Protein AF-A0A2N9YHT4-F1 (afdb_monomer_lite)

Structure (mmCIF, N/CA/C/O backbone):
data_AF-A0A2N9YHT4-F1
#
_entry.id   AF-A0A2N9YHT4-F1
#
loop_
_atom_site.group_PDB
_atom_site.id
_atom_site.type_symbol
_atom_site.label_atom_id
_atom_site.label_alt_id
_atom_site.label_comp_id
_atom_site.label_asym_id
_atom_site.label_entity_id
_atom_site.label_seq_id
_atom_site.pdbx_PDB_ins_code
_atom_site.Cartn_x
_atom_site.Cartn_y
_atom_site.Cartn_z
_atom_site.occupancy
_atom_site.B_iso_or_equiv
_atom_site.auth_seq_id
_atom_site.auth_comp_id
_atom_site.auth_asym_id
_atom_site.auth_atom_id
_atom_site.pdbx_PDB_model_num
ATOM 1 N N . MET A 1 1 ? 48.234 -47.440 47.845 1.00 30.88 1 MET A N 1
ATOM 2 C CA . MET A 1 1 ? 48.814 -46.082 47.742 1.00 30.88 1 MET A CA 1
ATOM 3 C C . MET A 1 1 ? 47.682 -45.086 47.936 1.00 30.88 1 MET A C 1
ATOM 5 O O . MET A 1 1 ? 46.590 -45.422 47.510 1.00 30.88 1 MET A O 1
ATOM 9 N N . THR A 1 2 ? 47.992 -43.958 48.590 1.00 31.20 2 THR A N 1
ATOM 10 C CA . THR A 1 2 ? 47.174 -42.775 48.969 1.00 31.20 2 THR A CA 1
ATOM 11 C C . THR A 1 2 ? 46.264 -42.837 50.211 1.00 31.20 2 THR A C 1
ATOM 13 O O . THR A 1 2 ? 45.187 -43.425 50.214 1.00 31.20 2 THR A O 1
ATOM 16 N N . PRO A 1 3 ? 46.693 -42.118 51.265 1.00 25.59 3 PRO A N 1
ATOM 17 C CA . PRO A 1 3 ? 45.885 -41.186 52.063 1.00 25.59 3 PRO A CA 1
ATOM 18 C C . PRO A 1 3 ? 46.480 -39.739 51.945 1.00 25.59 3 PRO A C 1
ATOM 20 O O . PRO A 1 3 ? 47.389 -39.555 51.134 1.00 25.59 3 PRO A O 1
ATOM 23 N N . PRO A 1 4 ? 46.101 -38.723 52.758 1.00 40.75 4 PRO A N 1
ATOM 24 C CA . PRO A 1 4 ? 44.840 -37.950 52.752 1.00 40.75 4 PRO A CA 1
ATOM 25 C C . PRO A 1 4 ? 45.050 -36.398 52.853 1.00 40.75 4 PRO A C 1
ATOM 27 O O . PRO A 1 4 ? 46.183 -35.943 52.959 1.00 40.75 4 PRO A O 1
ATOM 30 N N . ASN A 1 5 ? 43.944 -35.626 52.971 1.00 27.59 5 ASN A N 1
ATOM 31 C CA . ASN A 1 5 ? 43.822 -34.251 53.543 1.00 27.59 5 ASN A CA 1
ATOM 32 C C . ASN A 1 5 ? 44.474 -33.076 52.756 1.00 27.59 5 ASN A C 1
ATOM 34 O O . ASN A 1 5 ? 45.482 -33.258 52.100 1.00 27.59 5 ASN A O 1
ATOM 38 N N . SER A 1 6 ? 44.018 -31.813 52.750 1.00 27.36 6 SER A N 1
ATOM 39 C CA . SER A 1 6 ? 42.969 -31.049 53.451 1.00 27.36 6 SER A CA 1
ATOM 40 C C . SER A 1 6 ? 42.837 -29.640 52.822 1.00 27.36 6 SER A C 1
ATOM 42 O O . SER A 1 6 ? 43.825 -29.098 52.344 1.00 27.36 6 SER A O 1
ATOM 44 N N . LEU A 1 7 ? 41.624 -29.071 52.900 1.00 32.03 7 LEU A N 1
ATOM 45 C CA . LEU A 1 7 ? 41.216 -27.661 53.122 1.00 32.03 7 LEU A CA 1
ATOM 46 C C . LEU A 1 7 ? 42.228 -26.503 52.953 1.00 32.03 7 LEU A C 1
ATOM 48 O O . LEU A 1 7 ? 43.284 -26.532 53.567 1.00 32.03 7 LEU A O 1
ATOM 52 N N . ILE A 1 8 ? 41.767 -25.400 52.328 1.00 26.97 8 ILE A N 1
ATOM 53 C CA . ILE A 1 8 ? 41.731 -24.010 52.864 1.00 26.97 8 ILE A CA 1
ATOM 54 C C . ILE A 1 8 ? 40.809 -23.134 51.965 1.00 26.97 8 ILE A C 1
ATOM 56 O O . ILE A 1 8 ? 40.945 -23.126 50.746 1.00 26.97 8 ILE A O 1
ATOM 60 N N . LYS A 1 9 ? 39.868 -22.390 52.577 1.00 33.03 9 LYS A N 1
ATOM 61 C CA . LYS A 1 9 ? 39.183 -21.184 52.032 1.00 33.03 9 LYS A CA 1
ATOM 62 C C . LYS A 1 9 ? 40.056 -19.956 52.348 1.00 33.03 9 LYS A C 1
ATOM 64 O O . LYS A 1 9 ? 40.615 -19.958 53.444 1.00 33.03 9 LYS A O 1
ATOM 69 N N . PRO A 1 10 ? 40.151 -18.894 51.516 1.00 35.28 10 PRO A N 1
ATOM 70 C CA . PRO A 1 10 ? 39.153 -17.793 51.486 1.00 35.28 10 PRO A CA 1
ATOM 71 C C . PRO A 1 10 ? 39.019 -17.158 50.064 1.00 35.28 10 PRO A C 1
ATOM 73 O O . PRO A 1 10 ? 39.749 -17.524 49.160 1.00 35.28 10 PRO A O 1
ATOM 76 N N . SER A 1 11 ? 38.102 -16.252 49.707 1.00 29.05 11 SER A N 1
ATOM 77 C CA . SER A 1 11 ? 37.797 -14.965 50.336 1.00 29.05 11 SER A CA 1
ATOM 78 C C . SER A 1 11 ? 36.570 -14.284 49.694 1.00 29.05 11 SER A C 1
ATOM 80 O O . SER A 1 11 ? 36.155 -14.588 48.578 1.00 29.05 11 SER A O 1
ATOM 82 N N . LEU A 1 12 ? 36.010 -13.338 50.447 1.00 30.98 12 LEU A N 1
ATOM 83 C CA . LEU A 1 12 ? 34.798 -12.541 50.237 1.00 30.98 12 LEU A CA 1
ATOM 84 C C . LEU A 1 12 ? 34.753 -11.630 48.984 1.00 30.98 12 LEU A C 1
ATOM 86 O O . LEU A 1 12 ? 33.803 -10.861 48.852 1.00 30.98 12 LEU A O 1
ATOM 90 N N . LEU A 1 13 ? 35.712 -11.684 48.053 1.00 29.75 13 LEU A N 1
ATOM 91 C CA . LEU A 1 13 ? 35.778 -10.716 46.943 1.00 29.75 13 LEU A CA 1
ATOM 92 C C . LEU A 1 13 ? 34.776 -10.963 45.800 1.00 29.75 13 LEU A C 1
ATOM 94 O O . LEU A 1 13 ? 34.502 -10.057 45.020 1.00 29.75 13 LEU A O 1
ATOM 98 N N . MET A 1 14 ? 34.186 -12.156 45.703 1.00 32.03 14 MET A N 1
ATOM 99 C CA . MET A 1 14 ? 33.358 -12.526 44.544 1.00 32.03 14 MET A CA 1
ATOM 100 C C . MET A 1 14 ? 31.867 -12.171 44.692 1.00 32.03 14 MET A C 1
ATOM 102 O O . MET A 1 14 ? 31.105 -12.320 43.744 1.00 32.03 14 MET A O 1
ATOM 106 N N . ARG A 1 15 ? 31.432 -11.669 45.859 1.00 31.72 15 ARG A N 1
ATOM 107 C CA . ARG A 1 15 ? 30.029 -11.267 46.100 1.00 31.72 15 ARG A CA 1
ATOM 108 C C . ARG A 1 15 ? 29.738 -9.780 45.878 1.00 31.72 15 ARG A C 1
ATOM 110 O O . ARG A 1 15 ? 28.571 -9.420 45.799 1.00 31.72 15 ARG A O 1
ATOM 117 N N . TYR A 1 16 ? 30.757 -8.936 45.705 1.00 31.48 16 TYR A N 1
ATOM 118 C CA . TYR A 1 16 ? 30.561 -7.509 45.406 1.00 31.48 16 TYR A CA 1
ATOM 119 C C . TYR A 1 16 ? 30.524 -7.180 43.904 1.00 31.48 16 TYR A C 1
ATOM 121 O O . TYR A 1 16 ? 30.078 -6.099 43.535 1.00 31.48 16 TYR A O 1
ATOM 129 N N . PHE A 1 17 ? 30.886 -8.121 43.026 1.00 32.28 17 PHE A N 1
ATOM 130 C CA . PHE A 1 17 ? 30.851 -7.912 41.570 1.00 32.28 17 PHE A CA 1
ATOM 131 C C . PHE A 1 17 ? 29.477 -8.168 40.923 1.00 32.28 17 PHE A C 1
ATOM 133 O O . PHE A 1 17 ? 29.307 -7.934 39.732 1.00 32.28 17 PHE A O 1
ATOM 140 N N . HIS A 1 18 ? 28.484 -8.638 41.685 1.00 32.31 18 HIS A N 1
ATOM 141 C CA . HIS A 1 18 ? 27.124 -8.889 41.179 1.00 32.31 18 HIS A CA 1
ATOM 142 C C . HIS A 1 18 ? 26.070 -7.917 41.722 1.00 32.31 18 HIS A C 1
ATOM 144 O O . HIS A 1 18 ? 24.929 -7.964 41.281 1.00 32.31 18 HIS A O 1
ATOM 150 N N . LEU A 1 19 ? 26.446 -6.994 42.617 1.00 30.16 19 LEU A N 1
ATOM 151 C CA . LEU A 1 19 ? 25.532 -5.962 43.126 1.00 30.16 19 LEU A CA 1
ATOM 152 C C . LEU A 1 19 ? 25.706 -4.585 42.463 1.00 30.16 19 LEU A C 1
ATOM 154 O O . LEU A 1 19 ? 24.861 -3.720 42.652 1.00 30.16 19 LEU A O 1
ATOM 158 N N . LEU A 1 20 ? 26.761 -4.381 41.665 1.00 28.31 20 LEU A N 1
ATOM 159 C CA . LEU A 1 20 ? 27.037 -3.103 40.988 1.00 28.31 20 LEU A CA 1
ATOM 160 C C . LEU A 1 20 ? 26.623 -3.068 39.507 1.00 28.31 20 LEU A C 1
ATOM 162 O O . LEU A 1 20 ? 26.649 -2.003 38.907 1.00 28.31 20 LEU A O 1
ATOM 166 N N . ILE A 1 21 ? 26.184 -4.195 38.935 1.00 31.48 21 ILE A N 1
ATOM 167 C CA . ILE A 1 21 ? 25.692 -4.270 37.543 1.00 31.48 21 ILE A CA 1
ATOM 168 C C . ILE A 1 21 ? 24.154 -4.146 37.466 1.00 31.48 21 ILE A C 1
ATOM 170 O O . ILE A 1 21 ? 23.603 -3.871 36.408 1.00 31.48 21 ILE A O 1
ATOM 174 N N . VAL A 1 22 ? 23.444 -4.237 38.597 1.00 32.25 22 VAL A N 1
ATOM 175 C CA . VAL A 1 22 ? 21.969 -4.120 38.650 1.00 32.25 22 VAL A CA 1
ATOM 176 C C . VAL A 1 22 ? 21.493 -2.668 38.865 1.00 32.25 22 VAL A C 1
ATOM 178 O O . VAL A 1 22 ? 20.305 -2.385 38.771 1.00 32.25 22 VAL A O 1
ATOM 181 N N . LEU A 1 23 ? 22.402 -1.712 39.086 1.00 29.44 23 LEU A N 1
ATOM 182 C CA . LEU A 1 23 ? 22.061 -0.313 39.400 1.00 29.44 23 LEU A CA 1
ATOM 183 C C . LEU A 1 23 ? 22.375 0.704 38.287 1.00 29.44 23 LEU A C 1
ATOM 185 O O . LEU A 1 23 ? 22.212 1.899 38.504 1.00 29.44 23 LEU A O 1
ATOM 189 N N . THR A 1 24 ? 22.760 0.258 37.085 1.00 30.33 24 THR A N 1
ATOM 190 C CA . THR A 1 24 ? 23.024 1.150 35.933 1.00 30.33 24 THR A CA 1
ATOM 191 C C . THR A 1 24 ? 22.232 0.812 34.665 1.00 30.33 24 THR A C 1
ATOM 193 O O . THR A 1 24 ? 22.543 1.346 33.609 1.00 30.33 24 THR A O 1
ATOM 196 N N . LEU A 1 25 ? 21.193 -0.031 34.746 1.00 30.27 25 LEU A N 1
ATOM 197 C CA . LEU A 1 25 ? 20.320 -0.363 33.601 1.00 30.27 25 LEU A CA 1
ATOM 198 C C . LEU A 1 25 ? 18.924 0.284 33.641 1.00 30.27 25 LEU A C 1
ATOM 200 O O . LEU A 1 25 ? 18.103 0.011 32.776 1.00 30.27 25 LEU A O 1
ATOM 204 N N . PHE A 1 26 ? 18.665 1.199 34.577 1.00 30.78 26 PHE A N 1
ATOM 205 C CA . PHE A 1 26 ? 17.445 2.018 34.583 1.00 30.78 26 PHE A CA 1
ATOM 206 C C . PHE A 1 26 ? 17.771 3.484 34.313 1.00 30.78 26 PHE A C 1
ATOM 208 O O . PHE A 1 26 ? 17.587 4.323 35.179 1.00 30.78 26 PHE A O 1
ATOM 215 N N . TYR A 1 27 ? 18.312 3.770 33.130 1.00 28.14 27 TYR A N 1
ATOM 216 C CA . TYR A 1 27 ? 18.249 5.078 32.468 1.00 28.14 27 TYR A CA 1
ATOM 217 C C . TYR A 1 27 ? 18.610 4.861 30.994 1.00 28.14 27 TYR A C 1
ATOM 219 O O . TYR A 1 27 ? 19.738 5.093 30.569 1.00 28.14 27 TYR A O 1
ATOM 227 N N . ALA A 1 28 ? 17.642 4.381 30.217 1.00 23.22 28 ALA A N 1
ATOM 228 C CA . ALA A 1 28 ? 17.628 4.610 28.783 1.00 23.22 28 ALA A CA 1
ATOM 229 C C . ALA A 1 28 ? 16.554 5.680 28.532 1.00 23.22 28 ALA A C 1
ATOM 231 O O . ALA A 1 28 ? 15.368 5.360 28.603 1.00 23.22 28 ALA A O 1
ATOM 232 N N . PRO A 1 29 ? 16.913 6.958 28.297 1.00 24.23 29 PRO A N 1
ATOM 233 C CA . PRO A 1 29 ? 16.043 7.786 27.480 1.00 24.23 29 PRO A CA 1
ATOM 234 C C . PRO A 1 29 ? 15.898 7.057 26.144 1.00 24.23 29 PRO A C 1
ATOM 236 O O . PRO A 1 29 ? 16.877 6.507 25.642 1.00 24.23 29 PRO A O 1
ATOM 239 N N . SER A 1 30 ? 14.679 7.012 25.622 1.00 28.98 30 SER A N 1
ATOM 240 C CA . SER A 1 30 ? 14.321 6.534 24.289 1.00 28.98 30 SER A CA 1
ATOM 241 C C . SER A 1 30 ? 15.324 7.029 23.243 1.00 28.98 30 SER A C 1
ATOM 243 O O . SER A 1 30 ? 15.217 8.131 22.708 1.00 28.98 30 SER A O 1
ATOM 245 N N . GLY A 1 31 ? 16.342 6.207 23.007 1.00 22.38 31 GLY A N 1
ATOM 246 C CA . GLY A 1 31 ? 17.253 6.296 21.893 1.00 22.38 31 GLY A CA 1
ATOM 247 C C . GLY A 1 31 ? 16.705 5.360 20.841 1.00 22.38 31 GLY A C 1
ATOM 248 O O . GLY A 1 31 ? 16.797 4.144 20.991 1.00 22.38 31 GLY A O 1
ATOM 249 N N . PHE A 1 32 ? 16.124 5.944 19.799 1.00 28.61 32 PHE A N 1
ATOM 250 C CA . PHE A 1 32 ? 16.007 5.313 18.495 1.00 28.61 32 PHE A CA 1
ATOM 251 C C . PHE A 1 32 ? 17.425 4.934 18.047 1.00 28.61 32 PHE A C 1
ATOM 253 O O . PHE A 1 32 ? 18.134 5.735 17.447 1.00 28.61 32 PHE A O 1
ATOM 260 N N . ALA A 1 33 ? 17.888 3.751 18.436 1.00 20.78 33 ALA A N 1
ATOM 261 C CA . ALA A 1 33 ? 19.059 3.132 17.848 1.00 20.78 33 ALA A CA 1
ATOM 262 C C . ALA A 1 33 ? 18.526 2.217 16.751 1.00 20.78 33 ALA A C 1
ATOM 264 O O . ALA A 1 33 ? 18.157 1.071 17.012 1.00 20.78 33 ALA A O 1
ATOM 265 N N . SER A 1 34 ? 18.416 2.775 15.542 1.00 23.50 34 SER A N 1
ATOM 266 C CA . SER A 1 34 ? 18.249 1.982 14.335 1.00 23.50 34 SER A CA 1
ATOM 267 C C . SER A 1 34 ? 19.388 0.968 14.287 1.00 23.50 34 SER A C 1
ATOM 269 O O . SER A 1 34 ? 20.565 1.309 14.414 1.00 23.50 34 SER A O 1
ATOM 271 N N . PHE A 1 35 ? 19.047 -0.305 14.130 1.00 21.33 35 PHE A N 1
ATOM 272 C CA . PHE A 1 35 ? 19.936 -1.161 13.370 1.00 21.33 35 PHE A CA 1
ATOM 273 C C . PHE A 1 35 ? 19.769 -0.715 11.921 1.00 21.33 35 PHE A C 1
ATOM 275 O O . PHE A 1 35 ? 18.669 -0.813 11.382 1.00 21.33 35 PHE A O 1
ATOM 282 N N . ASP A 1 36 ? 20.842 -0.179 11.338 1.00 26.20 36 ASP A N 1
ATOM 283 C CA . ASP A 1 36 ? 20.949 0.111 9.910 1.00 26.20 36 ASP A CA 1
ATOM 284 C C . ASP A 1 36 ? 20.767 -1.195 9.123 1.00 26.20 36 ASP A C 1
ATOM 286 O O . ASP A 1 36 ? 21.718 -1.904 8.791 1.00 26.20 36 ASP A O 1
ATOM 290 N N . ILE A 1 37 ? 19.513 -1.535 8.846 1.00 24.72 37 ILE A N 1
ATOM 291 C CA . ILE A 1 37 ? 19.151 -2.131 7.574 1.00 24.72 37 ILE A CA 1
ATOM 292 C C . ILE A 1 37 ? 18.837 -0.926 6.703 1.00 24.72 37 ILE A C 1
ATOM 294 O O . ILE A 1 37 ? 17.753 -0.352 6.781 1.00 24.72 37 ILE A O 1
ATOM 298 N N . ASP A 1 38 ? 19.837 -0.518 5.928 1.00 21.66 38 ASP A N 1
ATOM 299 C CA . ASP A 1 38 ? 19.669 0.357 4.777 1.00 21.66 38 ASP A CA 1
ATOM 300 C C . ASP A 1 38 ? 18.756 -0.399 3.799 1.00 21.66 38 ASP A C 1
ATOM 302 O O . ASP A 1 38 ? 19.189 -1.148 2.920 1.00 21.66 38 ASP A O 1
ATOM 306 N N . CYS A 1 39 ? 17.451 -0.322 4.043 1.00 31.05 39 CYS A N 1
ATOM 307 C CA . CYS A 1 39 ? 16.473 -0.524 3.004 1.00 31.05 39 CYS A CA 1
ATOM 308 C C . CYS A 1 39 ? 16.695 0.647 2.056 1.00 31.05 39 CYS A C 1
ATOM 310 O O . CYS A 1 39 ? 16.135 1.722 2.260 1.00 31.05 39 CYS A O 1
ATOM 312 N N . ASP A 1 40 ? 17.533 0.436 1.036 1.00 28.86 40 ASP A N 1
ATOM 313 C CA . ASP A 1 40 ? 17.393 1.178 -0.206 1.00 28.86 40 ASP A CA 1
ATOM 314 C C . ASP A 1 40 ? 15.903 1.103 -0.520 1.00 28.86 40 ASP A C 1
ATOM 316 O O . ASP A 1 40 ? 15.353 0.026 -0.754 1.00 28.86 40 ASP A O 1
ATOM 320 N N . ASP A 1 41 ? 15.237 2.243 -0.414 1.00 32.44 41 ASP A N 1
ATOM 321 C CA . ASP A 1 41 ? 13.810 2.456 -0.590 1.00 32.44 41 ASP A CA 1
ATOM 322 C C . ASP A 1 41 ? 13.443 2.220 -2.063 1.00 32.44 41 ASP A C 1
ATOM 324 O O . ASP A 1 41 ? 12.766 3.039 -2.654 1.00 32.44 41 ASP A O 1
ATOM 328 N N . ASN A 1 42 ? 14.021 1.220 -2.747 1.00 36.88 42 ASN A N 1
ATOM 329 C CA . ASN A 1 42 ? 14.097 1.124 -4.203 1.00 36.88 42 ASN A CA 1
ATOM 330 C C . ASN A 1 42 ? 14.281 2.514 -4.850 1.00 36.88 42 ASN A C 1
ATOM 332 O O . ASN A 1 42 ? 13.662 2.812 -5.869 1.00 36.88 42 ASN A O 1
ATOM 336 N N . LEU A 1 43 ? 15.048 3.417 -4.222 1.00 35.28 43 LEU A N 1
ATOM 337 C CA . LEU A 1 43 ? 15.209 4.803 -4.669 1.00 35.28 43 LEU A CA 1
ATOM 338 C C . LEU A 1 43 ? 13.877 5.571 -4.884 1.00 35.28 43 LEU A C 1
ATOM 340 O O . LEU A 1 43 ? 13.747 6.309 -5.862 1.00 35.28 43 LEU A O 1
ATOM 344 N N . GLY A 1 44 ? 12.862 5.394 -4.034 1.00 35.78 44 GLY A N 1
ATOM 345 C CA . GLY A 1 44 ? 11.540 6.003 -4.216 1.00 35.78 44 GLY A CA 1
ATOM 346 C C . GLY A 1 44 ? 10.593 5.202 -5.119 1.00 35.78 44 GLY A C 1
ATOM 347 O O . GLY A 1 44 ? 9.523 5.697 -5.476 1.00 35.78 44 GLY A O 1
ATOM 348 N N . GLN A 1 45 ? 10.940 3.972 -5.509 1.00 41.72 45 GLN A N 1
ATOM 349 C CA . GLN A 1 45 ? 10.124 3.153 -6.407 1.00 41.72 45 GLN A CA 1
ATOM 350 C C . GLN A 1 45 ? 9.287 2.155 -5.611 1.00 41.72 45 GLN A C 1
ATOM 352 O O . GLN A 1 45 ? 9.603 0.971 -5.493 1.00 41.72 45 GLN A O 1
ATOM 357 N N . LEU A 1 46 ? 8.149 2.663 -5.135 1.00 43.56 46 LEU A N 1
ATOM 358 C CA . LEU A 1 46 ? 6.881 1.942 -5.194 1.00 43.56 46 LEU A CA 1
ATOM 359 C C . LEU A 1 46 ? 6.723 1.237 -6.538 1.00 43.56 46 LEU A C 1
ATOM 361 O O . LEU A 1 46 ? 6.163 1.812 -7.463 1.00 43.56 46 LEU A O 1
ATOM 365 N N . THR A 1 47 ? 7.257 0.026 -6.662 1.00 50.38 47 THR A N 1
ATOM 366 C CA . THR A 1 47 ? 7.033 -0.890 -7.768 1.00 50.38 47 THR A CA 1
ATOM 367 C C . THR A 1 47 ? 5.532 -0.978 -8.036 1.00 50.38 47 THR A C 1
ATOM 369 O O . THR A 1 47 ? 4.772 -1.514 -7.227 1.00 50.38 47 THR A O 1
ATOM 372 N N . VAL A 1 48 ? 5.097 -0.385 -9.148 1.00 54.72 48 VAL A N 1
ATOM 373 C CA . VAL A 1 48 ? 3.682 -0.202 -9.461 1.00 54.72 48 VAL A CA 1
ATOM 374 C C . VAL A 1 48 ? 3.080 -1.565 -9.825 1.00 54.72 48 VAL A C 1
ATOM 376 O O . VAL A 1 48 ? 3.195 -2.033 -10.959 1.00 54.72 48 VAL A O 1
ATOM 379 N N . ALA A 1 49 ? 2.498 -2.242 -8.837 1.00 59.03 49 ALA A N 1
ATOM 380 C CA . ALA A 1 49 ? 1.892 -3.562 -8.975 1.00 59.03 49 ALA A CA 1
ATOM 381 C C . ALA A 1 49 ? 0.556 -3.638 -8.236 1.00 59.03 49 ALA A C 1
ATOM 383 O O . ALA A 1 49 ? 0.369 -3.058 -7.171 1.00 59.03 49 ALA A O 1
ATOM 384 N N . LEU A 1 50 ? -0.362 -4.422 -8.802 1.00 56.44 50 LEU A N 1
ATOM 385 C CA . LEU A 1 50 ? -1.647 -4.759 -8.181 1.00 56.44 50 LEU A CA 1
ATOM 386 C C . LEU A 1 50 ? -1.572 -5.971 -7.247 1.00 56.44 50 LEU A C 1
ATOM 388 O O . LEU A 1 50 ? -2.492 -6.222 -6.473 1.00 56.44 50 LEU A O 1
ATOM 392 N N . GLN A 1 51 ? -0.502 -6.757 -7.354 1.00 54.03 51 GLN A N 1
ATOM 393 C CA . GLN A 1 51 ? -0.282 -7.972 -6.582 1.00 54.03 51 GLN A CA 1
ATOM 394 C C . GLN A 1 51 ? 1.106 -7.883 -5.962 1.00 54.03 51 GLN A C 1
ATOM 396 O O . GLN A 1 51 ? 2.088 -8.246 -6.595 1.00 54.03 51 GLN A O 1
ATOM 401 N N . ALA A 1 52 ? 1.217 -7.395 -4.730 1.00 52.06 52 ALA A N 1
ATOM 402 C CA . ALA A 1 52 ? 2.387 -7.742 -3.937 1.00 52.06 52 ALA A CA 1
ATOM 403 C C . ALA A 1 52 ? 2.220 -9.221 -3.545 1.00 52.06 52 ALA A C 1
ATOM 405 O O . ALA A 1 52 ? 1.323 -9.538 -2.780 1.00 52.06 52 ALA A O 1
ATOM 406 N N . GLU A 1 53 ? 3.004 -10.144 -4.110 1.00 44.84 53 GLU A N 1
ATOM 407 C CA . GLU A 1 53 ? 2.985 -11.570 -3.706 1.00 44.84 53 GLU A CA 1
ATOM 408 C C . GLU A 1 53 ? 3.983 -11.853 -2.554 1.00 44.84 53 GLU A C 1
ATOM 410 O O . GLU A 1 53 ? 4.062 -12.969 -2.036 1.00 44.84 53 GLU A O 1
ATOM 415 N N . HIS A 1 54 ? 4.716 -10.825 -2.105 1.00 44.91 54 HIS A N 1
ATOM 416 C CA . HIS A 1 54 ? 5.630 -10.858 -0.962 1.00 44.91 54 HIS A CA 1
ATOM 417 C C . HIS A 1 54 ? 5.486 -9.593 -0.106 1.00 44.91 54 HIS A C 1
ATOM 419 O O . HIS A 1 54 ? 5.205 -8.515 -0.626 1.00 44.91 54 HIS A O 1
ATOM 425 N N . LEU A 1 55 ? 5.701 -9.733 1.208 1.00 40.97 55 LEU A N 1
ATOM 426 C CA . LEU A 1 55 ? 5.834 -8.606 2.133 1.00 40.97 55 LEU A CA 1
ATOM 427 C C . LEU A 1 55 ? 7.089 -7.820 1.729 1.00 40.97 55 LEU A C 1
ATOM 429 O O . LEU A 1 55 ? 8.204 -8.251 2.016 1.00 40.97 55 LEU A O 1
ATOM 433 N N . LEU A 1 56 ? 6.923 -6.704 1.022 1.00 42.09 56 LEU A N 1
ATOM 434 C CA . LEU A 1 56 ? 8.009 -5.753 0.800 1.00 42.09 56 LEU A CA 1
ATOM 435 C C . LEU A 1 56 ? 8.205 -4.999 2.119 1.00 42.09 56 LEU A C 1
ATOM 437 O O . LEU A 1 56 ? 7.513 -4.028 2.400 1.00 42.09 56 LEU A O 1
ATOM 441 N N . SER A 1 57 ? 9.067 -5.535 2.983 1.00 34.62 57 SER A N 1
ATOM 442 C CA . SER A 1 57 ? 9.416 -4.923 4.262 1.00 34.62 57 SER A CA 1
ATOM 443 C C . SER A 1 57 ? 10.411 -3.790 4.034 1.00 34.62 57 SER A C 1
ATOM 445 O O . SER A 1 57 ? 11.560 -4.055 3.680 1.00 34.62 57 SER A O 1
ATOM 447 N N . CYS A 1 58 ? 9.996 -2.551 4.266 1.00 34.47 58 CYS A N 1
ATOM 448 C CA . CYS A 1 58 ? 10.893 -1.426 4.519 1.00 34.47 58 CYS A CA 1
ATOM 449 C C . CYS A 1 58 ? 10.260 -0.603 5.652 1.00 34.47 58 CYS A C 1
ATOM 451 O O . CYS A 1 58 ? 9.117 -0.187 5.515 1.00 34.47 58 CYS A O 1
ATOM 453 N N . ASN A 1 59 ? 10.976 -0.445 6.772 1.00 33.62 59 ASN A N 1
ATOM 454 C CA . ASN A 1 59 ? 10.618 0.363 7.952 1.00 33.62 59 ASN A CA 1
ATOM 455 C C . ASN A 1 59 ? 9.155 0.273 8.418 1.00 33.62 59 ASN A C 1
ATOM 457 O O . ASN A 1 59 ? 8.374 1.143 8.067 1.00 33.62 59 ASN A O 1
ATOM 461 N N . ASP A 1 60 ? 8.787 -0.725 9.232 1.00 37.25 60 ASP A N 1
ATOM 462 C CA . ASP A 1 60 ? 7.528 -0.772 10.014 1.00 37.25 60 ASP A CA 1
ATOM 463 C C . ASP A 1 60 ? 6.187 -0.499 9.269 1.00 37.25 60 ASP A C 1
ATOM 465 O O . ASP A 1 60 ? 5.121 -0.454 9.887 1.00 37.25 60 ASP A O 1
ATOM 469 N N . GLU A 1 61 ? 6.190 -0.367 7.938 1.00 49.41 61 GLU A N 1
ATOM 470 C CA . GLU A 1 61 ? 5.060 0.111 7.142 1.00 49.41 61 GLU A CA 1
ATOM 471 C C . GLU A 1 61 ? 4.807 -0.825 5.953 1.00 49.41 61 GLU A C 1
ATOM 473 O O . GLU A 1 61 ? 5.546 -0.858 4.969 1.00 49.41 61 GLU A O 1
ATOM 478 N N . LEU A 1 62 ? 3.727 -1.608 6.030 1.00 61.38 62 LEU A N 1
ATOM 479 C CA . LEU A 1 62 ? 3.249 -2.396 4.898 1.00 61.38 62 LEU A CA 1
ATOM 480 C C . LEU A 1 62 ? 2.400 -1.498 3.980 1.00 61.38 62 LEU A C 1
ATOM 482 O O . LEU A 1 62 ? 1.573 -0.708 4.439 1.00 61.38 62 LEU A O 1
ATOM 486 N N . ALA A 1 63 ? 2.600 -1.617 2.667 1.00 67.19 63 ALA A N 1
ATOM 487 C CA . ALA A 1 63 ? 1.771 -0.953 1.661 1.00 67.19 63 ALA A CA 1
ATOM 488 C C . ALA A 1 63 ? 0.531 -1.802 1.309 1.00 67.19 63 ALA A C 1
ATOM 490 O O . ALA A 1 63 ? 0.446 -2.987 1.646 1.00 67.19 63 ALA A O 1
ATOM 491 N N . GLY A 1 64 ? -0.443 -1.217 0.615 1.00 75.06 64 GLY A N 1
ATOM 492 C CA . GLY A 1 64 ? -1.640 -1.923 0.172 1.00 75.06 64 GLY A CA 1
ATOM 493 C C . GLY A 1 64 ? -2.285 -1.357 -1.088 1.00 75.06 64 GLY A C 1
ATOM 494 O O . GLY A 1 64 ? -1.872 -0.349 -1.657 1.00 75.06 64 GLY A O 1
ATOM 495 N N . THR A 1 65 ? -3.304 -2.081 -1.530 1.00 84.25 65 THR A N 1
ATOM 496 C CA . THR A 1 65 ? -4.140 -1.834 -2.705 1.00 84.25 65 THR A CA 1
ATOM 497 C C . THR A 1 65 ? -5.587 -1.646 -2.256 1.00 84.25 65 THR A C 1
ATOM 499 O O . THR A 1 65 ? -5.991 -2.146 -1.208 1.00 84.25 65 THR A O 1
ATOM 502 N N . ASP A 1 66 ? -6.388 -0.954 -3.054 1.00 87.94 66 ASP A N 1
ATOM 503 C CA . ASP A 1 66 ? -7.783 -0.607 -2.771 1.00 87.94 66 ASP A CA 1
ATOM 504 C C . ASP A 1 66 ? -8.764 -1.730 -3.145 1.00 87.94 66 ASP A C 1
ATOM 506 O O . ASP A 1 66 ? -9.772 -1.540 -3.819 1.00 87.94 66 ASP A O 1
ATOM 510 N N . PHE A 1 67 ? -8.402 -2.958 -2.789 1.00 91.69 67 PHE A N 1
ATOM 511 C CA . PHE A 1 67 ? -9.290 -4.115 -2.768 1.00 91.69 67 PHE A CA 1
ATOM 512 C C . PHE A 1 67 ? -8.857 -5.041 -1.636 1.00 91.69 67 PHE A C 1
ATOM 514 O O . PHE A 1 67 ? -7.707 -5.003 -1.204 1.00 91.69 67 PHE A O 1
ATOM 521 N N . LEU A 1 68 ? -9.757 -5.897 -1.159 1.00 93.19 68 LEU A N 1
ATOM 522 C CA . LEU A 1 68 ? -9.463 -6.809 -0.055 1.00 93.19 68 LEU A CA 1
ATOM 523 C C . LEU A 1 68 ? -8.403 -7.836 -0.468 1.00 93.19 68 LEU A C 1
ATOM 525 O O . LEU A 1 68 ? -8.706 -8.804 -1.154 1.00 93.19 68 LEU A O 1
ATOM 529 N N . ASN A 1 69 ? -7.159 -7.672 -0.043 1.00 87.75 69 ASN A N 1
ATOM 530 C CA . ASN A 1 69 ? -6.043 -8.482 -0.525 1.00 87.75 69 ASN A CA 1
ATOM 531 C C . ASN A 1 69 ? -5.279 -9.073 0.667 1.00 87.75 69 ASN A C 1
ATOM 533 O O . ASN A 1 69 ? -4.897 -8.310 1.557 1.00 87.75 69 ASN A O 1
ATOM 537 N N . PRO A 1 70 ? -5.007 -10.394 0.709 1.00 85.56 70 PRO A N 1
ATOM 538 C CA . PRO A 1 70 ? -4.161 -11.003 1.733 1.00 85.56 70 PRO A CA 1
ATOM 539 C C . PRO A 1 70 ? -2.867 -10.249 2.025 1.00 85.56 70 PRO A C 1
ATOM 541 O O . PRO A 1 70 ? -2.459 -10.183 3.179 1.00 85.56 70 PRO A O 1
ATOM 544 N N . TYR A 1 71 ? -2.242 -9.655 1.009 1.00 79.38 71 TYR A N 1
ATOM 545 C CA . TYR A 1 71 ? -0.940 -8.999 1.121 1.00 79.38 71 TYR A CA 1
ATOM 546 C C . TYR A 1 71 ? -1.003 -7.498 1.425 1.00 79.38 71 TYR A C 1
ATOM 548 O O . TYR A 1 71 ? 0.047 -6.894 1.619 1.00 79.38 71 TYR A O 1
ATOM 556 N N . ASN A 1 72 ? -2.194 -6.900 1.517 1.00 82.69 72 ASN A N 1
ATOM 557 C CA . ASN A 1 72 ? -2.319 -5.549 2.068 1.00 82.69 72 ASN A CA 1
ATOM 558 C C . ASN A 1 72 ? -1.883 -5.533 3.532 1.00 82.69 72 ASN A C 1
ATOM 560 O O . ASN A 1 72 ? -2.097 -6.522 4.242 1.00 82.69 72 ASN A O 1
ATOM 564 N N . ASP A 1 73 ? -1.401 -4.383 4.010 1.00 81.75 73 ASP A N 1
ATOM 565 C CA . ASP A 1 73 ? -1.418 -4.064 5.439 1.00 81.75 73 ASP A CA 1
ATOM 566 C C . ASP A 1 73 ? -2.789 -4.423 6.043 1.00 81.75 73 ASP A C 1
ATOM 568 O O . ASP A 1 73 ? -3.855 -4.184 5.463 1.00 81.75 73 ASP A O 1
ATOM 572 N N . THR A 1 74 ? -2.760 -5.054 7.209 1.00 85.12 74 THR A N 1
ATOM 573 C CA . THR A 1 74 ? -3.955 -5.533 7.908 1.00 85.12 74 THR A CA 1
ATOM 574 C C . THR A 1 74 ? -4.920 -4.386 8.208 1.00 85.12 74 THR A C 1
ATOM 576 O O . THR A 1 74 ? -6.135 -4.542 8.051 1.00 85.12 74 THR A O 1
ATOM 579 N N . ARG A 1 75 ? -4.373 -3.214 8.546 1.00 87.06 75 ARG A N 1
ATOM 580 C CA . ARG A 1 75 ? -5.108 -1.974 8.792 1.00 87.06 75 ARG A CA 1
ATOM 581 C C . ARG A 1 75 ? -5.814 -1.488 7.536 1.00 87.06 75 ARG A C 1
ATOM 583 O O . ARG A 1 75 ? -6.968 -1.089 7.629 1.00 87.06 75 ARG A O 1
ATOM 590 N N . ILE A 1 76 ? -5.182 -1.607 6.363 1.00 87.06 76 ILE A N 1
ATOM 591 C CA . ILE A 1 76 ? -5.811 -1.273 5.076 1.00 87.06 76 ILE A CA 1
ATOM 592 C C . ILE A 1 76 ? -7.018 -2.185 4.837 1.00 87.06 76 ILE A C 1
ATOM 594 O O . ILE A 1 76 ? -8.110 -1.680 4.613 1.00 87.06 76 ILE A O 1
ATOM 598 N N . ASN A 1 77 ? -6.888 -3.510 4.970 1.00 90.38 77 ASN A N 1
ATOM 599 C CA . ASN A 1 77 ? -8.040 -4.410 4.798 1.00 90.38 77 ASN A CA 1
ATOM 600 C C . ASN A 1 77 ? -9.180 -4.113 5.782 1.00 90.38 77 ASN A C 1
ATOM 602 O O . ASN A 1 77 ? -10.343 -4.104 5.379 1.00 90.38 77 ASN A O 1
ATOM 606 N N . LEU A 1 78 ? -8.864 -3.879 7.061 1.00 90.88 78 LEU A N 1
ATOM 607 C CA . LEU A 1 78 ? -9.872 -3.524 8.059 1.00 90.88 78 LEU A CA 1
ATOM 608 C C . LEU A 1 78 ? -10.572 -2.213 7.685 1.00 90.88 78 LEU A C 1
ATOM 610 O O . LEU A 1 78 ? -11.798 -2.139 7.708 1.00 90.88 78 LEU A O 1
ATOM 614 N N . MET A 1 79 ? -9.796 -1.208 7.296 1.00 88.38 79 MET A N 1
ATOM 615 C CA . MET A 1 79 ? -10.299 0.091 6.887 1.00 88.38 79 MET A CA 1
ATOM 616 C C . MET A 1 79 ? -11.207 -0.006 5.658 1.00 88.38 79 MET A C 1
ATOM 618 O O . MET A 1 79 ? -12.311 0.512 5.723 1.00 88.38 79 MET A O 1
ATOM 622 N N . LEU A 1 80 ? -10.822 -0.729 4.600 1.00 89.06 80 LEU A N 1
ATOM 623 C CA . LEU A 1 80 ? -11.648 -0.916 3.395 1.00 89.06 80 LEU A CA 1
ATOM 624 C C . LEU A 1 80 ? -12.994 -1.600 3.701 1.00 89.06 80 LEU A C 1
ATOM 626 O O . LEU A 1 80 ? -14.022 -1.266 3.114 1.00 89.06 80 LEU A O 1
ATOM 630 N N . ILE A 1 81 ? -13.016 -2.559 4.637 1.00 90.06 81 ILE A N 1
ATOM 631 C CA . ILE A 1 81 ? -14.269 -3.195 5.083 1.00 90.06 81 ILE A CA 1
ATOM 632 C C . ILE A 1 81 ? -15.133 -2.191 5.857 1.00 90.06 81 ILE A C 1
ATOM 634 O O . ILE A 1 81 ? -16.347 -2.135 5.658 1.00 90.06 81 ILE A O 1
ATOM 638 N N . LEU A 1 82 ? -14.526 -1.418 6.761 1.00 87.25 82 LEU A N 1
ATOM 639 C CA . LEU A 1 82 ? -15.240 -0.426 7.565 1.00 87.25 82 LEU A CA 1
ATOM 640 C C . LEU A 1 82 ? -15.756 0.736 6.718 1.00 87.25 82 LEU A C 1
ATOM 642 O O . LEU A 1 82 ? -16.864 1.206 6.962 1.00 87.25 82 LEU A O 1
ATOM 646 N N . GLU A 1 83 ? -14.996 1.143 5.709 1.00 82.25 83 GLU A N 1
ATOM 647 C CA . GLU A 1 83 ? -15.370 2.143 4.720 1.00 82.25 83 GLU A CA 1
ATOM 648 C C . GLU A 1 83 ? -16.671 1.760 4.009 1.00 82.25 83 GLU A C 1
ATOM 650 O O . GLU A 1 83 ? -17.621 2.537 4.008 1.00 82.25 83 GLU A O 1
ATOM 655 N N . ASP A 1 84 ? -16.757 0.532 3.487 1.00 81.19 84 ASP A N 1
ATOM 656 C CA . ASP A 1 84 ? -17.944 0.013 2.792 1.00 81.19 84 ASP A CA 1
ATOM 657 C C . ASP A 1 84 ? -19.169 -0.019 3.725 1.00 81.19 84 ASP A C 1
ATOM 659 O O . ASP A 1 84 ? -20.269 0.390 3.352 1.00 81.19 84 ASP A O 1
ATOM 663 N N . LEU A 1 85 ? -18.972 -0.449 4.978 1.00 81.12 85 LEU A N 1
ATOM 664 C CA . LEU A 1 85 ? -20.042 -0.584 5.976 1.00 81.12 85 LEU A CA 1
ATOM 665 C C . LEU A 1 85 ? -20.520 0.747 6.567 1.00 81.12 85 LEU A C 1
ATOM 667 O O . LEU A 1 85 ? -21.668 0.838 7.006 1.00 81.12 85 LEU A O 1
ATOM 671 N N . LYS A 1 86 ? -19.644 1.753 6.644 1.00 73.62 86 LYS A N 1
ATOM 672 C CA . LYS A 1 86 ? -19.940 3.082 7.207 1.00 73.62 86 LYS A CA 1
ATOM 673 C C . LYS A 1 86 ? -20.137 4.152 6.128 1.00 73.62 86 LYS A C 1
ATOM 675 O O . LYS A 1 86 ? -20.598 5.241 6.452 1.00 73.62 86 LYS A O 1
ATOM 680 N N . SER A 1 87 ? -19.838 3.829 4.869 1.00 65.50 87 SER A N 1
ATOM 681 C CA . SER A 1 87 ? -19.954 4.684 3.681 1.00 65.50 87 SER A CA 1
ATOM 682 C C . SER A 1 87 ? -19.243 6.041 3.820 1.00 65.50 87 SER A C 1
ATOM 684 O O . SER A 1 87 ? -19.838 7.085 3.554 1.00 65.50 87 SER A O 1
ATOM 686 N N . ILE A 1 88 ? -17.975 6.038 4.246 1.00 66.62 88 ILE A N 1
ATOM 687 C CA . ILE A 1 88 ? -17.133 7.246 4.372 1.00 66.62 88 ILE A CA 1
ATOM 688 C C . ILE A 1 88 ? -16.079 7.210 3.260 1.00 66.62 88 ILE A C 1
ATOM 690 O O . ILE A 1 88 ? -15.319 6.263 3.264 1.00 66.62 88 ILE A O 1
ATOM 694 N N . PRO A 1 89 ? -15.974 8.187 2.344 1.00 65.81 89 PRO A N 1
ATOM 695 C CA . PRO A 1 89 ? -14.974 8.128 1.276 1.00 65.81 89 PRO A CA 1
ATOM 696 C C . PRO A 1 89 ? -13.547 8.305 1.815 1.00 65.81 89 PRO A C 1
ATOM 698 O O . PRO A 1 89 ? -13.301 9.211 2.616 1.00 65.81 89 PRO A O 1
ATOM 701 N N . LEU A 1 90 ? -12.605 7.496 1.325 1.00 71.81 90 LEU A N 1
ATOM 702 C CA . LEU A 1 90 ? -11.172 7.671 1.572 1.00 71.81 90 LEU A CA 1
ATOM 703 C C . LEU A 1 90 ? -10.483 8.410 0.416 1.00 71.81 90 LEU A C 1
ATOM 705 O O . LEU A 1 90 ? -10.824 8.248 -0.758 1.00 71.81 90 LEU A O 1
ATOM 709 N N . ASP A 1 91 ? -9.463 9.205 0.739 1.00 70.44 91 ASP A N 1
ATOM 710 C CA . ASP A 1 91 ? -8.578 9.809 -0.257 1.00 70.44 91 ASP A CA 1
ATOM 711 C C . ASP A 1 91 ? -7.114 9.676 0.174 1.00 70.44 91 ASP A C 1
ATOM 713 O O . ASP A 1 91 ? -6.787 9.731 1.357 1.00 70.44 91 ASP A O 1
ATOM 717 N N . ILE A 1 92 ? -6.230 9.498 -0.805 1.00 67.19 92 ILE A N 1
ATOM 718 C CA . ILE A 1 92 ? -4.780 9.507 -0.603 1.00 67.19 92 ILE A CA 1
ATOM 719 C C . ILE A 1 92 ? -4.288 10.918 -0.885 1.00 67.19 92 ILE A C 1
ATOM 721 O O . ILE A 1 92 ? -4.564 11.470 -1.961 1.00 67.19 92 ILE A O 1
ATOM 725 N N . VAL A 1 93 ? -3.519 11.480 0.050 1.00 61.28 93 VAL A N 1
ATOM 726 C CA . VAL A 1 93 ? -2.856 12.772 -0.154 1.00 61.28 93 VAL A CA 1
ATOM 727 C C . VAL A 1 93 ? -1.953 12.703 -1.375 1.00 61.28 93 VAL A C 1
ATOM 729 O O . VAL A 1 93 ? -1.118 11.812 -1.508 1.00 61.28 93 VAL A O 1
ATOM 732 N N . LYS A 1 94 ? -2.112 13.677 -2.269 1.00 58.62 94 LYS A N 1
ATOM 733 C CA . LYS A 1 94 ? -1.247 13.828 -3.438 1.00 58.62 94 LYS A CA 1
ATOM 734 C C . LYS A 1 94 ? 0.184 14.099 -2.977 1.00 58.62 94 LYS A C 1
ATOM 736 O O . LYS A 1 94 ? 0.402 15.017 -2.189 1.00 58.62 94 LYS A O 1
ATOM 741 N N . ALA A 1 95 ? 1.155 13.382 -3.532 1.00 50.31 95 ALA A N 1
ATOM 742 C CA . ALA A 1 95 ? 2.520 13.896 -3.553 1.00 50.31 95 ALA A CA 1
ATOM 743 C C . ALA A 1 95 ? 2.517 15.231 -4.325 1.00 50.31 95 ALA A C 1
ATOM 745 O O . ALA A 1 95 ? 1.841 15.341 -5.352 1.00 50.31 95 ALA A O 1
ATOM 746 N N . GLU A 1 96 ? 3.202 16.258 -3.814 1.00 46.94 96 GLU A N 1
ATOM 747 C CA . GLU A 1 96 ? 3.260 17.570 -4.466 1.00 46.94 96 GLU A CA 1
ATOM 748 C C . GLU A 1 96 ? 3.790 17.413 -5.897 1.00 46.94 96 GLU A C 1
ATOM 750 O O . GLU A 1 96 ? 4.919 16.984 -6.124 1.00 46.94 96 GLU A O 1
ATOM 755 N N . THR A 1 97 ? 2.941 17.724 -6.878 1.00 45.62 97 THR A N 1
ATOM 756 C CA . THR A 1 97 ? 3.228 17.579 -8.305 1.00 45.62 97 THR A CA 1
ATOM 757 C C . THR A 1 97 ? 4.073 18.748 -8.796 1.00 45.62 97 THR A C 1
ATOM 759 O O . THR A 1 97 ? 3.567 19.660 -9.451 1.00 45.62 97 THR A O 1
ATOM 762 N N . THR A 1 98 ? 5.365 18.762 -8.487 1.00 44.53 98 THR A N 1
ATOM 763 C CA . THR A 1 98 ? 6.309 19.447 -9.373 1.00 44.53 98 THR A CA 1
ATOM 764 C C . THR A 1 98 ? 6.671 18.455 -10.472 1.00 44.53 98 THR A C 1
ATOM 766 O O . THR A 1 98 ? 7.494 17.574 -10.247 1.00 44.53 98 THR A O 1
ATOM 769 N N . ASP A 1 99 ? 6.021 18.579 -11.636 1.00 47.59 99 ASP A N 1
ATOM 770 C CA . ASP A 1 99 ? 6.076 17.700 -12.834 1.00 47.59 99 ASP A CA 1
ATOM 771 C C . ASP A 1 99 ? 7.486 17.419 -13.421 1.00 47.59 99 ASP A C 1
ATOM 773 O O . ASP A 1 99 ? 7.620 16.847 -14.502 1.00 47.59 99 ASP A O 1
ATOM 777 N N . ASN A 1 100 ? 8.554 17.815 -12.730 1.00 45.16 100 ASN A N 1
ATOM 778 C CA . ASN A 1 100 ? 9.932 17.750 -13.204 1.00 45.16 100 ASN A CA 1
ATOM 779 C C . ASN A 1 100 ? 10.741 16.611 -12.571 1.00 45.16 100 ASN A C 1
ATOM 781 O O . ASN A 1 100 ? 11.862 16.358 -13.003 1.00 45.16 100 ASN A O 1
ATOM 785 N N . GLU A 1 101 ? 10.200 15.923 -11.567 1.00 44.84 101 GLU A N 1
ATOM 786 C CA . GLU A 1 101 ? 10.859 14.788 -10.921 1.00 44.84 101 GLU A CA 1
ATOM 787 C C . GLU A 1 101 ? 9.940 13.568 -11.023 1.00 44.84 101 GLU A C 1
ATOM 789 O O . GLU A 1 101 ? 8.719 13.704 -10.984 1.00 44.84 101 GLU A O 1
ATOM 794 N N . ASN A 1 102 ? 10.507 12.375 -11.230 1.00 49.00 102 ASN A N 1
ATOM 795 C CA . ASN A 1 102 ? 9.772 11.108 -11.293 1.00 49.00 102 ASN A CA 1
ATOM 796 C C . ASN A 1 102 ? 9.025 10.858 -9.970 1.00 49.00 102 ASN A C 1
ATOM 798 O O . ASN A 1 102 ? 9.513 10.144 -9.095 1.00 49.00 102 ASN A O 1
ATOM 802 N N . ILE A 1 103 ? 7.843 11.453 -9.810 1.00 53.50 103 ILE A N 1
ATOM 803 C CA . ILE A 1 103 ? 7.014 11.268 -8.626 1.00 53.50 103 ILE A CA 1
ATOM 804 C C . ILE A 1 103 ? 6.384 9.881 -8.713 1.00 53.50 103 ILE A C 1
ATOM 806 O O . ILE A 1 103 ? 5.693 9.532 -9.675 1.00 53.50 103 ILE A O 1
ATOM 810 N N . ARG A 1 104 ? 6.642 9.096 -7.672 1.00 60.88 104 ARG A N 1
ATOM 811 C CA . ARG A 1 104 ? 6.073 7.775 -7.420 1.00 60.88 104 ARG A CA 1
ATOM 812 C C . ARG A 1 104 ? 4.552 7.768 -7.634 1.00 60.88 104 ARG A C 1
ATOM 814 O O . ARG A 1 104 ? 3.839 8.645 -7.147 1.00 60.88 104 ARG A O 1
ATOM 821 N N . TYR A 1 105 ? 4.055 6.762 -8.355 1.00 71.06 105 TYR A N 1
ATOM 822 C CA . TYR A 1 105 ? 2.618 6.497 -8.441 1.00 71.06 105 TYR A CA 1
ATOM 823 C C . TYR A 1 105 ? 2.097 6.061 -7.066 1.00 71.06 105 TYR A C 1
ATOM 825 O O . TYR A 1 105 ? 2.758 5.268 -6.397 1.00 71.06 105 TYR A O 1
ATOM 833 N N . GLU A 1 106 ? 0.935 6.550 -6.623 1.00 74.12 106 GLU A N 1
ATOM 834 C CA . GLU A 1 106 ? 0.483 6.327 -5.239 1.00 74.12 106 GLU A CA 1
ATOM 835 C C . GLU A 1 106 ? -0.031 4.911 -4.963 1.00 74.12 106 GLU A C 1
ATOM 837 O O . GLU A 1 106 ? -0.397 4.627 -3.832 1.00 74.12 106 GLU A O 1
ATOM 842 N N . ILE A 1 107 ? -0.096 4.021 -5.959 1.00 75.81 107 ILE A N 1
ATOM 843 C CA . ILE A 1 107 ? -0.517 2.627 -5.765 1.00 75.81 107 ILE A CA 1
ATOM 844 C C . ILE A 1 107 ? 0.684 1.685 -5.984 1.00 75.81 107 ILE A C 1
ATOM 846 O O . ILE A 1 107 ? 1.251 1.695 -7.081 1.00 75.81 107 ILE A O 1
ATOM 850 N N . PRO A 1 108 ? 1.034 0.822 -5.008 1.00 75.00 108 PRO A N 1
ATOM 851 C CA . PRO A 1 108 ? 0.394 0.690 -3.694 1.00 75.00 108 PRO A CA 1
ATOM 852 C C . PRO A 1 108 ? 0.649 1.898 -2.768 1.00 75.00 108 PRO A C 1
ATOM 854 O O . PRO A 1 108 ? 1.632 2.617 -2.928 1.00 75.00 108 PRO A O 1
ATOM 857 N N . PHE A 1 109 ? -0.247 2.120 -1.804 1.00 76.12 109 PHE A N 1
ATOM 858 C CA . PHE A 1 109 ? -0.177 3.227 -0.835 1.00 76.12 109 PHE A CA 1
ATOM 859 C C . PHE A 1 109 ? 0.122 2.712 0.568 1.00 76.12 109 PHE A C 1
ATOM 861 O O . PHE A 1 109 ? -0.193 1.564 0.891 1.00 76.12 109 PHE A O 1
ATOM 868 N N . TYR A 1 110 ? 0.689 3.557 1.425 1.00 77.50 110 TYR A N 1
ATOM 869 C CA . TYR A 1 110 ? 0.834 3.238 2.840 1.00 77.50 110 TYR A CA 1
ATOM 870 C C . TYR A 1 110 ? -0.413 3.638 3.625 1.00 77.50 110 TYR A C 1
ATOM 872 O O . TYR A 1 110 ? -1.095 4.611 3.304 1.00 77.50 110 TYR A O 1
ATOM 880 N N . TYR A 1 111 ? -0.684 2.919 4.717 1.00 76.69 111 TYR A N 1
ATOM 881 C CA . TYR A 1 111 ? -1.804 3.225 5.610 1.00 76.69 111 TYR A CA 1
ATOM 882 C C . TYR A 1 111 ? -1.780 4.682 6.119 1.00 76.69 111 TYR A C 1
ATOM 884 O O . TYR A 1 111 ? -2.822 5.324 6.221 1.00 76.69 111 TYR A O 1
ATOM 892 N N . LYS A 1 112 ? -0.589 5.245 6.363 1.00 72.50 112 LYS A N 1
ATOM 893 C CA . LYS A 1 112 ? -0.419 6.643 6.796 1.00 72.50 112 LYS A CA 1
ATOM 894 C C . LYS A 1 112 ? -0.753 7.682 5.721 1.00 72.50 112 LYS A C 1
ATOM 896 O O . LYS A 1 112 ? -1.106 8.808 6.065 1.00 72.50 112 LYS A O 1
ATOM 901 N N . ASP A 1 113 ? -0.668 7.328 4.438 1.00 73.06 113 ASP A N 1
ATOM 902 C CA . ASP A 1 113 ? -0.935 8.267 3.336 1.00 73.06 113 ASP A CA 1
ATOM 903 C C . ASP A 1 113 ? -2.425 8.649 3.280 1.00 73.06 113 ASP A C 1
ATOM 905 O O . ASP A 1 113 ? -2.803 9.675 2.712 1.00 73.06 113 ASP A O 1
ATOM 909 N N . LEU A 1 114 ? -3.257 7.837 3.936 1.00 70.31 114 LEU A N 1
ATOM 910 C CA . LEU A 1 114 ? -4.681 8.056 4.162 1.00 70.31 114 LEU A CA 1
ATOM 911 C C . LEU A 1 114 ? -4.953 8.866 5.436 1.00 70.31 114 LEU A C 1
ATOM 913 O O . LEU A 1 114 ? -6.004 9.481 5.561 1.00 70.31 114 LEU A O 1
ATOM 917 N N . PHE A 1 115 ? -4.017 8.876 6.391 1.00 61.47 115 PHE A N 1
ATOM 918 C CA . PHE A 1 115 ? -4.132 9.638 7.640 1.00 61.47 115 PHE A CA 1
ATOM 919 C C . PHE A 1 115 ? -3.882 11.134 7.413 1.00 61.47 115 PHE A C 1
ATOM 921 O O . PHE A 1 115 ? -4.468 11.981 8.082 1.00 61.47 115 PHE A O 1
ATOM 928 N N . ASN A 1 116 ? -3.032 11.478 6.441 1.00 54.31 116 ASN A N 1
ATOM 929 C CA . ASN A 1 116 ? -2.652 12.865 6.179 1.00 54.31 116 ASN A CA 1
ATOM 930 C C . ASN A 1 116 ? -3.668 13.628 5.298 1.00 54.31 116 ASN A C 1
ATOM 932 O O . ASN A 1 116 ? -3.435 14.789 4.957 1.00 54.31 116 ASN A O 1
ATOM 936 N N . SER A 1 117 ? -4.801 13.012 4.919 1.00 50.22 117 SER A N 1
ATOM 937 C CA . SER A 1 117 ? -5.876 13.670 4.167 1.00 50.22 117 SER A CA 1
ATOM 938 C C . SER A 1 117 ? -6.594 14.685 5.063 1.00 50.22 117 SER A C 1
ATOM 940 O O . SER A 1 117 ? -7.666 14.431 5.614 1.00 50.22 117 SER A O 1
ATOM 942 N N . GLN A 1 118 ? -5.973 15.852 5.241 1.00 42.69 118 GLN A N 1
ATOM 943 C CA . GLN A 1 118 ? -6.551 17.019 5.898 1.00 42.69 118 GLN A CA 1
ATOM 944 C C . GLN A 1 118 ? -7.727 17.545 5.077 1.00 42.69 118 GLN A C 1
ATOM 946 O O . GLN A 1 118 ? -7.586 18.483 4.300 1.00 42.69 118 GLN A O 1
ATOM 951 N N . SER A 1 119 ? -8.881 16.908 5.228 1.00 37.09 119 SER A N 1
ATOM 952 C CA . SER A 1 119 ? -10.224 17.459 5.059 1.00 37.09 119 SER A CA 1
ATOM 953 C C . SER A 1 119 ? -11.203 16.314 5.317 1.00 37.09 119 SER A C 1
ATOM 955 O O . SER A 1 119 ? -11.608 15.642 4.367 1.00 37.09 119 SER A O 1
ATOM 957 N N . PRO A 1 120 ? -11.660 16.082 6.564 1.00 33.94 120 PRO A N 1
ATOM 958 C CA . PRO A 1 120 ? -13.032 15.606 6.694 1.00 33.94 120 PRO A CA 1
ATOM 959 C C . PRO A 1 120 ? -13.900 16.542 5.829 1.00 33.94 120 PRO A C 1
ATOM 961 O O . PRO A 1 120 ? -13.598 17.745 5.795 1.00 33.94 120 PRO A O 1
ATOM 964 N N . PRO A 1 121 ? -14.921 16.051 5.092 1.00 28.58 121 PRO A N 1
ATOM 965 C CA . PRO A 1 121 ? -15.881 16.956 4.468 1.00 28.58 121 PRO A CA 1
ATOM 966 C C . PRO A 1 121 ? -16.233 17.987 5.526 1.00 28.58 121 PRO A C 1
ATOM 968 O O . PRO A 1 121 ? -16.514 17.570 6.655 1.00 28.58 121 PRO A O 1
ATOM 971 N N . GLN A 1 122 ? -16.083 19.283 5.202 1.00 28.48 122 GLN A N 1
ATOM 972 C CA . GLN A 1 122 ? -16.444 20.355 6.122 1.00 28.48 122 GLN A CA 1
ATOM 973 C C . GLN A 1 122 ? -17.769 19.929 6.722 1.00 28.48 122 GLN A C 1
ATOM 975 O O . GLN A 1 122 ? -18.772 19.829 6.010 1.00 28.48 122 GLN A O 1
ATOM 980 N N . SER A 1 123 ? -17.745 19.589 8.010 1.00 28.20 123 SER A N 1
ATOM 981 C CA . SER A 1 123 ? -18.966 19.583 8.762 1.00 28.20 123 SER A CA 1
ATOM 982 C C . SER A 1 123 ? -19.474 20.995 8.544 1.00 28.20 123 SER A C 1
ATOM 984 O O . SER A 1 123 ? -18.830 21.964 8.959 1.00 28.20 123 SER A O 1
ATOM 986 N N . ASP A 1 124 ? -20.578 21.122 7.801 1.00 26.83 124 ASP A N 1
ATOM 987 C CA . ASP A 1 124 ? -21.486 22.245 7.984 1.00 26.83 124 ASP A CA 1
ATOM 988 C C . ASP A 1 124 ? -21.452 22.520 9.473 1.00 26.83 124 ASP A C 1
ATOM 990 O O . ASP A 1 124 ? -21.729 21.590 10.231 1.00 26.83 124 ASP A O 1
ATOM 994 N N . THR A 1 125 ? -20.973 23.712 9.831 1.00 28.44 125 THR A N 1
ATOM 995 C CA . THR A 1 125 ? -20.442 24.173 11.122 1.00 28.44 125 THR A CA 1
ATOM 996 C C . THR A 1 125 ? -21.379 23.942 12.307 1.00 28.44 125 THR A C 1
ATOM 998 O O . THR A 1 125 ? -21.806 24.855 13.004 1.00 28.44 125 THR A O 1
ATOM 1001 N N . ASN A 1 126 ? -21.675 22.684 12.540 1.00 30.98 126 ASN A N 1
ATOM 1002 C CA . ASN A 1 126 ? -21.945 22.050 13.786 1.00 30.98 126 ASN A CA 1
ATOM 1003 C C . ASN A 1 126 ? -20.680 21.224 13.977 1.00 30.98 126 ASN A C 1
ATOM 1005 O O . ASN A 1 126 ? -20.654 20.019 13.720 1.00 30.98 126 ASN A O 1
ATOM 1009 N N . GLU A 1 127 ? -19.611 21.910 14.407 1.00 27.92 127 GLU A N 1
ATOM 1010 C CA . GLU A 1 127 ? -18.672 21.308 15.351 1.00 27.92 127 GLU A CA 1
ATOM 1011 C C . GLU A 1 127 ? -19.467 20.313 16.189 1.00 27.92 127 GLU A C 1
ATOM 1013 O O . GLU A 1 127 ? -20.569 20.658 16.643 1.00 27.92 127 GLU A O 1
ATOM 1018 N N . ALA A 1 128 ? -18.956 19.086 16.335 1.00 27.44 128 ALA A N 1
ATOM 1019 C CA . ALA A 1 128 ? -19.423 18.182 17.371 1.00 27.44 128 ALA A CA 1
ATOM 1020 C C . ALA A 1 128 ? -19.708 19.061 18.579 1.00 27.44 128 ALA A C 1
ATOM 1022 O O . ALA A 1 128 ? -18.767 19.684 19.079 1.00 27.44 128 ALA A O 1
ATOM 1023 N N . LYS A 1 129 ? -21.001 19.247 18.912 1.00 23.69 129 LYS A N 1
ATOM 1024 C CA . LYS A 1 129 ? -21.380 20.173 19.973 1.00 23.69 129 LYS A CA 1
ATOM 1025 C C . LYS A 1 129 ? -20.448 19.800 21.113 1.00 23.69 129 LYS A C 1
ATOM 1027 O O . LYS A 1 129 ? -20.470 18.620 21.488 1.00 23.69 129 LYS A O 1
ATOM 1032 N N . PRO A 1 130 ? -19.604 20.727 21.606 1.00 29.86 130 PRO A N 1
ATOM 1033 C CA . PRO A 1 130 ? -18.913 20.488 22.852 1.00 29.86 130 PRO A CA 1
ATOM 1034 C C . PRO A 1 130 ? -19.990 19.946 23.773 1.00 29.86 130 PRO A C 1
ATOM 1036 O O . PRO A 1 130 ? -21.084 20.529 23.796 1.00 29.86 130 PRO A O 1
ATOM 1039 N N . VAL A 1 131 ? -19.733 18.789 24.396 1.00 34.94 131 VAL A N 1
ATOM 1040 C CA . VAL A 1 131 ? -20.552 18.257 25.493 1.00 34.94 131 VAL A CA 1
ATOM 1041 C C . VAL A 1 131 ? -21.148 19.462 26.196 1.00 34.94 131 VAL A C 1
ATOM 1043 O O . VAL A 1 131 ? -20.355 20.313 26.611 1.00 34.94 131 VAL A O 1
ATOM 1046 N N . GLU A 1 132 ? -22.487 19.591 26.150 1.00 32.56 132 GLU A N 1
ATOM 1047 C CA . GLU A 1 132 ? -23.223 20.787 26.575 1.00 32.56 132 GLU A CA 1
ATOM 1048 C C . GLU A 1 132 ? -22.448 21.475 27.682 1.00 32.56 132 GLU A C 1
ATOM 1050 O O . GLU A 1 132 ? -22.229 20.848 28.719 1.00 32.56 132 GLU A O 1
ATOM 1055 N N . SER A 1 133 ? -21.953 22.686 27.392 1.00 35.84 133 SER A N 1
ATOM 1056 C CA . SER A 1 133 ? -21.111 23.504 28.265 1.00 35.84 133 SER A CA 1
ATOM 1057 C C . SER A 1 133 ? -21.250 23.072 29.722 1.00 35.84 133 SER A C 1
ATOM 1059 O O . SER A 1 133 ? -22.279 23.354 30.347 1.00 35.84 133 SER A O 1
ATOM 1061 N N . ILE A 1 134 ? -20.258 22.343 30.244 1.00 47.50 134 ILE A N 1
ATOM 1062 C CA . ILE A 1 134 ? -20.220 21.945 31.652 1.00 47.50 134 ILE A CA 1
ATOM 1063 C C . ILE A 1 134 ? -19.984 23.228 32.446 1.00 47.50 134 ILE A C 1
ATOM 1065 O O . ILE A 1 134 ? -18.854 23.539 32.801 1.00 47.50 134 ILE A O 1
ATOM 1069 N N . GLY A 1 135 ? -21.042 24.015 32.645 1.00 66.38 135 GLY A N 1
ATOM 1070 C CA . GLY A 1 135 ? -21.028 25.288 33.351 1.00 66.38 135 GLY A CA 1
ATOM 1071 C C . GLY A 1 135 ? -19.750 26.101 33.133 1.00 66.38 135 GLY A C 1
ATOM 1072 O O . GLY A 1 135 ? -19.460 26.569 32.035 1.00 66.38 135 GLY A O 1
ATOM 1073 N N . LEU A 1 136 ? -19.011 26.286 34.222 1.00 79.06 136 LEU A N 1
ATOM 1074 C CA . LEU A 1 136 ? -17.791 27.077 34.281 1.00 79.06 136 LEU A CA 1
ATOM 1075 C C . LEU A 1 136 ? -16.565 26.259 33.848 1.00 79.06 136 LEU A C 1
ATOM 1077 O O . LEU A 1 136 ? -16.431 25.086 34.202 1.00 79.06 136 LEU A O 1
ATOM 1081 N N . THR A 1 137 ? -15.627 26.899 33.146 1.00 88.38 137 THR A N 1
ATOM 1082 C CA . THR A 1 137 ? -14.314 26.312 32.830 1.00 88.38 137 THR A CA 1
ATOM 1083 C C . THR A 1 137 ? -13.527 25.998 34.106 1.00 88.38 137 THR A C 1
ATOM 1085 O O . THR A 1 137 ? -13.793 26.570 35.168 1.00 88.38 137 THR A O 1
ATOM 1088 N N . LEU A 1 138 ? -12.513 25.125 34.017 1.00 88.25 138 LEU A N 1
ATOM 1089 C CA . LEU A 1 138 ? -11.653 24.807 35.164 1.00 88.25 138 LEU A CA 1
ATOM 1090 C C . LEU A 1 138 ? -11.084 26.078 35.820 1.00 88.25 138 LEU A C 1
A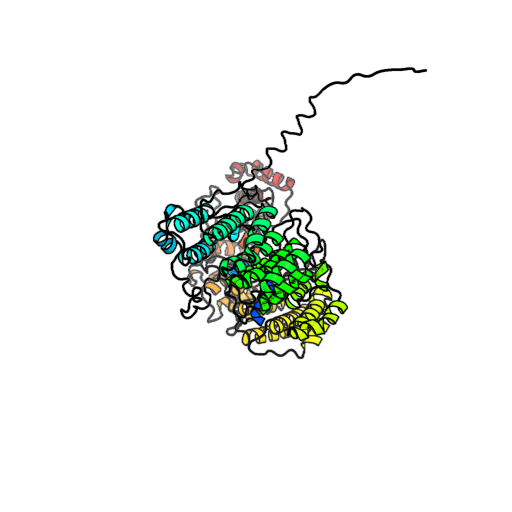TOM 1092 O O . LEU A 1 138 ? -11.177 26.239 37.033 1.00 88.25 138 LEU A O 1
ATOM 1096 N N . GLU A 1 139 ? -10.573 27.022 35.027 1.00 89.81 139 GLU A N 1
ATOM 1097 C CA . GLU A 1 139 ? -10.055 28.294 35.544 1.00 89.81 139 GLU A CA 1
ATOM 1098 C C . GLU A 1 139 ? -11.120 29.151 36.237 1.00 89.81 139 GLU A C 1
ATOM 1100 O O . GLU A 1 139 ? -10.840 29.798 37.252 1.00 89.81 139 GLU A O 1
ATOM 1105 N N . GLN A 1 140 ? -12.339 29.181 35.694 1.00 91.31 140 GLN A N 1
ATOM 1106 C CA . GLN A 1 140 ? -13.454 29.915 36.288 1.00 91.31 140 GLN A CA 1
ATOM 1107 C C . GLN A 1 140 ? -13.860 29.299 37.633 1.00 91.31 140 GLN A C 1
ATOM 1109 O O . GLN A 1 140 ? -14.046 30.039 38.599 1.00 91.31 140 GLN A O 1
ATOM 1114 N N . LEU A 1 141 ? -13.914 27.966 37.730 1.00 92.75 141 LEU A N 1
ATOM 1115 C CA . LEU A 1 141 ? -14.187 27.251 38.983 1.00 92.75 141 LEU A CA 1
ATOM 1116 C C . LEU A 1 141 ? -13.104 27.509 40.032 1.00 92.75 141 LEU A C 1
ATOM 1118 O O . LEU A 1 141 ? -13.427 27.816 41.176 1.00 92.75 141 LEU A O 1
ATOM 1122 N N . VAL A 1 142 ? -11.827 27.437 39.647 1.00 93.50 142 VAL A N 1
ATOM 1123 C CA . VAL A 1 142 ? -10.694 27.716 40.547 1.00 93.50 142 VAL A CA 1
ATOM 1124 C C . VAL A 1 142 ? -10.769 29.142 41.096 1.00 93.50 142 VAL A C 1
ATOM 1126 O O . VAL A 1 142 ? -10.636 29.348 42.303 1.00 93.50 142 VAL A O 1
ATOM 1129 N N . THR A 1 143 ? -11.092 30.110 40.232 1.00 92.19 143 THR A N 1
ATOM 1130 C CA . THR A 1 143 ? -11.291 31.511 40.636 1.00 92.19 143 THR A CA 1
ATOM 1131 C C . THR A 1 143 ? -12.462 31.653 41.605 1.00 92.19 143 THR A C 1
ATOM 1133 O O . THR A 1 143 ? -12.329 32.299 42.642 1.00 92.19 143 THR A O 1
ATOM 1136 N N . GLN A 1 144 ? -13.609 31.042 41.294 1.00 92.00 144 GLN A N 1
ATOM 1137 C CA . GLN A 1 144 ? -14.815 31.144 42.117 1.00 92.00 144 GLN A CA 1
ATOM 1138 C C . GLN A 1 144 ? -14.641 30.486 43.492 1.00 92.00 144 GLN A C 1
ATOM 1140 O O . GLN A 1 144 ? -15.178 30.977 44.483 1.00 92.00 144 GLN A O 1
ATOM 1145 N N . LEU A 1 145 ? -13.862 29.406 43.564 1.00 93.06 145 LEU A N 1
ATOM 1146 C CA . LEU A 1 145 ? -13.524 28.720 44.810 1.00 93.06 145 LEU A CA 1
ATOM 1147 C C . LEU A 1 145 ? -12.426 29.445 45.606 1.00 93.06 145 LEU A C 1
ATOM 1149 O O . LEU A 1 145 ? -12.127 29.037 46.724 1.00 93.06 145 LEU A O 1
ATOM 1153 N N . GLY A 1 146 ? -11.845 30.529 45.077 1.00 92.31 146 GLY A N 1
ATOM 1154 C CA . GLY A 1 146 ? -10.813 31.320 45.750 1.00 92.31 146 GLY A CA 1
ATOM 1155 C C . GLY A 1 146 ? -9.479 30.585 45.894 1.00 92.31 146 GLY A C 1
ATOM 1156 O O . GLY A 1 146 ? -8.806 30.744 46.910 1.00 92.31 146 GLY A O 1
ATOM 1157 N N . VAL A 1 147 ? -9.120 29.757 44.909 1.00 92.62 147 VAL A N 1
ATOM 1158 C CA . VAL A 1 147 ? -7.853 29.013 44.860 1.00 92.62 147 VAL A CA 1
ATOM 1159 C C . VAL A 1 147 ? -6.939 29.607 43.785 1.00 92.62 147 VAL A C 1
ATOM 1161 O O . VAL A 1 147 ? -7.407 30.182 42.804 1.00 92.62 147 VAL A O 1
ATOM 1164 N N . ASP A 1 148 ? -5.627 29.495 43.985 1.00 88.38 148 ASP A N 1
ATOM 1165 C CA . ASP A 1 148 ? -4.624 30.005 43.051 1.00 88.38 148 ASP A CA 1
ATOM 1166 C C . ASP A 1 148 ? -4.659 29.252 41.709 1.00 88.38 148 ASP A C 1
ATOM 1168 O O . ASP A 1 148 ? -4.616 28.018 41.669 1.00 88.38 148 ASP A O 1
ATOM 1172 N N . LYS A 1 149 ? -4.713 30.006 40.606 1.00 86.06 149 LYS A N 1
ATOM 1173 C CA . LYS A 1 149 ? -4.693 29.470 39.241 1.00 86.06 149 LYS A CA 1
ATOM 1174 C C . LYS A 1 149 ? -3.358 28.824 38.882 1.00 86.06 149 LYS A C 1
ATOM 1176 O O . LYS A 1 149 ? -3.354 27.921 38.053 1.00 86.06 149 LYS A O 1
ATOM 1181 N N . GLU A 1 150 ? -2.256 29.222 39.521 1.00 84.50 150 GLU A N 1
ATOM 1182 C CA . GLU A 1 150 ? -0.926 28.635 39.284 1.00 84.50 150 GLU A CA 1
ATOM 1183 C C . GLU A 1 150 ? -0.864 27.134 39.625 1.00 84.50 150 GLU A C 1
ATOM 1185 O O . GLU A 1 150 ? 0.034 26.421 39.182 1.00 84.50 150 GLU A O 1
ATOM 1190 N N . LEU A 1 151 ? -1.843 26.619 40.379 1.00 82.81 151 LEU A N 1
ATOM 1191 C CA . LEU A 1 151 ? -1.961 25.194 40.691 1.00 82.81 151 LEU A CA 1
ATOM 1192 C C . LEU A 1 151 ? -2.523 24.350 39.535 1.00 82.81 151 LEU A C 1
ATOM 1194 O O . LEU A 1 151 ? -2.489 23.121 39.618 1.00 82.81 151 LEU A O 1
ATOM 1198 N N . ILE A 1 152 ? -3.041 24.967 38.468 1.00 83.62 152 ILE A N 1
ATOM 1199 C CA . ILE A 1 152 ? -3.497 24.247 37.277 1.00 83.62 152 ILE A CA 1
ATOM 1200 C C . ILE A 1 152 ? -2.267 23.810 36.476 1.00 83.62 152 ILE A C 1
ATOM 1202 O O . ILE A 1 152 ? -1.678 24.580 35.721 1.00 83.62 152 ILE A O 1
ATOM 1206 N N . LYS A 1 153 ? -1.881 22.544 36.632 1.00 73.50 153 LYS A N 1
ATOM 1207 C CA . LYS A 1 153 ? -0.844 21.910 35.811 1.00 73.50 153 LYS A CA 1
ATOM 1208 C C . LYS A 1 153 ? -1.459 21.393 34.510 1.00 73.50 153 LYS A C 1
ATOM 1210 O O . LYS A 1 153 ? -2.435 20.649 34.549 1.00 73.50 153 LYS A O 1
ATOM 1215 N N . THR A 1 154 ? -0.886 21.777 33.372 1.00 62.66 154 THR A N 1
ATOM 1216 C CA . THR A 1 154 ? -1.345 21.366 32.030 1.00 62.66 154 THR A CA 1
ATOM 1217 C C . THR A 1 154 ? -0.624 20.131 31.492 1.00 62.66 154 THR A C 1
ATOM 1219 O O . THR A 1 154 ? -1.050 19.566 30.489 1.00 62.66 154 THR A O 1
ATOM 1222 N N . THR A 1 155 ? 0.447 19.682 32.151 1.00 56.12 155 THR A N 1
ATOM 1223 C CA . THR A 1 155 ? 1.235 18.520 31.737 1.00 56.12 155 THR A CA 1
ATOM 1224 C C . THR A 1 155 ? 1.052 17.367 32.723 1.00 56.12 155 THR A C 1
ATOM 1226 O O . THR A 1 155 ? 1.324 17.486 33.918 1.00 56.12 155 THR A O 1
ATOM 1229 N N . GLY A 1 156 ? 0.564 16.239 32.212 1.00 56.78 156 GLY A N 1
ATOM 1230 C CA . GLY A 1 156 ? 0.440 14.974 32.931 1.00 56.78 156 GLY A CA 1
ATOM 1231 C C . GLY A 1 156 ? 1.050 13.839 32.114 1.00 56.78 156 GLY A C 1
ATOM 1232 O O . GLY A 1 156 ? 1.171 13.941 30.895 1.00 56.78 156 GLY A O 1
ATOM 1233 N N . TYR A 1 157 ? 1.456 12.770 32.796 1.00 58.25 157 TYR A N 1
ATOM 1234 C CA . TYR A 1 157 ? 1.937 11.541 32.166 1.00 58.25 157 TYR A CA 1
ATOM 1235 C C . TYR A 1 157 ? 0.815 10.910 31.326 1.00 58.25 157 TYR A C 1
ATOM 1237 O O . TYR A 1 157 ? -0.281 10.692 31.843 1.00 58.25 157 TYR A O 1
ATOM 1245 N N . GLN A 1 158 ? 1.072 10.633 30.045 1.00 60.88 158 GLN A N 1
ATOM 1246 C CA . GLN A 1 158 ? 0.038 10.234 29.078 1.00 60.88 158 GLN A CA 1
ATOM 1247 C C . GLN A 1 158 ? -0.132 8.717 28.915 1.00 60.88 158 GLN A C 1
ATOM 1249 O O . GLN A 1 158 ? -0.747 8.267 27.953 1.00 60.88 158 GLN A O 1
ATOM 1254 N N . GLU A 1 159 ? 0.362 7.908 29.853 1.00 64.25 159 GLU A N 1
ATOM 1255 C CA . GLU A 1 159 ? 0.273 6.450 29.742 1.00 64.25 159 GLU A CA 1
ATOM 1256 C C . GLU A 1 159 ? -0.499 5.811 30.908 1.00 64.25 159 GLU A C 1
ATOM 1258 O O . GLU A 1 159 ? -0.652 6.371 31.999 1.00 64.25 159 GLU A O 1
ATOM 1263 N N . ALA A 1 160 ? -0.979 4.589 30.660 1.00 74.81 160 ALA A N 1
ATOM 1264 C CA . ALA A 1 160 ? -1.638 3.713 31.629 1.00 74.81 160 ALA A CA 1
ATOM 1265 C C . ALA A 1 160 ? -2.804 4.375 32.402 1.00 74.81 160 ALA A C 1
ATOM 1267 O O . ALA A 1 160 ? -3.676 5.001 31.801 1.00 74.81 160 ALA A O 1
ATOM 1268 N N . GLN A 1 161 ? -2.891 4.180 33.722 1.00 81.88 161 GLN A N 1
ATOM 1269 C CA . GLN A 1 161 ? -3.965 4.726 34.555 1.00 81.88 161 GLN A CA 1
ATOM 1270 C C . GLN A 1 161 ? -3.960 6.257 34.614 1.00 81.88 161 GLN A C 1
ATOM 1272 O O . GLN A 1 161 ? -5.004 6.853 34.882 1.00 81.88 161 GLN A O 1
ATOM 1277 N N . CYS A 1 162 ? -2.809 6.883 34.356 1.00 84.44 162 CYS A N 1
ATOM 1278 C CA . CYS A 1 162 ? -2.570 8.307 34.562 1.00 84.44 162 CYS A CA 1
ATOM 1279 C C . CYS A 1 162 ? -3.149 9.201 33.464 1.00 84.44 162 CYS A C 1
ATOM 1281 O O . CYS A 1 162 ? -3.388 10.377 33.732 1.00 84.44 162 CYS A O 1
ATOM 1283 N N . ILE A 1 163 ? -3.477 8.640 32.292 1.00 80.44 163 ILE A N 1
ATOM 1284 C CA . ILE A 1 163 ? -4.099 9.378 31.181 1.00 80.44 163 ILE A CA 1
ATOM 1285 C C . ILE A 1 163 ? -5.397 10.094 31.595 1.00 80.44 163 ILE A C 1
ATOM 1287 O O . ILE A 1 163 ? -5.724 11.142 31.057 1.00 80.44 163 ILE A O 1
ATOM 1291 N N . SER A 1 164 ? -6.114 9.576 32.602 1.00 82.12 164 SER A N 1
ATOM 1292 C CA . SER A 1 164 ? -7.347 10.188 33.114 1.00 82.12 164 SER A CA 1
ATOM 1293 C C . SER A 1 164 ? -7.132 11.264 34.184 1.00 82.12 164 SER A C 1
ATOM 1295 O O . SER A 1 164 ? -8.110 11.771 34.736 1.00 82.12 164 SER A O 1
ATOM 1297 N N . ASN A 1 165 ? -5.891 11.554 34.590 1.00 87.50 165 ASN A N 1
ATOM 1298 C CA . ASN A 1 165 ? -5.604 12.608 35.567 1.00 87.50 165 ASN A CA 1
ATOM 1299 C C . ASN A 1 165 ? -5.454 13.969 34.879 1.00 87.50 165 ASN A C 1
ATOM 1301 O O . ASN A 1 165 ? -4.437 14.649 35.023 1.00 87.50 165 ASN A O 1
ATOM 1305 N N . ASP A 1 166 ? -6.478 14.340 34.120 1.00 84.38 166 ASP A N 1
ATOM 1306 C CA . ASP A 1 166 ? -6.493 15.517 33.264 1.00 84.38 166 ASP A CA 1
ATOM 1307 C C . ASP A 1 166 ? -7.324 16.671 33.855 1.00 84.38 166 ASP A C 1
ATOM 1309 O O . ASP A 1 166 ? -7.923 16.592 34.941 1.00 84.38 166 ASP A O 1
ATOM 1313 N N . SER A 1 167 ? -7.337 17.789 33.126 1.00 87.06 167 SER A N 1
ATOM 1314 C CA . SER A 1 167 ? -8.080 18.992 33.495 1.00 87.06 167 SER A CA 1
ATOM 1315 C C . SER A 1 167 ? -9.595 18.768 33.537 1.00 87.06 167 SER A C 1
ATOM 1317 O O . SER A 1 167 ? -10.260 19.373 34.379 1.00 87.06 167 SER A O 1
ATOM 1319 N N . LEU A 1 168 ? -10.145 17.886 32.695 1.00 84.75 168 LEU A N 1
ATOM 1320 C CA . LEU A 1 168 ? -11.579 17.589 32.664 1.00 84.75 168 LEU A CA 1
ATOM 1321 C C . LEU A 1 168 ? -12.007 16.841 33.935 1.00 84.75 168 LEU A C 1
ATOM 1323 O O . LEU A 1 168 ? -12.983 17.214 34.588 1.00 84.75 168 LEU A O 1
ATOM 1327 N N . ALA A 1 169 ? -11.229 15.847 34.364 1.00 86.06 169 ALA A N 1
ATOM 1328 C CA . ALA A 1 169 ? -11.455 15.129 35.612 1.00 86.06 169 ALA A CA 1
ATOM 1329 C C . ALA A 1 169 ? -11.346 16.051 36.841 1.00 86.06 169 ALA A C 1
ATOM 1331 O O . ALA A 1 169 ? -12.065 15.872 37.827 1.00 86.06 169 ALA A O 1
ATOM 1332 N N . ALA A 1 170 ? -10.445 17.041 36.818 1.00 90.12 170 ALA A N 1
ATOM 1333 C CA . ALA A 1 170 ? -10.384 18.068 37.860 1.00 90.12 170 ALA A CA 1
ATOM 1334 C C . ALA A 1 170 ? -11.607 18.997 37.826 1.00 90.12 170 ALA A C 1
ATOM 1336 O O . ALA A 1 170 ? -12.182 19.280 38.879 1.00 90.12 170 ALA A O 1
ATOM 1337 N N . GLN A 1 171 ? -12.043 19.417 36.636 1.00 90.56 171 GLN A N 1
ATOM 1338 C CA . GLN A 1 171 ? -13.213 20.275 36.450 1.00 90.56 171 GLN A CA 1
ATOM 1339 C C . GLN A 1 171 ? -14.484 19.619 37.002 1.00 90.56 171 GLN A C 1
ATOM 1341 O O . GLN A 1 171 ? -15.229 20.263 37.735 1.00 90.56 171 GLN A O 1
ATOM 1346 N N . LEU A 1 172 ? -14.709 18.328 36.730 1.00 89.62 172 LEU A N 1
ATOM 1347 C CA . LEU A 1 172 ? -15.873 17.588 37.237 1.00 89.62 172 LEU A CA 1
ATOM 1348 C C . LEU A 1 172 ? -15.923 17.543 38.776 1.00 89.62 172 LEU A C 1
ATOM 1350 O O . LEU A 1 172 ? -16.979 17.773 39.374 1.00 89.62 172 LEU A O 1
ATOM 1354 N N . PHE A 1 173 ? -14.777 17.315 39.429 1.00 94.19 173 PHE A N 1
ATOM 1355 C CA . PHE A 1 173 ? -14.687 17.354 40.892 1.00 94.19 173 PHE A CA 1
ATOM 1356 C C . PHE A 1 173 ? -14.977 18.759 41.440 1.00 94.19 173 PHE A C 1
ATOM 1358 O O . PHE A 1 173 ? -15.765 18.900 42.375 1.00 94.19 173 PHE A O 1
ATOM 1365 N N . LEU A 1 174 ? -14.381 19.806 40.853 1.00 95.00 174 LEU A N 1
ATOM 1366 C CA . LEU A 1 174 ? -14.574 21.182 41.323 1.00 95.00 174 LEU A CA 1
ATOM 1367 C C . LEU A 1 174 ? -16.002 21.686 41.097 1.00 95.00 174 LEU A C 1
ATOM 1369 O O . LEU A 1 174 ? -16.533 22.378 41.961 1.00 95.00 174 LEU A O 1
ATOM 1373 N N . THR A 1 175 ? -16.653 21.297 40.001 1.00 93.81 17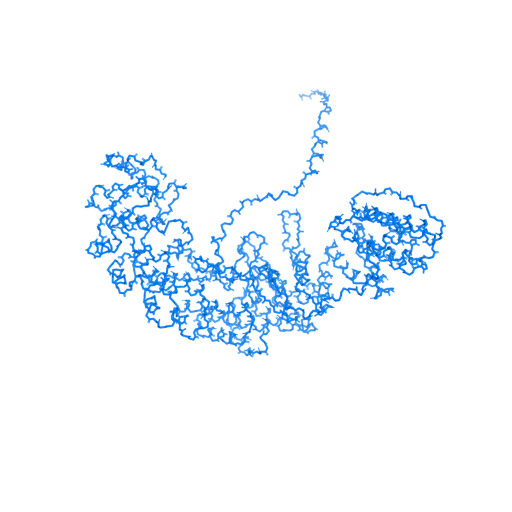5 THR A N 1
ATOM 1374 C CA . THR A 1 175 ? -18.080 21.570 39.772 1.00 93.81 175 THR A CA 1
ATOM 1375 C C . THR A 1 175 ? -18.933 20.956 40.876 1.00 93.81 175 THR A C 1
ATOM 1377 O O . THR A 1 175 ? -19.773 21.638 41.465 1.00 93.81 175 THR A O 1
ATOM 1380 N N . THR A 1 176 ? -18.680 19.688 41.211 1.00 93.25 176 THR A N 1
ATOM 1381 C CA . THR A 1 176 ? -19.396 19.002 42.292 1.00 93.25 176 THR A CA 1
ATOM 1382 C C . THR A 1 176 ? -19.173 19.705 43.628 1.00 93.25 176 THR A C 1
ATOM 1384 O O . THR A 1 176 ? -20.135 20.016 44.325 1.00 93.25 176 THR A O 1
ATOM 1387 N N . LEU A 1 177 ? -17.918 20.031 43.947 1.00 95.25 177 LEU A N 1
ATOM 1388 C CA . LEU A 1 177 ? -17.527 20.730 45.170 1.00 95.25 177 LEU A CA 1
ATOM 1389 C C . LEU A 1 177 ? -18.174 22.116 45.300 1.00 95.25 177 LEU A C 1
ATOM 1391 O O . LEU A 1 177 ? -18.631 22.490 46.383 1.00 95.25 177 LEU A O 1
ATOM 1395 N N . ASN A 1 178 ? -18.240 22.876 44.204 1.00 93.44 178 ASN A N 1
ATOM 1396 C CA . ASN A 1 178 ? -18.828 24.213 44.186 1.00 93.44 178 ASN A CA 1
ATOM 1397 C C . ASN A 1 178 ? -20.314 24.185 44.574 1.00 93.44 178 ASN A C 1
ATOM 1399 O O . ASN A 1 178 ? -20.771 25.058 45.315 1.00 93.44 178 ASN A O 1
ATOM 1403 N N . ASN A 1 179 ? -21.027 23.133 44.164 1.00 92.19 179 ASN A N 1
ATOM 1404 C CA . ASN A 1 179 ? -22.454 22.945 44.422 1.00 92.19 179 ASN A CA 1
ATOM 1405 C C . ASN A 1 179 ? -22.776 22.414 45.834 1.00 92.19 179 ASN A C 1
ATOM 1407 O O . ASN A 1 179 ? -23.945 22.382 46.215 1.00 92.19 179 ASN A O 1
ATOM 1411 N N . LEU A 1 180 ? -21.777 22.021 46.635 1.00 93.88 180 LEU A N 1
ATOM 1412 C CA . LEU A 1 180 ? -21.999 21.548 48.007 1.00 93.88 180 LEU A CA 1
ATOM 1413 C C . LEU A 1 180 ? -22.286 22.698 48.984 1.00 93.88 180 LEU A C 1
ATOM 1415 O O . LEU A 1 180 ? -21.693 23.778 48.909 1.00 93.88 180 LEU A O 1
ATOM 1419 N N . SER A 1 181 ? -23.145 22.442 49.970 1.00 92.81 181 SER A N 1
ATOM 1420 C CA . SER A 1 181 ? -23.434 23.360 51.081 1.00 92.81 181 SER A CA 1
ATOM 1421 C C . SER A 1 181 ? -22.473 23.146 52.263 1.00 92.81 181 SER A C 1
ATOM 1423 O O . SER A 1 181 ? -22.887 22.731 53.340 1.00 92.81 181 SER A O 1
ATOM 1425 N N . ILE A 1 182 ? -21.183 23.420 52.046 1.00 95.31 182 ILE A N 1
ATOM 1426 C CA . ILE A 1 182 ? -20.114 23.394 53.067 1.00 95.31 182 ILE A CA 1
ATOM 1427 C C . ILE A 1 182 ? -19.420 24.758 53.170 1.00 95.31 182 ILE A C 1
ATOM 1429 O O . ILE A 1 182 ? -19.655 25.638 52.335 1.00 95.31 182 ILE A O 1
ATOM 1433 N N . SER A 1 183 ? -18.571 24.946 54.184 1.00 95.81 183 SER A N 1
ATOM 1434 C CA . SER A 1 183 ? -17.869 26.216 54.395 1.00 95.81 183 SER A CA 1
ATOM 1435 C C . SER A 1 183 ? -16.908 26.555 53.246 1.00 95.81 183 SER A C 1
ATOM 1437 O O . SER A 1 183 ? -16.350 25.672 52.592 1.00 95.81 183 SER A O 1
ATOM 1439 N N . THR A 1 184 ? -16.684 27.851 53.005 1.00 94.56 184 THR A N 1
ATOM 1440 C CA . THR A 1 184 ? -15.725 28.323 51.989 1.00 94.56 184 THR A CA 1
ATOM 1441 C C . THR A 1 184 ? -14.312 27.797 52.249 1.00 94.56 184 THR A C 1
ATOM 1443 O O . THR A 1 184 ? -13.616 27.439 51.304 1.00 94.56 184 THR A O 1
ATOM 1446 N N . GLU A 1 185 ? -13.909 27.700 53.518 1.00 95.75 185 GLU A N 1
ATOM 1447 C CA . GLU A 1 185 ? -12.604 27.166 53.918 1.00 95.75 185 GLU A CA 1
ATOM 1448 C C . GLU A 1 185 ? -12.454 25.688 53.522 1.00 95.75 185 GLU A C 1
ATOM 1450 O O . GLU A 1 185 ? -11.476 25.318 52.875 1.00 95.75 185 GLU A O 1
ATOM 1455 N N . GLU A 1 186 ? -13.458 24.849 53.798 1.00 96.88 186 GLU A N 1
ATOM 1456 C CA . GLU A 1 186 ? -13.437 23.439 53.385 1.00 96.88 186 GLU A CA 1
ATOM 1457 C C . GLU A 1 186 ? -13.429 23.286 51.856 1.00 96.88 186 GLU A C 1
ATOM 1459 O O . GLU A 1 186 ? -12.703 22.439 51.330 1.00 96.88 186 GLU A O 1
ATOM 1464 N N . LYS A 1 187 ? -14.171 24.134 51.122 1.00 96.81 187 LYS A N 1
ATOM 1465 C CA . LYS A 1 187 ? -14.113 24.164 49.649 1.00 96.81 187 LYS A CA 1
ATOM 1466 C C . LYS A 1 187 ? -12.710 24.498 49.146 1.00 96.81 187 LYS A C 1
ATOM 1468 O O . LYS A 1 187 ? -12.211 23.821 48.251 1.00 96.81 187 LYS A O 1
ATOM 1473 N N . GLN A 1 188 ? -12.058 25.505 49.723 1.00 96.44 188 GLN A N 1
ATOM 1474 C CA . GLN A 1 188 ? -10.700 25.903 49.344 1.00 96.44 188 GLN A CA 1
ATOM 1475 C C . GLN A 1 188 ? -9.681 24.794 49.605 1.00 96.44 188 GLN A C 1
ATOM 1477 O O . GLN A 1 188 ? -8.852 24.514 48.737 1.00 96.44 188 GLN A O 1
ATOM 1482 N N . ILE A 1 189 ? -9.765 24.133 50.763 1.00 96.88 189 ILE A N 1
ATOM 1483 C CA . ILE A 1 189 ? -8.885 23.016 51.129 1.00 96.88 189 ILE A CA 1
ATOM 1484 C C . ILE A 1 189 ? -9.023 21.877 50.112 1.00 96.88 189 ILE A C 1
ATOM 1486 O O . ILE A 1 189 ? -8.031 21.476 49.505 1.00 96.88 189 ILE A O 1
ATOM 1490 N N . LEU A 1 190 ? -10.249 21.406 49.861 1.00 97.75 190 LEU A N 1
ATOM 1491 C CA . LEU A 1 190 ? -10.514 20.298 48.936 1.00 97.75 190 LEU A CA 1
ATOM 1492 C C . LEU A 1 190 ? -10.121 20.635 47.490 1.00 97.75 190 LEU A C 1
ATOM 1494 O O . LEU A 1 190 ? -9.517 19.811 46.799 1.00 97.75 190 LEU A O 1
ATOM 1498 N N . ALA A 1 191 ? -10.421 21.853 47.034 1.00 96.62 191 ALA A N 1
ATOM 1499 C CA . ALA A 1 191 ? -10.068 22.309 45.695 1.00 96.62 191 ALA A CA 1
ATOM 1500 C C . ALA A 1 191 ? -8.547 22.381 45.502 1.00 96.62 191 ALA A C 1
ATOM 1502 O O . ALA A 1 191 ? -8.022 21.845 44.524 1.00 96.62 191 ALA A O 1
ATOM 1503 N N . LYS A 1 192 ? -7.827 22.965 46.469 1.00 95.50 192 LYS A N 1
ATOM 1504 C CA . LYS A 1 192 ? -6.362 23.020 46.459 1.00 95.50 192 LYS A CA 1
ATOM 1505 C C . LYS A 1 192 ? -5.755 21.620 46.419 1.00 95.50 192 LYS A C 1
ATOM 1507 O O . LYS A 1 192 ? -4.869 21.375 45.603 1.00 95.50 192 LYS A O 1
ATOM 1512 N N . THR A 1 193 ? -6.252 20.692 47.238 1.00 95.38 193 THR A N 1
ATOM 1513 C CA . THR A 1 193 ? -5.767 19.307 47.241 1.00 95.38 193 THR A CA 1
ATOM 1514 C C . THR A 1 193 ? -6.002 18.618 45.893 1.00 95.38 193 THR A C 1
ATOM 1516 O O . THR A 1 193 ? -5.079 17.996 45.370 1.00 95.38 193 THR A O 1
ATOM 1519 N N . ARG A 1 194 ? -7.178 18.766 45.262 1.00 94.56 194 ARG A N 1
ATOM 1520 C CA . ARG A 1 194 ? -7.426 18.169 43.934 1.00 94.56 194 ARG A CA 1
ATOM 1521 C C . ARG A 1 194 ? -6.463 18.683 42.866 1.00 94.56 194 ARG A C 1
ATOM 1523 O O . ARG A 1 194 ? -6.004 17.882 42.049 1.00 94.56 194 ARG A O 1
ATOM 1530 N N . LEU A 1 195 ? -6.176 19.986 42.866 1.00 92.44 195 LEU A N 1
ATOM 1531 C CA . LEU A 1 195 ? -5.242 20.603 41.919 1.00 92.44 195 LEU A CA 1
ATOM 1532 C C . LEU A 1 195 ? -3.793 20.181 42.186 1.00 92.44 195 LEU A C 1
ATOM 1534 O O . LEU A 1 195 ? -3.045 19.942 41.248 1.00 92.44 195 LEU A O 1
ATOM 1538 N N . GLN A 1 196 ? -3.395 20.004 43.449 1.00 90.69 196 GLN A N 1
ATOM 1539 C CA . GLN A 1 196 ? -2.068 19.472 43.786 1.00 90.69 196 GLN A CA 1
ATOM 1540 C C . GLN A 1 196 ? -1.854 18.046 43.258 1.00 90.69 196 GLN A C 1
ATOM 1542 O O . GLN A 1 196 ? -0.738 17.709 42.862 1.00 90.69 196 GLN A O 1
ATOM 1547 N N . LEU A 1 197 ? -2.922 17.242 43.224 1.00 89.50 197 LEU A N 1
ATOM 1548 C CA . LEU A 1 197 ? -2.930 15.898 42.643 1.00 89.50 197 LEU A CA 1
ATOM 1549 C C . LEU A 1 197 ? -3.013 15.898 41.108 1.00 89.50 197 LEU A C 1
ATOM 1551 O O . LEU A 1 197 ? -2.846 14.842 40.503 1.00 89.50 197 LEU A O 1
ATOM 1555 N N . LEU A 1 198 ? -3.293 17.032 40.458 1.00 87.50 198 LEU A N 1
ATOM 1556 C CA . LEU A 1 198 ? -3.369 17.110 38.998 1.00 87.50 198 LEU A CA 1
ATOM 1557 C C . LEU A 1 198 ? -1.992 16.821 38.379 1.00 87.50 198 LEU A C 1
ATOM 1559 O O . LEU A 1 198 ? -0.977 17.358 38.827 1.00 87.50 198 LEU A O 1
ATOM 1563 N N . GLY A 1 199 ? -1.954 15.937 37.381 1.00 78.19 199 GLY A N 1
ATOM 1564 C CA . GLY A 1 199 ? -0.710 15.471 36.758 1.00 78.19 199 GLY A CA 1
ATOM 1565 C C . GLY A 1 199 ? 0.126 14.503 37.609 1.00 78.19 199 GLY A C 1
ATOM 1566 O O . GLY A 1 199 ? 1.192 14.083 37.164 1.00 78.19 199 GLY A O 1
ATOM 1567 N N . LEU A 1 200 ? -0.327 14.118 38.812 1.00 84.38 200 LEU A N 1
ATOM 1568 C CA . LEU A 1 200 ? 0.309 13.051 39.590 1.00 84.38 200 LEU A CA 1
ATOM 1569 C C . LEU A 1 200 ? 0.279 11.734 38.801 1.00 84.38 200 LEU A C 1
ATOM 1571 O O . LEU A 1 200 ? -0.792 11.288 38.385 1.00 84.38 200 LEU A O 1
ATOM 1575 N N . CYS A 1 201 ? 1.448 11.114 38.656 1.00 83.62 201 CYS A N 1
ATOM 1576 C CA . CYS A 1 201 ? 1.613 9.748 38.178 1.00 83.62 201 CYS A CA 1
ATOM 1577 C C . CYS A 1 201 ? 2.917 9.176 38.738 1.00 83.62 201 CYS A C 1
ATOM 1579 O O . CYS A 1 201 ? 3.996 9.679 38.420 1.00 83.62 201 CYS A O 1
ATOM 1581 N N . GLN A 1 202 ? 2.833 8.178 39.619 1.00 78.12 202 GLN A N 1
ATOM 1582 C CA . GLN A 1 202 ? 4.011 7.548 40.220 1.00 78.12 202 GLN A CA 1
ATOM 1583 C C . GLN A 1 202 ? 3.804 6.036 40.360 1.00 78.12 202 GLN A C 1
ATOM 1585 O O . GLN A 1 202 ? 2.718 5.563 40.689 1.00 78.12 202 GLN A O 1
ATOM 1590 N N . ALA A 1 203 ? 4.875 5.268 40.157 1.00 67.06 203 ALA A N 1
ATOM 1591 C CA . ALA A 1 203 ? 4.883 3.817 40.363 1.00 67.06 203 ALA A CA 1
ATOM 1592 C C . ALA A 1 203 ? 5.138 3.415 41.832 1.00 67.06 203 ALA A C 1
ATOM 1594 O O . ALA A 1 203 ? 5.360 2.244 42.128 1.00 67.06 203 ALA A O 1
ATOM 1595 N N . THR A 1 204 ? 5.155 4.382 42.756 1.00 70.88 204 THR A N 1
ATOM 1596 C CA . THR A 1 204 ? 5.422 4.161 44.182 1.00 70.88 204 THR A CA 1
ATOM 1597 C C . THR A 1 204 ? 4.241 4.611 45.035 1.00 70.88 204 THR A C 1
ATOM 1599 O O . THR A 1 204 ? 3.767 5.731 44.818 1.00 70.88 204 THR A O 1
ATOM 1602 N N . PRO A 1 205 ? 3.831 3.819 46.048 1.00 72.75 205 PRO A N 1
ATOM 1603 C CA . PRO A 1 205 ? 2.764 4.191 46.970 1.00 72.75 205 PRO A CA 1
ATOM 1604 C C . PRO A 1 205 ? 2.994 5.569 47.594 1.00 72.75 205 PRO A C 1
ATOM 1606 O O . PRO A 1 205 ? 4.065 5.847 48.141 1.00 72.75 205 PRO A O 1
ATOM 1609 N N . ALA A 1 206 ? 1.983 6.433 47.521 1.00 76.75 206 ALA A N 1
ATOM 1610 C CA . ALA A 1 206 ? 2.031 7.746 48.147 1.00 76.75 206 ALA A CA 1
ATOM 1611 C C . ALA A 1 206 ? 1.715 7.658 49.642 1.00 76.75 206 ALA A C 1
ATOM 1613 O O . ALA A 1 206 ? 0.934 6.820 50.098 1.00 76.75 206 ALA A O 1
ATOM 1614 N N . ALA A 1 207 ? 2.285 8.586 50.410 1.00 84.69 207 ALA A N 1
ATOM 1615 C CA . ALA A 1 207 ? 1.870 8.797 51.788 1.00 84.69 207 ALA A CA 1
ATOM 1616 C C . ALA A 1 207 ? 0.384 9.197 51.853 1.00 84.69 207 ALA A C 1
ATOM 1618 O O . ALA A 1 207 ? -0.162 9.796 50.920 1.00 84.69 207 ALA A O 1
ATOM 1619 N N . ALA A 1 208 ? -0.262 8.882 52.978 1.00 88.19 208 ALA A N 1
ATOM 1620 C CA . ALA A 1 208 ? -1.609 9.364 53.255 1.00 88.19 208 ALA A CA 1
ATOM 1621 C C . ALA A 1 208 ? -1.630 10.903 53.288 1.00 88.19 208 ALA A C 1
ATOM 1623 O O . ALA A 1 208 ? -0.722 11.535 53.832 1.00 88.19 208 ALA A O 1
ATOM 1624 N N . LEU A 1 209 ? -2.668 11.499 52.709 1.00 91.62 209 LEU A N 1
ATOM 1625 C CA . LEU A 1 209 ? -2.908 12.932 52.739 1.00 91.62 209 LEU A CA 1
ATOM 1626 C C . LEU A 1 209 ? -3.545 13.315 54.074 1.00 91.62 209 LEU A C 1
ATOM 1628 O O . LEU A 1 209 ? -4.448 12.649 54.577 1.00 91.62 209 LEU A O 1
ATOM 1632 N N . THR A 1 210 ? -3.127 14.458 54.606 1.00 91.62 210 THR A N 1
ATOM 1633 C CA . THR A 1 210 ? -3.800 15.100 55.737 1.00 91.62 210 THR A CA 1
ATOM 1634 C C . THR A 1 210 ? -4.686 16.217 55.195 1.00 91.62 210 THR A C 1
ATOM 1636 O O . THR A 1 210 ? -4.179 17.270 54.812 1.00 91.62 210 THR A O 1
ATOM 1639 N N . ILE A 1 211 ? -6.002 15.988 55.147 1.00 95.19 211 ILE A N 1
ATOM 1640 C CA . ILE A 1 211 ? -6.990 16.939 54.610 1.00 95.19 211 ILE A CA 1
ATOM 1641 C C . ILE A 1 211 ? -7.889 17.417 55.769 1.00 95.19 211 ILE A C 1
ATOM 1643 O O . ILE A 1 211 ? -8.782 16.676 56.183 1.00 95.19 211 ILE A O 1
ATOM 1647 N N . PRO A 1 212 ? -7.649 18.611 56.347 1.00 94.00 212 PRO A N 1
ATOM 1648 C CA . PRO A 1 212 ? -8.361 19.069 57.540 1.00 94.00 212 PRO A CA 1
ATOM 1649 C C . PRO A 1 212 ? -9.759 19.607 57.194 1.00 94.00 212 PRO A C 1
ATOM 1651 O O . PRO A 1 212 ? -9.928 20.789 56.916 1.00 94.00 212 PRO A O 1
ATOM 1654 N N . VAL A 1 213 ? -10.767 18.734 57.217 1.00 96.06 213 VAL A N 1
ATOM 1655 C CA . VAL A 1 213 ? -12.184 19.070 56.986 1.00 96.06 213 VAL A CA 1
ATOM 1656 C C . VAL A 1 213 ? -13.074 18.445 58.061 1.00 96.06 213 VAL A C 1
ATOM 1658 O O . VAL A 1 213 ? -12.742 17.397 58.618 1.00 96.06 213 VAL A O 1
ATOM 1661 N N . ASN A 1 214 ? -14.206 19.084 58.367 1.00 93.38 214 ASN A N 1
ATOM 1662 C CA . ASN A 1 214 ? -14.993 18.760 59.562 1.00 93.38 214 ASN A CA 1
ATOM 1663 C C . ASN A 1 214 ? -16.418 18.299 59.243 1.00 93.38 214 ASN A C 1
ATOM 1665 O O . ASN A 1 214 ? -16.981 17.496 59.985 1.00 93.38 214 ASN A O 1
ATOM 1669 N N . THR A 1 215 ? -17.021 18.803 58.166 1.00 95.38 215 THR A N 1
ATOM 1670 C CA . THR A 1 215 ? -18.385 18.431 57.781 1.00 95.38 215 THR A CA 1
ATOM 1671 C C . THR A 1 215 ? -18.423 17.028 57.159 1.00 95.38 215 THR A C 1
ATOM 1673 O O . THR A 1 215 ? -17.504 16.676 56.416 1.00 95.38 215 THR A O 1
ATOM 1676 N N . PRO A 1 216 ? -19.481 16.222 57.400 1.00 95.50 216 PRO A N 1
ATOM 1677 C CA . PRO A 1 216 ? -19.542 14.842 56.906 1.00 95.50 216 PRO A CA 1
ATOM 1678 C C . PRO A 1 216 ? -19.324 14.719 55.392 1.00 95.50 216 PRO A C 1
ATOM 1680 O O . PRO A 1 216 ? -18.500 13.929 54.943 1.00 95.50 216 PRO A O 1
ATOM 1683 N N . ILE A 1 217 ? -19.980 15.564 54.591 1.00 96.25 217 ILE A N 1
ATOM 1684 C CA . ILE A 1 217 ? -19.816 15.526 53.133 1.00 96.25 217 ILE A CA 1
ATOM 1685 C C . ILE A 1 217 ? -18.429 16.008 52.675 1.00 96.25 217 ILE A C 1
ATOM 1687 O O . ILE A 1 217 ? -17.899 15.508 51.684 1.00 96.25 217 ILE A O 1
ATOM 1691 N N . ALA A 1 218 ? -17.790 16.937 53.398 1.00 96.75 218 ALA A N 1
ATOM 1692 C CA . ALA A 1 218 ? -16.409 17.314 53.105 1.00 96.75 218 ALA A CA 1
ATOM 1693 C C . ALA A 1 218 ? -15.433 16.173 53.431 1.00 96.75 218 ALA A C 1
ATOM 1695 O O . ALA A 1 218 ? -14.473 15.974 52.689 1.00 96.75 218 ALA A O 1
ATOM 1696 N N . GLN A 1 219 ? -15.696 15.389 54.484 1.00 97.31 219 GLN A N 1
ATOM 1697 C CA . GLN A 1 219 ? -14.920 14.189 54.807 1.00 97.31 219 GLN A CA 1
ATOM 1698 C C . GLN A 1 219 ? -15.039 13.126 53.710 1.00 97.31 219 GLN A C 1
ATOM 1700 O O . GLN A 1 219 ? -14.025 12.560 53.316 1.00 97.31 219 GLN A O 1
ATOM 1705 N N . GLU A 1 220 ? -16.228 12.911 53.142 1.00 97.69 220 GLU A N 1
ATOM 1706 C CA . GLU A 1 220 ? -16.390 12.008 51.993 1.00 97.69 220 GLU A CA 1
ATOM 1707 C C . GLU A 1 220 ? -15.618 12.496 50.751 1.00 97.69 220 GLU A C 1
ATOM 1709 O O . GLU A 1 220 ? -14.938 11.712 50.084 1.00 97.69 220 GLU A O 1
ATOM 1714 N N . MET A 1 221 ? -15.634 13.805 50.467 1.00 97.88 221 MET A N 1
ATOM 1715 C CA . MET A 1 221 ? -14.816 14.393 49.394 1.00 97.88 221 MET A CA 1
ATOM 1716 C C . MET A 1 221 ? -13.310 14.238 49.667 1.00 97.88 221 MET A C 1
ATOM 1718 O O . MET A 1 221 ? -12.538 13.978 48.744 1.00 97.88 221 MET A O 1
ATOM 1722 N N . ALA A 1 222 ? -12.874 14.352 50.925 1.00 97.88 222 ALA A N 1
ATOM 1723 C CA . ALA A 1 222 ? -11.490 14.095 51.320 1.00 97.88 222 ALA A CA 1
ATOM 1724 C C . ALA A 1 222 ? -11.108 12.614 51.143 1.00 97.88 222 ALA A C 1
ATOM 1726 O O . ALA A 1 222 ? -10.040 12.322 50.607 1.00 97.88 222 ALA A O 1
ATOM 1727 N N . THR A 1 223 ? -11.995 11.682 51.507 1.00 98.06 223 THR A N 1
ATOM 1728 C CA . THR A 1 223 ? -11.837 10.242 51.243 1.00 98.06 223 THR A CA 1
ATOM 1729 C C . THR A 1 223 ? -11.678 9.964 49.749 1.00 98.06 223 THR A C 1
ATOM 1731 O O . THR A 1 223 ? -10.813 9.180 49.360 1.00 98.06 223 THR A O 1
ATOM 1734 N N . TYR A 1 224 ? -12.439 10.649 48.892 1.00 97.75 224 TYR A N 1
ATOM 1735 C CA . TYR A 1 224 ? -12.285 10.524 47.443 1.00 97.75 224 TYR A CA 1
ATOM 1736 C C . TYR A 1 224 ? -10.885 10.958 46.988 1.00 97.75 224 TYR A C 1
ATOM 1738 O O . TYR A 1 224 ? -10.216 10.222 46.263 1.00 97.75 224 TYR A O 1
ATOM 1746 N N . LEU A 1 225 ? -10.405 12.118 47.449 1.00 97.56 225 LEU A N 1
ATOM 1747 C CA . LEU A 1 225 ? -9.066 12.613 47.108 1.00 97.56 225 LEU A CA 1
ATOM 1748 C C . LEU A 1 225 ? -7.954 11.693 47.626 1.00 97.56 225 LEU A C 1
ATOM 1750 O O . LEU A 1 225 ? -6.950 11.508 46.938 1.00 97.56 225 LEU A O 1
ATOM 1754 N N . GLN A 1 226 ? -8.150 11.065 48.787 1.00 97.12 226 GLN A N 1
ATOM 1755 C CA . GLN A 1 226 ? -7.240 10.045 49.297 1.00 97.12 226 GLN A CA 1
ATOM 1756 C C . GLN A 1 226 ? -7.200 8.807 48.389 1.00 97.12 226 GLN A C 1
ATOM 1758 O O . GLN A 1 226 ? -6.115 8.322 48.064 1.00 97.12 226 GLN A O 1
ATOM 1763 N N . GLY A 1 227 ? -8.360 8.322 47.937 1.00 96.31 227 GLY A N 1
ATOM 1764 C CA . GLY A 1 227 ? -8.445 7.219 46.977 1.00 96.31 227 GLY A CA 1
ATOM 1765 C C . GLY A 1 227 ? -7.761 7.548 45.649 1.00 96.31 227 GLY A C 1
ATOM 1766 O O . GLY A 1 227 ? -7.024 6.727 45.111 1.00 96.31 227 GLY A O 1
ATOM 1767 N N . ILE A 1 228 ? -7.930 8.776 45.153 1.00 94.69 228 ILE A N 1
ATOM 1768 C CA . ILE A 1 228 ? -7.273 9.271 43.936 1.00 94.69 228 ILE A CA 1
ATOM 1769 C C . ILE A 1 228 ? -5.748 9.333 44.087 1.00 94.69 228 ILE A C 1
ATOM 1771 O O . ILE A 1 228 ? -5.031 8.912 43.179 1.00 94.69 228 ILE A O 1
ATOM 1775 N N . ASN A 1 229 ? -5.251 9.814 45.229 1.00 94.50 229 ASN A N 1
ATOM 1776 C CA . ASN A 1 229 ? -3.824 9.814 45.546 1.00 94.50 229 ASN A CA 1
ATOM 1777 C C . ASN A 1 229 ? -3.246 8.394 45.510 1.00 94.50 229 ASN A C 1
ATOM 1779 O O . ASN A 1 229 ? -2.234 8.167 44.860 1.00 94.50 229 ASN A O 1
ATOM 1783 N N . TYR A 1 230 ? -3.924 7.424 46.128 1.00 95.00 230 TYR A N 1
ATOM 1784 C CA . TYR A 1 230 ? -3.491 6.027 46.077 1.00 95.00 230 TYR A CA 1
ATOM 1785 C C . TYR A 1 230 ? -3.563 5.428 44.667 1.00 95.00 230 TYR A C 1
ATOM 1787 O O . TYR A 1 230 ? -2.610 4.785 44.231 1.00 95.00 230 TYR A O 1
ATOM 1795 N N . PHE A 1 231 ? -4.642 5.685 43.924 1.00 93.75 231 PHE A N 1
ATOM 1796 C CA . PHE A 1 231 ? -4.837 5.158 42.572 1.00 93.75 231 PHE A CA 1
ATOM 1797 C C . PHE A 1 231 ? -3.737 5.611 41.599 1.00 93.75 231 PHE A C 1
ATOM 1799 O O . PHE A 1 231 ? -3.133 4.781 40.920 1.00 93.75 231 PHE A O 1
ATOM 1806 N N . TYR A 1 232 ? -3.426 6.912 41.556 1.00 90.94 232 TYR A N 1
ATOM 1807 C CA . TYR A 1 232 ? -2.379 7.445 40.669 1.00 90.94 232 TYR A CA 1
ATOM 1808 C C . TYR A 1 232 ? -0.948 7.180 41.161 1.00 90.94 232 TYR A C 1
ATOM 1810 O O . TYR A 1 232 ? 0.009 7.388 40.413 1.00 90.94 232 TYR A O 1
ATOM 1818 N N . SER A 1 233 ? -0.807 6.671 42.384 1.00 90.31 233 SER A N 1
ATOM 1819 C CA . SER A 1 233 ? 0.445 6.172 42.959 1.00 90.31 233 SER A CA 1
ATOM 1820 C C . SER A 1 233 ? 0.560 4.643 42.933 1.00 90.31 233 SER A C 1
ATOM 1822 O O . SER A 1 233 ? 1.449 4.079 43.567 1.00 90.31 233 SER A O 1
ATOM 1824 N N . SER A 1 234 ? -0.325 3.965 42.194 1.00 90.06 234 SER A N 1
ATOM 1825 C CA . SER A 1 234 ? -0.333 2.504 42.019 1.00 90.06 234 SER A CA 1
ATOM 1826 C C . SER A 1 234 ? -0.536 1.697 43.316 1.00 90.06 234 SER A C 1
ATOM 1828 O O . SER A 1 234 ? -0.219 0.511 43.369 1.00 90.06 234 SER A O 1
ATOM 1830 N N . ASP A 1 235 ? -1.094 2.309 44.367 1.00 92.38 235 ASP A N 1
ATOM 1831 C CA . ASP A 1 235 ? -1.489 1.634 45.610 1.00 92.38 235 ASP A CA 1
ATOM 1832 C C . ASP A 1 235 ? -2.964 1.212 45.532 1.00 92.38 235 ASP A C 1
ATOM 1834 O O . ASP A 1 235 ? -3.864 1.803 46.137 1.00 92.38 235 ASP A O 1
ATOM 1838 N N . PHE A 1 236 ? -3.227 0.199 44.706 1.00 92.69 236 PHE A N 1
ATOM 1839 C CA . PHE A 1 236 ? -4.590 -0.215 44.367 1.00 92.69 236 PHE A CA 1
ATOM 1840 C C . PHE A 1 236 ? -5.359 -0.794 45.560 1.00 92.69 236 PHE A C 1
ATOM 1842 O O . PHE A 1 236 ? -6.566 -0.581 45.672 1.00 92.69 236 PHE A O 1
ATOM 1849 N N . ALA A 1 237 ? -4.680 -1.447 46.506 1.00 92.94 237 ALA A N 1
ATOM 1850 C CA . ALA A 1 237 ? -5.321 -1.978 47.706 1.00 92.94 237 ALA A CA 1
ATOM 1851 C C . ALA A 1 237 ? -5.901 -0.856 48.585 1.00 92.94 237 ALA A C 1
ATOM 1853 O O . ALA A 1 237 ? -7.067 -0.916 48.989 1.00 92.94 237 ALA A O 1
ATOM 1854 N N . ASN A 1 238 ? -5.121 0.199 48.848 1.00 94.62 238 ASN A N 1
ATOM 1855 C CA . ASN A 1 238 ? -5.609 1.331 49.632 1.00 94.62 238 ASN A CA 1
ATOM 1856 C C . ASN A 1 238 ? -6.603 2.191 48.845 1.00 94.62 238 ASN A C 1
ATOM 1858 O O . ASN A 1 238 ? -7.605 2.623 49.415 1.00 94.62 238 ASN A O 1
ATOM 1862 N N . ALA A 1 239 ? -6.407 2.365 47.535 1.00 95.56 239 ALA A N 1
ATOM 1863 C CA . ALA A 1 239 ? -7.388 3.030 46.680 1.00 95.56 239 ALA A CA 1
ATOM 1864 C C . ALA A 1 239 ? -8.762 2.338 46.749 1.00 95.56 239 ALA A C 1
ATOM 1866 O O . ALA A 1 239 ? -9.777 2.994 46.993 1.00 95.56 239 ALA A O 1
ATOM 1867 N N . ALA A 1 240 ? -8.797 1.005 46.625 1.00 95.50 240 ALA A N 1
ATOM 1868 C CA . ALA A 1 240 ? -10.026 0.222 46.715 1.00 95.50 240 ALA A CA 1
ATOM 1869 C C . ALA A 1 240 ? -10.711 0.384 48.080 1.00 95.50 240 ALA A C 1
ATOM 1871 O O . ALA A 1 240 ? -11.933 0.535 48.143 1.00 95.50 240 ALA A O 1
ATOM 1872 N N . ASN A 1 241 ? -9.938 0.403 49.171 1.00 96.50 241 ASN A N 1
ATOM 1873 C CA . ASN A 1 241 ? -10.472 0.620 50.516 1.00 96.50 241 ASN A CA 1
ATOM 1874 C C . ASN A 1 241 ? -11.144 1.992 50.659 1.00 96.50 241 ASN A C 1
ATOM 1876 O O . ASN A 1 241 ? -12.231 2.071 51.232 1.00 96.50 241 ASN A O 1
ATOM 1880 N N . GLU A 1 242 ? -10.540 3.058 50.130 1.00 97.81 242 GLU A N 1
ATOM 1881 C CA . GLU A 1 242 ? -11.128 4.400 50.189 1.00 97.81 242 GLU A CA 1
ATOM 1882 C C . GLU A 1 242 ? -12.377 4.523 49.306 1.00 97.81 242 GLU A C 1
ATOM 1884 O O . GLU A 1 242 ? -13.418 4.977 49.781 1.00 97.81 242 GLU A O 1
ATOM 1889 N N . PHE A 1 243 ? -12.343 4.040 48.059 1.00 98.00 243 PHE A N 1
ATOM 1890 C CA . PHE A 1 243 ? -13.523 4.091 47.186 1.00 98.00 243 PHE A CA 1
ATOM 1891 C C . PHE A 1 243 ? -14.674 3.219 47.704 1.00 98.00 243 PHE A C 1
ATOM 1893 O O . PHE A 1 243 ? -15.840 3.595 47.588 1.00 98.00 243 PHE A O 1
ATOM 1900 N N . LYS A 1 244 ? -14.386 2.093 48.368 1.00 97.56 244 LYS A N 1
ATOM 1901 C CA . LYS A 1 244 ? -15.427 1.248 48.969 1.00 97.56 244 LYS A CA 1
ATOM 1902 C C . LYS A 1 244 ? -16.226 1.982 50.044 1.00 97.56 244 LYS A C 1
ATOM 1904 O O . LYS A 1 244 ? -17.443 1.804 50.093 1.00 97.56 244 LYS A O 1
ATOM 1909 N N . LYS A 1 245 ? -15.588 2.843 50.848 1.00 97.56 245 LYS A N 1
ATOM 1910 C CA . LYS A 1 245 ? -16.279 3.680 51.851 1.00 97.56 245 LYS A CA 1
ATOM 1911 C C . LYS A 1 245 ? -17.303 4.623 51.210 1.00 97.56 245 LYS A C 1
ATOM 1913 O O . LYS A 1 245 ? -18.312 4.931 51.830 1.00 97.56 245 LYS A O 1
ATOM 1918 N N . LEU A 1 246 ? -17.065 5.038 49.965 1.00 97.88 246 LEU A N 1
ATOM 1919 C CA . LEU A 1 246 ? -17.908 5.980 49.224 1.00 97.88 246 LEU A CA 1
ATOM 1920 C C . LEU A 1 246 ? -18.994 5.311 48.372 1.00 97.88 246 LEU A C 1
ATOM 1922 O O . LEU A 1 246 ? -19.908 5.987 47.905 1.00 97.88 246 LEU A O 1
ATOM 1926 N N . SER A 1 247 ? -18.948 3.986 48.201 1.00 94.88 247 SER A N 1
ATOM 1927 C CA . SER A 1 247 ? -19.924 3.229 47.394 1.00 94.88 247 SER A CA 1
ATOM 1928 C C . SER A 1 247 ? -21.376 3.323 47.896 1.00 94.88 247 SER A C 1
ATOM 1930 O O . SER A 1 247 ? -22.316 2.992 47.168 1.00 94.88 247 SER A O 1
ATOM 1932 N N . THR A 1 248 ? -21.573 3.799 49.128 1.00 94.50 248 THR A N 1
ATOM 1933 C CA . THR A 1 248 ? -22.879 4.026 49.758 1.00 94.50 248 THR A CA 1
ATOM 1934 C C . THR A 1 248 ? -23.144 5.495 50.095 1.00 94.50 248 THR A C 1
ATOM 1936 O O . THR A 1 248 ? -24.085 5.760 50.836 1.00 94.50 248 THR A O 1
ATOM 1939 N N . SER A 1 249 ? -22.338 6.437 49.584 1.00 96.25 249 SER A N 1
ATOM 1940 C CA . SER A 1 249 ? -22.545 7.877 49.807 1.00 96.25 249 SER A CA 1
ATOM 1941 C C . SER A 1 249 ? -23.945 8.310 49.355 1.00 96.25 249 SER A C 1
ATOM 1943 O O . SER A 1 249 ? -24.471 7.830 48.344 1.00 96.25 249 SER A O 1
ATOM 1945 N N . GLU A 1 250 ? -24.551 9.233 50.101 1.00 94.56 250 GLU A N 1
ATOM 1946 C CA . GLU A 1 250 ? -25.814 9.871 49.711 1.00 94.56 250 GLU A CA 1
ATOM 1947 C C . GLU A 1 250 ? -25.611 10.894 48.583 1.00 94.56 250 GLU A C 1
ATOM 1949 O O . GLU A 1 250 ? -26.553 11.227 47.860 1.00 94.56 250 GLU A O 1
ATOM 1954 N N . GLN A 1 251 ? -24.379 11.374 48.388 1.00 94.88 251 GLN A N 1
ATOM 1955 C CA . GLN A 1 251 ? -24.049 12.273 47.294 1.00 94.88 251 GLN A CA 1
ATOM 1956 C C . GLN A 1 251 ? -23.888 11.457 46.002 1.00 94.88 251 GLN A C 1
ATOM 1958 O O . GLN A 1 251 ? -23.003 10.610 45.865 1.00 94.88 251 GLN A O 1
ATOM 1963 N N . ALA A 1 252 ? -24.775 11.716 45.039 1.00 93.69 252 ALA A N 1
ATOM 1964 C CA . ALA A 1 252 ? -24.926 10.891 43.842 1.00 93.69 252 ALA A CA 1
ATOM 1965 C C . ALA A 1 252 ? -23.651 10.778 42.984 1.00 93.69 252 ALA A C 1
ATOM 1967 O O . ALA A 1 252 ? -23.332 9.685 42.518 1.00 93.69 252 ALA A O 1
ATOM 1968 N N . TRP A 1 253 ? -22.914 11.880 42.808 1.00 94.62 253 TRP A N 1
ATOM 1969 C CA . TRP A 1 253 ? -21.664 11.901 42.043 1.00 94.62 253 TRP A CA 1
ATOM 1970 C C . TRP A 1 253 ? -20.560 11.094 42.736 1.00 94.62 253 TRP A C 1
ATOM 1972 O O . TRP A 1 253 ? -19.887 10.307 42.076 1.00 94.62 253 TRP A O 1
ATOM 1982 N N . LEU A 1 254 ? -20.398 11.224 44.058 1.00 95.88 254 LEU A N 1
ATOM 1983 C CA . LEU A 1 254 ? -19.420 10.460 44.834 1.00 95.88 254 LEU A CA 1
ATOM 1984 C C . LEU A 1 254 ? -19.720 8.968 44.775 1.00 95.88 254 LEU A C 1
ATOM 1986 O O . LEU A 1 254 ? -18.811 8.181 44.525 1.00 95.88 254 LEU A O 1
ATOM 1990 N N . LYS A 1 255 ? -20.987 8.583 44.946 1.00 96.69 255 LYS A N 1
ATOM 1991 C CA . LYS A 1 255 ? -21.411 7.185 44.862 1.00 96.69 255 LYS A CA 1
ATOM 1992 C C . LYS A 1 255 ? -21.107 6.574 43.496 1.00 96.69 255 LYS A C 1
ATOM 1994 O O . LYS A 1 255 ? -20.505 5.502 43.417 1.00 96.69 255 LYS A O 1
ATOM 1999 N N . GLU A 1 256 ? -21.513 7.253 42.426 1.00 96.25 256 GLU A N 1
ATOM 2000 C CA . GLU A 1 256 ? -21.280 6.788 41.060 1.00 96.25 256 GLU A CA 1
ATOM 2001 C C . GLU A 1 256 ? -19.779 6.691 40.753 1.00 96.25 256 GLU A C 1
ATOM 2003 O O . GLU A 1 256 ? -19.294 5.647 40.310 1.00 96.25 256 GLU A O 1
ATOM 2008 N N . THR A 1 257 ? -19.035 7.762 41.041 1.00 95.81 257 THR A N 1
ATOM 2009 C CA . THR A 1 257 ? -17.593 7.839 40.785 1.00 95.81 257 THR A CA 1
ATOM 2010 C C . THR A 1 257 ? -16.839 6.784 41.585 1.00 95.81 257 THR A C 1
ATOM 2012 O O . THR A 1 257 ? -15.930 6.154 41.055 1.00 95.81 257 THR A O 1
ATOM 2015 N N . ALA A 1 258 ? -17.224 6.527 42.836 1.00 96.75 258 ALA A N 1
ATOM 2016 C CA . ALA A 1 258 ? -16.611 5.497 43.663 1.00 96.75 258 ALA A CA 1
ATOM 2017 C C . ALA A 1 258 ? -16.806 4.089 43.086 1.00 96.75 258 ALA A C 1
ATOM 2019 O O . ALA A 1 258 ? -15.849 3.321 43.023 1.00 96.75 258 ALA A O 1
ATOM 2020 N N . LEU A 1 259 ? -18.013 3.755 42.618 1.00 96.69 259 LEU A N 1
ATOM 2021 C CA . LEU A 1 259 ? -18.285 2.465 41.972 1.00 96.69 259 LEU A CA 1
ATOM 2022 C C . LEU A 1 259 ? -17.486 2.301 40.673 1.00 96.69 259 LEU A C 1
ATOM 2024 O O . LEU A 1 259 ? -16.919 1.238 40.428 1.00 96.69 259 LEU A O 1
ATOM 2028 N N . TYR A 1 260 ? -17.376 3.364 39.878 1.00 96.56 260 TYR A N 1
ATOM 2029 C CA . TYR A 1 260 ? -16.532 3.363 38.687 1.00 96.56 260 TYR A CA 1
ATOM 2030 C C . TYR A 1 260 ? -15.037 3.203 39.027 1.00 96.56 260 TYR A C 1
ATOM 2032 O O . TYR A 1 260 ? -14.332 2.388 38.428 1.00 96.56 260 TYR A O 1
ATOM 2040 N N . MET A 1 261 ? -14.544 3.933 40.030 1.00 95.94 261 MET A N 1
ATOM 2041 C CA . MET A 1 261 ? -13.146 3.878 40.462 1.00 95.94 261 MET A CA 1
ATOM 2042 C C . MET A 1 261 ? -12.774 2.554 41.133 1.00 95.94 261 MET A C 1
ATOM 2044 O O . MET A 1 261 ? -11.624 2.138 41.007 1.00 95.94 261 MET A O 1
ATOM 2048 N N . LEU A 1 262 ? -13.714 1.847 41.768 1.00 95.88 262 LEU A N 1
ATOM 2049 C CA . LEU A 1 262 ? -13.507 0.468 42.228 1.00 95.88 262 LEU A CA 1
ATOM 2050 C C . LEU A 1 262 ? -13.202 -0.464 41.050 1.00 95.88 262 LEU A C 1
ATOM 2052 O O . LEU A 1 262 ? -12.222 -1.206 41.099 1.00 95.88 262 LEU A O 1
ATOM 2056 N N . ALA A 1 263 ? -13.971 -0.366 39.961 1.00 94.69 263 ALA A N 1
ATOM 2057 C CA . ALA A 1 263 ? -13.728 -1.155 38.756 1.00 94.69 263 ALA A CA 1
ATOM 2058 C C . ALA A 1 263 ? -12.381 -0.815 38.096 1.00 94.69 263 ALA A C 1
ATOM 2060 O O . ALA A 1 263 ? -11.626 -1.713 37.725 1.00 94.69 263 ALA A O 1
ATOM 2061 N N . ARG A 1 264 ? -12.027 0.474 38.006 1.00 94.31 264 ARG A N 1
ATOM 2062 C CA . ARG A 1 264 ? -10.716 0.899 37.481 1.00 94.31 264 ARG A CA 1
ATOM 2063 C C . ARG A 1 264 ? -9.552 0.442 38.345 1.00 94.31 264 ARG A C 1
ATOM 2065 O O . ARG A 1 264 ? -8.516 0.064 37.807 1.00 94.31 264 ARG A O 1
ATOM 2072 N N . THR A 1 265 ? -9.706 0.516 39.663 1.00 94.38 265 THR A N 1
ATOM 2073 C CA . THR A 1 265 ? -8.698 0.046 40.617 1.00 94.38 265 THR A CA 1
ATOM 2074 C C . THR A 1 265 ? -8.456 -1.446 40.427 1.00 94.38 265 THR A C 1
ATOM 2076 O O . THR A 1 265 ? -7.311 -1.848 40.269 1.00 94.38 265 THR A O 1
ATOM 2079 N N . ALA A 1 266 ? -9.527 -2.241 40.329 1.00 94.00 266 ALA A N 1
ATOM 2080 C CA . ALA A 1 266 ? -9.431 -3.672 40.059 1.00 94.00 266 ALA A CA 1
ATOM 2081 C C . ALA A 1 266 ? -8.735 -3.974 38.721 1.00 94.00 266 ALA A C 1
ATOM 2083 O O . ALA A 1 266 ? -7.893 -4.855 38.665 1.00 94.00 266 ALA A O 1
ATOM 2084 N N . LEU A 1 267 ? -9.039 -3.224 37.656 1.00 93.19 267 LEU A N 1
ATOM 2085 C CA . LEU A 1 267 ? -8.423 -3.426 36.338 1.00 93.19 267 LEU A CA 1
ATOM 2086 C C . LEU A 1 267 ? -6.913 -3.135 36.304 1.00 93.19 267 LEU A C 1
ATOM 2088 O O . LEU A 1 267 ? -6.199 -3.722 35.497 1.00 93.19 267 LEU A O 1
ATOM 2092 N N . ASN A 1 268 ? -6.437 -2.178 37.103 1.00 91.06 268 ASN A N 1
ATOM 2093 C CA . ASN A 1 268 ? -5.018 -1.805 37.115 1.00 91.06 268 ASN A CA 1
ATOM 2094 C C . ASN A 1 268 ? -4.199 -2.615 38.129 1.00 91.06 268 ASN A C 1
ATOM 2096 O O . ASN A 1 268 ? -2.971 -2.583 38.072 1.00 91.06 268 ASN A O 1
ATOM 2100 N N . ASP A 1 269 ? -4.856 -3.361 39.018 1.00 88.38 269 ASP A N 1
ATOM 2101 C CA . ASP A 1 269 ? -4.198 -4.335 39.879 1.00 88.38 269 ASP A CA 1
ATOM 2102 C C . ASP A 1 269 ? -3.795 -5.570 39.059 1.00 88.38 269 ASP A C 1
ATOM 2104 O O . ASP A 1 269 ? -4.637 -6.328 38.580 1.00 88.38 269 ASP A O 1
ATOM 2108 N N . THR A 1 270 ? -2.487 -5.789 38.908 1.00 78.88 270 THR A N 1
ATOM 2109 C CA . THR A 1 270 ? -1.934 -6.906 38.127 1.00 78.88 270 THR A CA 1
ATOM 2110 C C . THR A 1 270 ? -2.252 -8.281 38.715 1.00 78.88 270 THR A C 1
ATOM 2112 O O . THR A 1 270 ? -2.058 -9.283 38.032 1.00 78.88 270 THR A O 1
ATOM 2115 N N . GLN A 1 271 ? -2.737 -8.344 39.959 1.00 81.25 271 GLN A N 1
ATOM 2116 C CA . GLN A 1 271 ? -3.133 -9.585 40.625 1.00 81.25 271 GLN A CA 1
ATOM 2117 C C . GLN A 1 271 ? -4.629 -9.900 40.494 1.00 81.25 271 GLN A C 1
ATOM 2119 O O . GLN A 1 271 ? -5.077 -10.943 40.978 1.00 81.25 271 GLN A O 1
ATOM 2124 N N . ALA A 1 272 ? -5.423 -9.013 39.891 1.00 82.94 272 ALA A N 1
ATOM 2125 C CA . ALA A 1 272 ? -6.860 -9.212 39.777 1.00 82.94 272 ALA A CA 1
ATOM 2126 C C . ALA A 1 272 ? -7.218 -10.291 38.738 1.00 82.94 272 ALA A C 1
ATOM 2128 O O . ALA A 1 272 ? -6.686 -10.323 37.631 1.00 82.94 272 ALA A O 1
ATOM 2129 N N . ASP A 1 273 ? -8.178 -11.153 39.090 1.00 90.81 273 ASP A N 1
ATOM 2130 C CA . ASP A 1 273 ? -8.775 -12.126 38.167 1.00 90.81 273 ASP A CA 1
ATOM 2131 C C . ASP A 1 273 ? -9.705 -11.437 37.152 1.00 90.81 273 ASP A C 1
ATOM 2133 O O . ASP A 1 273 ? -10.461 -10.531 37.518 1.00 90.81 273 ASP A O 1
ATOM 2137 N N . GLU A 1 274 ? -9.711 -11.909 35.897 1.00 93.38 274 GLU A N 1
ATOM 2138 C CA . GLU A 1 274 ? -10.559 -11.371 34.818 1.00 93.38 274 GLU A CA 1
ATOM 2139 C C . GLU A 1 274 ? -12.033 -11.271 35.252 1.00 93.38 274 GLU A C 1
ATOM 2141 O O . GLU A 1 274 ? -12.652 -10.212 35.129 1.00 93.38 274 GLU A O 1
ATOM 2146 N N . SER A 1 275 ? -12.574 -12.333 35.855 1.00 95.06 275 SER A N 1
ATOM 2147 C CA . SER A 1 275 ? -13.983 -12.430 36.265 1.00 95.06 275 SER A CA 1
ATOM 2148 C C . SER A 1 275 ? -14.333 -11.438 37.378 1.00 95.06 275 SER A C 1
ATOM 2150 O O . SER A 1 275 ? -15.464 -10.942 37.463 1.00 95.06 275 SER A O 1
ATOM 2152 N N . PHE A 1 276 ? -13.370 -11.133 38.253 1.00 94.62 276 PHE A N 1
ATOM 2153 C CA . PHE A 1 276 ? -13.552 -10.134 39.303 1.00 94.62 276 PHE A CA 1
ATOM 2154 C C . PHE A 1 276 ? -13.686 -8.732 38.702 1.00 94.62 276 PHE A C 1
ATOM 2156 O O . PHE A 1 276 ? -14.615 -7.999 39.057 1.00 94.62 276 PHE A O 1
ATOM 2163 N N . VAL A 1 277 ? -12.817 -8.378 37.752 1.00 95.88 277 VAL A N 1
ATOM 2164 C CA . VAL A 1 277 ? -12.881 -7.082 37.063 1.00 95.88 277 VAL A CA 1
ATOM 2165 C C . VAL A 1 277 ? -14.163 -6.966 36.231 1.00 95.88 277 VAL A C 1
ATOM 2167 O O . VAL A 1 277 ? -14.841 -5.939 36.309 1.00 95.88 277 VAL A O 1
ATOM 2170 N N . GLU A 1 278 ? -14.562 -8.025 35.513 1.00 96.00 278 GLU A N 1
ATOM 2171 C CA . GLU A 1 278 ? -15.846 -8.072 34.795 1.00 96.00 278 GLU A CA 1
ATOM 2172 C C . GLU A 1 278 ? -17.024 -7.798 35.733 1.00 96.00 278 GLU A C 1
ATOM 2174 O O . GLU A 1 278 ? -17.930 -7.036 35.397 1.00 96.00 278 GLU A O 1
ATOM 2179 N N . THR A 1 279 ? -17.011 -8.398 36.925 1.00 95.88 279 THR A N 1
ATOM 2180 C CA . THR A 1 279 ? -18.064 -8.201 37.925 1.00 95.88 279 THR A CA 1
ATOM 2181 C C . THR A 1 279 ? -18.135 -6.742 38.370 1.00 95.88 279 THR A C 1
ATOM 2183 O O . THR A 1 279 ? -19.230 -6.186 38.432 1.00 95.88 279 THR A O 1
ATOM 2186 N N . GLN A 1 280 ? -16.994 -6.096 38.636 1.00 94.88 280 GLN A N 1
ATOM 2187 C CA . GLN A 1 280 ? -16.963 -4.685 39.037 1.00 94.88 280 GLN A CA 1
ATOM 2188 C C . GLN A 1 280 ? -17.467 -3.754 37.921 1.00 94.88 280 GLN A C 1
ATOM 2190 O O . GLN A 1 280 ? -18.294 -2.875 38.175 1.00 94.88 280 GLN A O 1
ATOM 2195 N N . LEU A 1 281 ? -17.030 -3.970 36.675 1.00 96.50 281 LEU A N 1
ATOM 2196 C CA . LEU A 1 281 ? -17.488 -3.189 35.520 1.00 96.50 281 LEU A CA 1
ATOM 2197 C C . LEU A 1 281 ? -18.992 -3.375 35.268 1.00 96.50 281 LEU A C 1
ATOM 2199 O O . LEU A 1 281 ? -19.721 -2.396 35.097 1.00 96.50 281 LEU A O 1
ATOM 2203 N N . ASN A 1 282 ? -19.484 -4.617 35.303 1.00 96.38 282 ASN A N 1
ATOM 2204 C CA . ASN A 1 282 ? -20.907 -4.916 35.135 1.00 96.38 282 ASN A CA 1
ATOM 2205 C C . ASN A 1 282 ? -21.753 -4.373 36.286 1.00 96.38 282 ASN A C 1
ATOM 2207 O O . ASN A 1 282 ? -22.867 -3.901 36.054 1.00 96.38 282 ASN A O 1
ATOM 2211 N N . GLN A 1 283 ? -21.240 -4.394 37.519 1.00 95.06 283 GLN A N 1
ATOM 2212 C CA . GLN A 1 283 ? -21.914 -3.786 38.659 1.00 95.06 283 GLN A CA 1
ATOM 2213 C C . GLN A 1 283 ? -22.119 -2.289 38.415 1.00 95.06 283 GLN A C 1
ATOM 2215 O O . GLN A 1 283 ? -23.241 -1.809 38.580 1.00 95.06 283 GLN A O 1
ATOM 2220 N N . TYR A 1 284 ? -21.086 -1.569 37.971 1.00 97.12 284 TYR A N 1
ATOM 2221 C CA . TYR A 1 284 ? -21.217 -0.160 37.607 1.00 97.12 284 TYR A CA 1
ATOM 2222 C C . TYR A 1 284 ? -22.251 0.045 36.486 1.00 97.12 284 TYR A C 1
ATOM 2224 O O . TYR A 1 284 ? -23.209 0.791 36.678 1.00 97.12 284 TYR A O 1
ATOM 2232 N N . LEU A 1 285 ? -22.132 -0.675 35.364 1.00 96.50 285 LEU A N 1
ATOM 2233 C CA . LEU A 1 285 ? -23.032 -0.532 34.208 1.00 96.50 285 LEU A CA 1
ATOM 2234 C C . LEU A 1 285 ? -24.489 -0.918 34.504 1.00 96.50 285 LEU A C 1
ATOM 2236 O O . LEU A 1 285 ? -25.401 -0.381 33.882 1.00 96.50 285 LEU A O 1
ATOM 2240 N N . THR A 1 286 ? -24.724 -1.819 35.459 1.00 97.00 286 THR A N 1
ATOM 2241 C CA . THR A 1 286 ? -26.078 -2.191 35.898 1.00 97.00 286 THR A CA 1
ATOM 2242 C C . THR A 1 286 ? -26.722 -1.078 36.720 1.00 97.00 286 THR A C 1
ATOM 2244 O O . THR A 1 286 ? -27.906 -0.796 36.553 1.00 97.00 286 THR A O 1
ATOM 2247 N N . HIS A 1 287 ? -25.956 -0.434 37.606 1.00 95.50 287 HIS A N 1
ATOM 2248 C CA . HIS A 1 287 ? -26.464 0.662 38.436 1.00 95.50 287 HIS A CA 1
ATOM 2249 C C . HIS A 1 287 ? -26.568 1.978 37.653 1.00 95.50 287 HIS A C 1
ATOM 2251 O O . HIS A 1 287 ? -27.490 2.756 37.889 1.00 95.50 287 HIS A O 1
ATOM 2257 N N . TYR A 1 288 ? -25.646 2.209 36.715 1.00 95.94 288 TYR A N 1
ATOM 2258 C CA . TYR A 1 288 ? -25.505 3.448 35.951 1.00 95.94 288 TYR A CA 1
ATOM 2259 C C . TYR A 1 288 ? -25.369 3.173 34.441 1.00 95.94 288 TYR A C 1
ATOM 2261 O O . TYR A 1 288 ? -24.349 3.504 33.832 1.00 95.94 288 TYR A O 1
ATOM 2269 N N . PRO A 1 289 ? -26.397 2.601 33.785 1.00 93.75 289 PRO A N 1
ATOM 2270 C CA . PRO A 1 289 ? -26.331 2.263 32.359 1.00 93.75 289 PRO A CA 1
ATOM 2271 C C . PRO A 1 289 ? -26.181 3.488 31.444 1.00 93.75 289 PRO A C 1
ATOM 2273 O O . PRO A 1 289 ? -25.720 3.357 30.312 1.00 93.75 289 PRO A O 1
ATOM 2276 N N . GLN A 1 290 ? -26.570 4.668 31.929 1.00 93.25 290 GLN A N 1
ATOM 2277 C CA . GLN A 1 290 ? -26.412 5.970 31.268 1.00 93.25 290 GLN A CA 1
ATOM 2278 C C . GLN A 1 290 ? -25.627 6.947 32.160 1.00 93.25 290 GLN A C 1
ATOM 2280 O O . GLN A 1 290 ? -25.850 8.153 32.121 1.00 93.25 290 GLN A O 1
ATOM 2285 N N . GLY A 1 291 ? -24.776 6.408 33.039 1.00 91.94 291 GLY A N 1
ATOM 2286 C CA . GLY A 1 291 ? -23.937 7.196 33.936 1.00 91.94 291 GLY A CA 1
ATOM 2287 C C . GLY A 1 291 ? -22.844 7.976 33.215 1.00 91.94 291 GLY A C 1
ATOM 2288 O O . GLY A 1 291 ? -22.517 7.698 32.060 1.00 91.94 291 GLY A O 1
ATOM 2289 N N . ALA A 1 292 ? -22.216 8.900 33.940 1.00 88.31 292 ALA A N 1
ATOM 2290 C CA . ALA A 1 292 ? -21.142 9.756 33.440 1.00 88.31 292 ALA A CA 1
ATOM 2291 C C . ALA A 1 292 ? -19.915 8.970 32.942 1.00 88.31 292 ALA A C 1
ATOM 2293 O O . ALA A 1 292 ? -19.154 9.470 32.117 1.00 88.31 292 ALA A O 1
ATOM 2294 N N . TYR A 1 293 ? -19.723 7.737 33.419 1.00 91.62 293 TYR A N 1
ATOM 2295 C CA . TYR A 1 293 ? -18.602 6.868 33.056 1.00 91.62 293 TYR A CA 1
ATOM 2296 C C . TYR A 1 293 ? -19.027 5.619 32.269 1.00 91.62 293 TYR A C 1
ATOM 2298 O O . TYR A 1 293 ? -18.203 4.727 32.067 1.00 91.62 293 TYR A O 1
ATOM 2306 N N . ALA A 1 294 ? -20.283 5.526 31.811 1.00 90.38 294 ALA A N 1
ATOM 2307 C CA . ALA A 1 294 ? -20.816 4.336 31.137 1.00 90.38 294 ALA A CA 1
ATOM 2308 C C . ALA A 1 294 ? -20.012 3.949 29.887 1.00 90.38 294 ALA A C 1
ATOM 2310 O O . ALA A 1 294 ? -19.638 2.786 29.730 1.00 90.38 294 ALA A O 1
ATOM 2311 N N . ASP A 1 295 ? -19.673 4.913 29.032 1.00 86.50 295 ASP A N 1
ATOM 2312 C CA . ASP A 1 295 ? -18.905 4.641 27.812 1.00 86.50 295 ASP A CA 1
ATOM 2313 C C . ASP A 1 295 ? -17.462 4.245 28.111 1.00 86.50 295 ASP A C 1
ATOM 2315 O O . ASP A 1 295 ? -16.927 3.322 27.494 1.00 86.50 295 ASP A O 1
ATOM 2319 N N . SER A 1 296 ? -16.856 4.868 29.125 1.00 88.38 296 SER A N 1
ATOM 2320 C CA . SER A 1 296 ? -15.522 4.483 29.575 1.00 88.38 296 SER A CA 1
ATOM 2321 C C . SER A 1 296 ? -15.527 3.064 30.147 1.00 88.38 296 SER A C 1
ATOM 2323 O O . SER A 1 296 ? -14.736 2.234 29.712 1.00 88.38 296 SER A O 1
ATOM 2325 N N . ALA A 1 297 ? -16.480 2.725 31.022 1.00 92.44 297 ALA A N 1
ATOM 2326 C CA . ALA A 1 297 ? -16.626 1.380 31.578 1.00 92.44 297 ALA A CA 1
ATOM 2327 C C . ALA A 1 297 ? -16.871 0.310 30.498 1.00 92.44 297 ALA A C 1
ATOM 2329 O O . ALA A 1 297 ? -16.283 -0.768 30.570 1.00 92.44 297 ALA A O 1
ATOM 2330 N N . ARG A 1 298 ? -17.668 0.609 29.460 1.00 89.81 298 ARG A N 1
ATOM 2331 C CA . ARG A 1 298 ? -17.811 -0.264 28.279 1.00 89.81 298 ARG A CA 1
ATOM 2332 C C . ARG A 1 298 ? -16.481 -0.439 27.541 1.00 89.81 298 ARG A C 1
ATOM 2334 O O . ARG A 1 298 ? -16.141 -1.555 27.157 1.00 89.81 298 ARG A O 1
ATOM 2341 N N . GLY A 1 299 ? -15.719 0.641 27.367 1.00 88.00 299 GLY A N 1
ATOM 2342 C CA . GLY A 1 299 ? -14.398 0.614 26.735 1.00 88.00 299 GLY A CA 1
ATOM 2343 C C . GLY A 1 299 ? -13.352 -0.181 27.522 1.00 88.00 299 GLY A C 1
ATOM 2344 O O . GLY A 1 299 ? -12.550 -0.893 26.922 1.00 88.00 299 GLY A O 1
ATOM 2345 N N . LEU A 1 300 ? -13.391 -0.138 28.859 1.00 91.88 300 LEU A N 1
ATOM 2346 C CA . LEU A 1 300 ? -12.425 -0.819 29.732 1.00 91.88 300 LEU A CA 1
ATOM 2347 C C . LEU A 1 300 ? -12.434 -2.349 29.599 1.00 91.88 300 LEU A C 1
ATOM 2349 O O . LEU A 1 300 ? -11.411 -2.971 29.880 1.00 91.88 300 LEU A O 1
ATOM 2353 N N . PHE A 1 301 ? -13.518 -2.955 29.102 1.00 94.06 301 PHE A N 1
ATOM 2354 C CA . PHE A 1 301 ? -13.516 -4.379 28.748 1.00 94.06 301 PHE A CA 1
ATOM 2355 C C . PHE A 1 301 ? -12.467 -4.714 27.676 1.00 94.06 301 PHE A C 1
ATOM 2357 O O . PHE A 1 301 ? -11.859 -5.777 27.746 1.00 94.06 301 PHE A O 1
ATOM 2364 N N . ARG A 1 302 ? -12.182 -3.810 26.724 1.00 91.31 302 ARG A N 1
ATOM 2365 C CA . ARG A 1 302 ? -11.123 -4.038 25.721 1.00 91.31 302 ARG A CA 1
ATOM 2366 C C . ARG A 1 302 ? -9.752 -4.135 26.379 1.00 91.31 302 ARG A C 1
ATOM 2368 O O . ARG A 1 302 ? -9.025 -5.095 26.150 1.00 91.31 302 ARG A O 1
ATOM 2375 N N . ARG A 1 303 ? -9.444 -3.203 27.287 1.00 89.31 303 ARG A N 1
ATOM 2376 C CA . ARG A 1 303 ? -8.204 -3.238 28.075 1.00 89.31 303 ARG A CA 1
ATOM 2377 C C . ARG A 1 303 ? -8.122 -4.491 28.948 1.00 89.31 303 ARG A C 1
ATOM 2379 O O . ARG A 1 303 ? -7.062 -5.100 29.005 1.00 89.31 303 ARG A O 1
ATOM 2386 N N . LEU A 1 304 ? -9.222 -4.895 29.588 1.00 92.75 304 LEU A N 1
ATOM 2387 C CA . LEU A 1 304 ? -9.279 -6.120 30.392 1.00 92.75 304 LEU A CA 1
ATOM 2388 C C . LEU A 1 304 ? -8.904 -7.358 29.571 1.00 92.75 304 LEU A C 1
ATOM 2390 O O . LEU A 1 304 ? -8.025 -8.118 29.974 1.00 92.75 304 LEU A O 1
ATOM 2394 N N . TYR A 1 305 ? -9.546 -7.554 28.418 1.00 91.62 305 TYR A N 1
ATOM 2395 C CA . TYR A 1 305 ? -9.314 -8.732 27.580 1.00 91.62 305 TYR A CA 1
ATOM 2396 C C . TYR A 1 305 ? -7.956 -8.715 26.878 1.00 91.62 305 TYR A C 1
ATOM 2398 O O . TYR A 1 305 ? -7.379 -9.772 26.640 1.00 91.62 305 TYR A O 1
ATOM 2406 N N . TRP A 1 306 ? -7.409 -7.530 26.603 1.00 87.31 306 TRP A N 1
ATOM 2407 C CA . TRP A 1 306 ? -6.030 -7.390 26.146 1.00 87.31 306 TRP A CA 1
ATOM 2408 C C . TRP A 1 306 ? -5.027 -7.804 27.235 1.00 87.31 306 TRP A C 1
ATOM 2410 O O . TRP A 1 306 ? -4.194 -8.674 26.993 1.00 87.31 306 TRP A O 1
ATOM 2420 N N . LEU A 1 307 ? -5.154 -7.271 28.458 1.00 86.00 307 LEU A N 1
ATOM 2421 C CA . LEU A 1 307 ? -4.243 -7.578 29.574 1.00 86.00 307 LEU A CA 1
ATOM 2422 C C . LEU A 1 307 ? -4.306 -9.046 30.027 1.00 86.00 307 LEU A C 1
ATOM 2424 O O . LEU A 1 307 ? -3.294 -9.615 30.426 1.00 86.00 307 LEU A O 1
ATOM 2428 N N . SER A 1 308 ? -5.481 -9.670 29.949 1.00 87.38 308 SER A N 1
ATOM 2429 C CA . SER A 1 308 ? -5.691 -11.091 30.273 1.00 87.38 308 SER A CA 1
ATOM 2430 C C . SER A 1 308 ? -5.354 -12.045 29.120 1.00 87.38 308 SER A C 1
ATOM 2432 O O . SER A 1 308 ? -5.470 -13.261 29.278 1.00 87.38 308 SER A O 1
ATOM 2434 N N . ASN A 1 309 ? -4.922 -11.522 27.963 1.00 85.75 309 ASN A N 1
ATOM 2435 C CA . ASN A 1 309 ? -4.652 -12.294 26.746 1.00 85.75 309 ASN A CA 1
ATOM 2436 C C . ASN A 1 309 ? -5.876 -13.108 26.251 1.00 85.75 309 ASN A C 1
ATOM 2438 O O . ASN A 1 309 ? -5.738 -14.171 25.638 1.00 85.75 309 ASN A O 1
ATOM 2442 N N . ASN A 1 310 ? -7.092 -12.611 26.500 1.00 89.62 310 ASN A N 1
ATOM 2443 C CA . ASN A 1 310 ? -8.352 -13.231 26.092 1.00 89.62 310 ASN A CA 1
ATOM 2444 C C . ASN A 1 310 ? -8.822 -12.696 24.729 1.00 89.62 310 ASN A C 1
ATOM 2446 O O . ASN A 1 310 ? -9.762 -11.904 24.616 1.00 89.62 310 ASN A O 1
ATOM 2450 N N . GLN A 1 311 ? -8.153 -13.139 23.662 1.00 88.12 311 GLN A N 1
ATOM 2451 C CA . GLN A 1 311 ? -8.369 -12.619 22.306 1.00 88.12 311 GLN A CA 1
ATOM 2452 C C . GLN A 1 311 ? -9.803 -12.811 21.783 1.00 88.12 311 GLN A C 1
ATOM 2454 O O . GLN A 1 311 ? -10.307 -11.946 21.072 1.00 88.12 311 GLN A O 1
ATOM 2459 N N . ALA A 1 312 ? -10.492 -13.900 22.147 1.00 90.56 312 ALA A N 1
ATOM 2460 C CA . ALA A 1 312 ? -11.864 -14.145 21.696 1.00 90.56 312 ALA A CA 1
ATOM 2461 C C . ALA A 1 312 ? -12.852 -13.116 22.273 1.00 90.56 312 ALA A C 1
ATOM 2463 O O . ALA A 1 312 ? -13.669 -12.555 21.535 1.00 90.56 312 ALA A O 1
ATOM 2464 N N . LYS A 1 313 ? -12.750 -12.816 23.578 1.00 93.00 313 LYS A N 1
ATOM 2465 C CA . LYS A 1 313 ? -13.555 -11.756 24.199 1.00 93.00 313 LYS A CA 1
ATOM 2466 C C . LYS A 1 313 ? -13.136 -10.369 23.702 1.00 93.00 313 LYS A C 1
ATOM 2468 O O . LYS A 1 313 ? -14.013 -9.563 23.397 1.00 93.00 313 LYS A O 1
ATOM 2473 N N . LEU A 1 314 ? -11.834 -10.117 23.521 1.00 92.56 314 LEU A N 1
ATOM 2474 C CA . LEU A 1 314 ? -11.326 -8.863 22.951 1.00 92.56 314 LEU A CA 1
ATOM 2475 C C . LEU A 1 314 ? -11.900 -8.596 21.552 1.00 92.56 314 LEU A C 1
ATOM 2477 O O . LEU A 1 314 ? -12.459 -7.524 21.318 1.00 92.56 314 LEU A O 1
ATOM 2481 N N . ALA A 1 315 ? -11.830 -9.577 20.647 1.00 92.50 315 ALA A N 1
ATOM 2482 C CA . ALA A 1 315 ? -12.375 -9.474 19.295 1.00 92.50 315 ALA A CA 1
ATOM 2483 C C . ALA A 1 315 ? -13.879 -9.164 19.317 1.00 92.50 315 ALA A C 1
ATOM 2485 O O . ALA A 1 315 ? -14.347 -8.275 18.604 1.00 92.50 315 ALA A O 1
ATOM 2486 N N . LYS A 1 316 ? -14.641 -9.838 20.187 1.00 92.69 316 LYS A N 1
ATOM 2487 C CA . LYS A 1 316 ? -16.077 -9.583 20.358 1.00 92.69 316 LYS A CA 1
ATOM 2488 C C . LYS A 1 316 ? -16.363 -8.165 20.860 1.00 92.69 316 LYS A C 1
ATOM 2490 O O . LYS A 1 316 ? -17.279 -7.507 20.358 1.00 92.69 316 LYS A O 1
ATOM 2495 N N . THR A 1 317 ? -15.595 -7.665 21.828 1.00 92.12 317 THR A N 1
ATOM 2496 C CA . THR A 1 317 ? -15.767 -6.301 22.352 1.00 92.12 317 THR A CA 1
ATOM 2497 C C . THR A 1 317 ? -15.379 -5.241 21.324 1.00 92.12 317 THR A C 1
ATOM 2499 O O . THR A 1 317 ? -16.116 -4.269 21.170 1.00 92.12 317 THR A O 1
ATOM 2502 N N . LEU A 1 318 ? -14.291 -5.440 20.574 1.00 90.44 318 LEU A N 1
ATOM 2503 C CA . LEU A 1 318 ? -13.908 -4.577 19.452 1.00 90.44 318 LEU A CA 1
ATOM 2504 C C . LEU A 1 318 ? -15.013 -4.538 18.386 1.00 90.44 318 LEU A C 1
ATOM 2506 O O . LEU A 1 318 ? -15.471 -3.459 18.019 1.00 90.44 318 LEU A O 1
ATOM 2510 N N . ALA A 1 319 ? -15.527 -5.695 17.958 1.00 89.38 319 ALA A N 1
ATOM 2511 C CA . ALA A 1 319 ? -16.621 -5.766 16.987 1.00 89.38 319 ALA A CA 1
ATOM 2512 C C . ALA A 1 319 ? -17.905 -5.080 17.487 1.00 89.38 319 ALA A C 1
ATOM 2514 O O . ALA A 1 319 ? -18.587 -4.385 16.734 1.00 89.38 319 ALA A O 1
ATOM 2515 N N . THR A 1 320 ? -18.221 -5.227 18.776 1.00 88.31 320 THR A N 1
ATOM 2516 C CA . THR A 1 320 ? -19.364 -4.541 19.395 1.00 88.31 320 THR A CA 1
ATOM 2517 C C . THR A 1 320 ? -19.173 -3.023 19.390 1.00 88.31 320 THR A C 1
ATOM 2519 O O . THR A 1 320 ? -20.124 -2.297 19.096 1.00 88.31 320 THR A O 1
ATOM 2522 N N . ALA A 1 321 ? -17.960 -2.533 19.670 1.00 84.62 321 ALA A N 1
ATOM 2523 C CA . ALA A 1 321 ? -17.643 -1.106 19.652 1.00 84.62 321 ALA A CA 1
ATOM 2524 C C . ALA A 1 321 ? -17.829 -0.495 18.252 1.00 84.62 321 ALA A C 1
ATOM 2526 O O . ALA A 1 321 ? -18.525 0.511 18.125 1.00 84.62 321 ALA A O 1
ATOM 2527 N N . ILE A 1 322 ? -17.326 -1.162 17.204 1.00 81.38 322 ILE A N 1
ATOM 2528 C CA . ILE A 1 322 ? -17.521 -0.757 15.797 1.00 81.38 322 ILE A CA 1
ATOM 2529 C C . ILE A 1 322 ? -19.011 -0.631 15.459 1.00 81.38 322 ILE A C 1
ATOM 2531 O O . ILE A 1 322 ? -19.447 0.338 14.832 1.00 81.38 322 ILE A O 1
ATOM 2535 N N . ASN A 1 323 ? -19.813 -1.619 15.858 1.00 79.44 323 ASN A N 1
ATOM 2536 C CA . ASN A 1 323 ? -21.237 -1.659 15.529 1.00 79.44 323 ASN A CA 1
ATOM 2537 C C . ASN A 1 323 ? -22.055 -0.626 16.315 1.00 79.44 323 ASN A C 1
ATOM 2539 O O . ASN A 1 323 ? -23.063 -0.136 15.812 1.00 79.44 323 ASN A O 1
ATOM 2543 N N . SER A 1 324 ? -21.615 -0.273 17.524 1.00 75.31 324 SER A N 1
ATOM 2544 C CA . SER A 1 324 ? -22.342 0.632 18.425 1.00 75.31 324 SER A CA 1
ATOM 2545 C C . SER A 1 324 ? -22.083 2.117 18.151 1.00 75.31 324 SER A C 1
ATOM 2547 O O . SER A 1 324 ? -22.773 2.961 18.716 1.00 75.31 324 SER A O 1
ATOM 2549 N N . GLN A 1 325 ? -21.112 2.454 17.295 1.00 67.19 325 GLN A N 1
ATOM 2550 C CA . GLN A 1 325 ? -20.771 3.834 16.940 1.00 67.19 325 GLN A CA 1
ATOM 2551 C C . GLN A 1 325 ? -21.159 4.115 15.476 1.00 67.19 325 GLN A C 1
ATOM 2553 O O . GLN A 1 325 ? -20.436 3.735 14.549 1.00 67.19 325 GLN A O 1
ATOM 2558 N N . PRO A 1 326 ? -22.338 4.719 15.225 1.00 51.97 326 PRO A N 1
ATOM 2559 C CA . PRO A 1 326 ? -22.841 4.939 13.868 1.00 51.97 326 PRO A CA 1
ATOM 2560 C C . PRO A 1 326 ? -22.082 6.025 13.089 1.00 51.97 326 PRO A C 1
ATOM 2562 O O . PRO A 1 326 ? -22.183 6.053 11.870 1.00 51.97 326 PRO A O 1
ATOM 2565 N N . SER A 1 327 ? -21.289 6.870 13.753 1.00 55.94 327 SER A N 1
ATOM 2566 C CA . SER A 1 327 ? -20.515 7.942 13.116 1.00 55.94 327 SER A CA 1
ATOM 2567 C C . SER A 1 327 ? -19.204 8.169 13.867 1.00 55.94 327 SER A C 1
ATOM 2569 O O . SER A 1 327 ? -19.143 8.981 14.791 1.00 55.94 327 SER A O 1
ATOM 2571 N N . LEU A 1 328 ? -18.172 7.413 13.498 1.00 57.97 328 LEU A N 1
ATOM 2572 C CA . LEU A 1 328 ? -16.800 7.742 13.870 1.00 57.97 328 LEU A CA 1
ATOM 2573 C C . LEU A 1 328 ? -16.308 8.839 12.928 1.00 57.97 328 LEU A C 1
ATOM 2575 O O . LEU A 1 328 ? -16.433 8.700 11.712 1.00 57.97 328 LEU A O 1
ATOM 2579 N N . TYR A 1 329 ? -15.747 9.916 13.475 1.00 63.41 329 TYR A N 1
ATOM 2580 C CA . TYR A 1 329 ? -14.926 10.812 12.661 1.00 63.41 329 TYR A CA 1
ATOM 2581 C C . TYR A 1 329 ? -13.669 10.057 12.216 1.00 63.41 329 TYR A C 1
ATOM 2583 O O . TYR A 1 329 ? -13.217 9.148 12.915 1.00 63.41 329 TYR A O 1
ATOM 2591 N N . THR A 1 330 ? -13.102 10.437 11.071 1.00 66.62 330 THR A N 1
ATOM 2592 C CA . THR A 1 330 ? -11.951 9.777 10.439 1.00 66.62 330 THR A CA 1
ATOM 2593 C C . THR A 1 330 ? -10.837 9.438 11.440 1.00 66.62 330 THR A C 1
ATOM 2595 O O . THR A 1 330 ? -10.425 8.287 11.525 1.00 66.62 330 THR A O 1
ATOM 2598 N N . GLU A 1 331 ? -10.437 10.385 12.292 1.00 70.81 331 GLU A N 1
ATOM 2599 C CA . GLU A 1 331 ? -9.409 10.188 13.328 1.00 70.81 331 GLU A CA 1
ATOM 2600 C C . GLU A 1 331 ? -9.745 9.058 14.321 1.00 70.81 331 GLU A C 1
ATOM 2602 O O . GLU A 1 331 ? -8.915 8.196 14.592 1.00 70.81 331 GLU A O 1
ATOM 2607 N N . GLN A 1 332 ? -10.985 8.992 14.812 1.00 73.75 332 GLN A N 1
ATOM 2608 C CA . GLN A 1 332 ? -11.410 7.952 15.757 1.00 73.75 332 GLN A CA 1
ATOM 2609 C C . GLN A 1 332 ? -11.454 6.562 15.109 1.00 73.75 332 GLN A C 1
ATOM 2611 O O . GLN A 1 332 ? -11.213 5.558 15.779 1.00 73.75 332 GLN A O 1
ATOM 2616 N N . LEU A 1 333 ? -11.761 6.498 13.811 1.00 76.69 333 LEU A N 1
ATOM 2617 C CA . LEU A 1 333 ? -11.695 5.262 13.037 1.00 76.69 333 LEU A CA 1
ATOM 2618 C C . LEU A 1 333 ? -10.244 4.779 12.898 1.00 76.69 333 LEU A C 1
ATOM 2620 O O . LEU A 1 333 ? -9.981 3.598 13.115 1.00 76.69 333 LEU A O 1
ATOM 2624 N N . PHE A 1 334 ? -9.308 5.684 12.599 1.00 77.38 334 PHE A N 1
ATOM 2625 C CA . PHE A 1 334 ? -7.877 5.373 12.518 1.00 77.38 334 PHE A CA 1
ATOM 2626 C C . PHE A 1 334 ? -7.315 4.880 13.857 1.00 77.38 334 PHE A C 1
ATOM 2628 O O . PHE A 1 334 ? -6.654 3.841 13.890 1.00 77.38 334 PHE A O 1
ATOM 2635 N N . GLU A 1 335 ? -7.629 5.561 14.963 1.00 79.38 335 GLU A N 1
ATOM 2636 C CA . GLU A 1 335 ? -7.238 5.128 16.312 1.00 79.38 335 GLU A CA 1
ATOM 2637 C C . GLU A 1 335 ? -7.798 3.744 16.650 1.00 79.38 335 GLU A C 1
ATOM 2639 O O . GLU A 1 335 ? -7.085 2.887 17.170 1.00 79.38 335 GLU A O 1
ATOM 2644 N N . PHE A 1 336 ? -9.054 3.478 16.286 1.00 83.31 336 PHE A N 1
ATOM 2645 C CA . PHE A 1 336 ? -9.653 2.161 16.471 1.00 83.31 336 PHE A CA 1
ATOM 2646 C C . PHE A 1 336 ? -8.940 1.072 15.654 1.00 83.31 336 PHE A C 1
ATOM 2648 O O . PHE A 1 336 ? -8.689 -0.024 16.158 1.00 83.31 336 PHE A O 1
ATOM 2655 N N . ILE A 1 337 ? -8.621 1.345 14.388 1.00 85.56 337 ILE A N 1
ATOM 2656 C CA . ILE A 1 337 ? -7.908 0.396 13.525 1.00 85.56 337 ILE A CA 1
ATOM 2657 C C . ILE A 1 337 ? -6.504 0.123 14.082 1.00 85.56 337 ILE A C 1
ATOM 2659 O O . ILE A 1 337 ? -6.085 -1.033 14.122 1.00 85.56 337 ILE A O 1
ATOM 2663 N N . ASN A 1 338 ? -5.811 1.155 14.573 1.00 84.56 338 ASN A N 1
ATOM 2664 C CA . ASN A 1 338 ? -4.517 1.018 15.243 1.00 84.56 338 ASN A CA 1
ATOM 2665 C C . ASN A 1 338 ? -4.631 0.209 16.547 1.00 84.56 338 ASN A C 1
ATOM 2667 O O . ASN A 1 338 ? -3.788 -0.649 16.806 1.00 84.56 338 ASN A O 1
ATOM 2671 N N . GLU A 1 339 ? -5.686 0.426 17.342 1.00 85.19 339 GLU A N 1
ATOM 2672 C CA . GLU A 1 339 ? -5.990 -0.386 18.527 1.00 85.19 339 GLU A CA 1
ATOM 2673 C C . GLU A 1 339 ? -6.175 -1.858 18.130 1.00 85.19 339 GLU A C 1
ATOM 2675 O O . GLU A 1 339 ? -5.562 -2.738 18.730 1.00 85.19 339 GLU A O 1
ATOM 2680 N N . ALA A 1 340 ? -6.971 -2.149 17.097 1.00 87.56 340 ALA A N 1
ATOM 2681 C CA . ALA A 1 340 ? -7.195 -3.516 16.631 1.00 87.56 340 ALA A CA 1
ATOM 2682 C C . ALA A 1 340 ? -5.906 -4.178 16.110 1.00 87.56 340 ALA A C 1
ATOM 2684 O O . ALA A 1 340 ? -5.661 -5.350 16.405 1.00 87.56 340 ALA A O 1
ATOM 2685 N N . GLU A 1 341 ? -5.060 -3.440 15.388 1.00 86.00 341 GLU A N 1
ATOM 2686 C CA . GLU A 1 341 ? -3.765 -3.937 14.913 1.00 86.00 341 GLU A CA 1
ATOM 2687 C C . GLU A 1 341 ? -2.864 -4.346 16.078 1.00 86.00 341 GLU A C 1
ATOM 2689 O O . GLU A 1 341 ? -2.454 -5.506 16.167 1.00 86.00 341 GLU A O 1
ATOM 2694 N N . HIS A 1 342 ? -2.627 -3.426 17.015 1.00 82.31 342 HIS A N 1
ATOM 2695 C CA . HIS A 1 342 ? -1.692 -3.628 18.121 1.00 82.31 342 HIS A CA 1
ATOM 2696 C C . HIS A 1 342 ? -2.251 -4.464 19.277 1.00 82.31 342 HIS A C 1
ATOM 2698 O O . HIS A 1 342 ? -1.483 -4.945 20.105 1.00 82.31 342 HIS A O 1
ATOM 2704 N N . ALA A 1 343 ? -3.568 -4.632 19.396 1.00 83.06 343 ALA A N 1
ATOM 2705 C CA . ALA A 1 343 ? -4.156 -5.431 20.471 1.00 83.06 343 ALA A CA 1
ATOM 2706 C C . ALA A 1 343 ? -4.545 -6.843 20.016 1.00 83.06 343 ALA A C 1
ATOM 2708 O O . ALA A 1 343 ? -4.541 -7.764 20.836 1.00 83.06 343 ALA A O 1
ATOM 2709 N N . LEU A 1 344 ? -4.897 -7.027 18.736 1.00 84.12 344 LEU A N 1
ATOM 2710 C CA . LEU A 1 344 ? -5.497 -8.270 18.248 1.00 84.12 344 LEU A CA 1
ATOM 2711 C C . LEU A 1 344 ? -4.661 -8.979 17.177 1.00 84.12 344 LEU A C 1
ATOM 2713 O O . LEU A 1 344 ? -4.386 -10.170 17.334 1.00 84.12 344 LEU A O 1
ATOM 2717 N N . PHE A 1 345 ? -4.280 -8.291 16.096 1.00 81.38 345 PHE A N 1
ATOM 2718 C CA . PHE A 1 345 ? -3.653 -8.937 14.936 1.00 81.38 345 PHE A CA 1
ATOM 2719 C C . PHE A 1 345 ? -2.142 -9.138 15.104 1.00 81.38 345 PHE A C 1
ATOM 2721 O O . PHE A 1 345 ? -1.646 -10.246 14.883 1.00 81.38 345 PHE A O 1
ATOM 2728 N N . PHE A 1 346 ? -1.433 -8.092 15.528 1.00 77.81 346 PHE A N 1
ATOM 2729 C CA . PHE A 1 346 ? 0.020 -8.061 15.697 1.00 77.81 346 PHE A CA 1
ATOM 2730 C C . PHE A 1 346 ? 0.392 -7.389 17.024 1.00 77.81 346 PHE A C 1
ATOM 2732 O O . PHE A 1 346 ? 0.981 -6.306 17.034 1.00 77.81 346 PHE A O 1
ATOM 2739 N N . PRO A 1 347 ? 0.040 -7.999 18.171 1.00 65.50 347 PRO A N 1
ATOM 2740 C CA . PRO A 1 347 ? 0.379 -7.423 19.455 1.00 65.50 347 PRO A CA 1
ATOM 2741 C C . PRO A 1 347 ? 1.886 -7.378 19.665 1.00 65.50 347 PRO A C 1
ATOM 2743 O O . PRO A 1 347 ? 2.593 -8.372 19.479 1.00 65.50 347 PRO A O 1
ATOM 2746 N N . TYR A 1 348 ? 2.360 -6.200 20.063 1.00 59.00 348 TYR A N 1
ATOM 2747 C CA . TYR A 1 348 ? 3.761 -5.975 20.373 1.00 59.00 348 TYR A CA 1
ATOM 2748 C C . TYR A 1 348 ? 4.181 -6.892 21.526 1.00 59.00 348 TYR A C 1
ATOM 2750 O O . TYR A 1 348 ? 3.550 -6.913 22.585 1.00 59.00 348 TYR A O 1
ATOM 2758 N N . THR A 1 349 ? 5.247 -7.663 21.322 1.00 53.38 349 THR A N 1
ATOM 2759 C CA . THR A 1 349 ? 5.866 -8.450 22.389 1.00 53.38 349 THR A CA 1
ATOM 2760 C C . THR A 1 349 ? 7.328 -8.076 22.514 1.00 53.38 349 THR A C 1
ATOM 2762 O O . THR A 1 349 ? 8.066 -8.236 21.549 1.00 53.38 349 THR A O 1
ATOM 2765 N N . ASP A 1 350 ? 7.763 -7.716 23.724 1.00 45.59 350 ASP A N 1
ATOM 2766 C CA . ASP A 1 350 ? 9.174 -7.471 24.084 1.00 45.59 350 ASP A CA 1
ATOM 2767 C C . ASP A 1 350 ? 10.090 -8.702 23.914 1.00 45.59 350 ASP A C 1
ATOM 2769 O O . ASP A 1 350 ? 11.282 -8.665 24.213 1.00 45.59 350 ASP A O 1
ATOM 2773 N N . THR A 1 351 ? 9.550 -9.839 23.476 1.00 43.94 351 THR A N 1
ATOM 2774 C CA . THR A 1 351 ? 10.320 -11.053 23.227 1.00 43.94 351 THR A CA 1
ATOM 2775 C C . THR A 1 351 ? 10.792 -11.090 21.778 1.00 43.94 351 THR A C 1
ATOM 2777 O O . THR A 1 351 ? 9.958 -11.126 20.878 1.00 43.94 351 THR A O 1
ATOM 2780 N N . GLU A 1 352 ? 12.110 -11.210 21.568 1.00 42.53 352 GLU A N 1
ATOM 2781 C CA . GLU A 1 352 ? 12.818 -11.327 20.269 1.00 42.53 352 GLU A CA 1
ATOM 2782 C C . GLU A 1 352 ? 12.278 -12.408 19.301 1.00 42.53 352 GLU A C 1
ATOM 2784 O O . GLU A 1 352 ? 12.710 -12.498 18.157 1.00 42.53 352 GLU A O 1
ATOM 2789 N N . ASN A 1 353 ? 11.326 -13.239 19.734 1.00 40.94 353 ASN A N 1
ATOM 2790 C CA . ASN A 1 353 ? 10.562 -14.138 18.878 1.00 40.94 353 ASN A CA 1
ATOM 2791 C C . ASN A 1 353 ? 9.070 -13.779 18.964 1.00 40.94 353 ASN A C 1
ATOM 2793 O O . ASN A 1 353 ? 8.400 -14.280 19.876 1.00 40.94 353 ASN A O 1
ATOM 2797 N N . PRO A 1 354 ? 8.518 -12.971 18.035 1.00 44.78 354 PRO A N 1
ATOM 2798 C CA . PRO A 1 354 ? 7.071 -12.836 17.909 1.00 44.78 354 PRO A CA 1
ATOM 2799 C C . PRO A 1 354 ? 6.481 -14.239 17.752 1.00 44.78 354 PRO A C 1
ATOM 2801 O O . PRO A 1 354 ? 6.816 -14.979 16.822 1.00 44.78 354 PRO A O 1
ATOM 2804 N N . LYS A 1 355 ? 5.659 -14.666 18.719 1.00 45.09 355 LYS A N 1
ATOM 2805 C CA . LYS A 1 355 ? 5.056 -16.001 18.674 1.00 45.09 355 LYS A CA 1
ATOM 2806 C C . LYS A 1 355 ? 4.212 -16.097 17.393 1.00 45.09 355 LYS A C 1
ATOM 2808 O O . LYS A 1 355 ? 3.334 -15.257 17.210 1.00 45.09 355 LYS A O 1
ATOM 2813 N N . PRO A 1 356 ? 4.389 -17.127 16.544 1.00 45.16 356 PRO A N 1
ATOM 2814 C CA . PRO A 1 356 ? 3.661 -17.281 15.275 1.00 45.16 356 PRO A CA 1
ATOM 2815 C C . PRO A 1 356 ? 2.124 -17.401 15.365 1.00 45.16 356 PRO A C 1
ATOM 2817 O O . PRO A 1 356 ? 1.489 -17.749 14.375 1.00 45.16 356 PRO A O 1
ATOM 2820 N N . SER A 1 357 ? 1.494 -17.203 16.526 1.00 56.22 357 SER A N 1
ATOM 2821 C CA . SER A 1 357 ? 0.160 -17.738 16.812 1.00 56.22 357 SER A CA 1
ATOM 2822 C C . SER A 1 357 ? -0.866 -16.731 17.344 1.00 56.22 357 SER A C 1
ATOM 2824 O O . SER A 1 357 ? -1.872 -17.174 17.893 1.00 56.22 357 SER A O 1
ATOM 2826 N N . PHE A 1 358 ? -0.704 -15.412 17.182 1.00 62.72 358 PHE A N 1
ATOM 2827 C CA . PHE A 1 358 ? -1.765 -14.462 17.588 1.00 62.72 358 PHE A CA 1
ATOM 2828 C C . PHE A 1 358 ? -3.066 -14.641 16.799 1.00 62.72 358 PHE A C 1
ATOM 2830 O O . PHE A 1 358 ? -4.148 -14.413 17.325 1.00 62.72 358 PHE A O 1
ATOM 2837 N N . LEU A 1 359 ? -2.974 -15.157 15.571 1.00 72.50 359 LEU A N 1
ATOM 2838 C CA . LEU A 1 359 ? -4.132 -15.532 14.759 1.00 72.50 359 LEU A CA 1
ATOM 2839 C C . LEU A 1 359 ? -4.571 -16.988 14.963 1.00 72.50 359 LEU A C 1
ATOM 2841 O O . LEU A 1 359 ? -5.497 -17.439 14.291 1.00 72.50 359 LEU A O 1
ATOM 2845 N N . SER A 1 360 ? -3.922 -17.759 15.844 1.00 72.69 360 SER A N 1
ATOM 2846 C CA . SER A 1 360 ? -4.309 -19.161 16.079 1.00 72.69 360 SER A CA 1
ATOM 2847 C C . SER A 1 360 ? -5.680 -19.276 16.744 1.00 72.69 360 SER A C 1
ATOM 2849 O O . SER A 1 360 ? -6.441 -20.178 16.405 1.00 72.69 360 SER A O 1
ATOM 2851 N N . THR A 1 361 ? -6.024 -18.311 17.601 1.00 80.62 361 THR A N 1
ATOM 2852 C CA . THR A 1 361 ? -7.321 -18.227 18.287 1.00 80.62 361 THR A CA 1
ATOM 2853 C C . THR A 1 361 ? -8.421 -17.638 17.408 1.00 80.62 361 THR A C 1
ATOM 2855 O O . THR A 1 361 ? -9.573 -17.597 17.833 1.00 80.62 361 THR A O 1
ATOM 2858 N N . SER A 1 362 ? -8.111 -17.187 16.181 1.00 85.19 362 SER A N 1
ATOM 2859 C CA . SER A 1 362 ? -9.099 -16.509 15.332 1.00 85.19 362 SER A CA 1
ATOM 2860 C C . SER A 1 362 ? -10.316 -17.378 15.029 1.00 85.19 362 SER A C 1
ATOM 2862 O O . SER A 1 362 ? -11.420 -16.869 14.875 1.00 85.19 362 SER A O 1
ATOM 2864 N N . LEU A 1 363 ? -10.150 -18.702 15.029 1.00 84.31 363 LEU A N 1
ATOM 2865 C CA . LEU A 1 363 ? -11.241 -19.665 14.882 1.00 84.31 363 LEU A CA 1
ATOM 2866 C C . LEU A 1 363 ? -12.342 -19.516 15.943 1.00 84.31 363 LEU A C 1
ATOM 2868 O O . LEU A 1 363 ? -13.510 -19.772 15.630 1.00 84.31 363 LEU A O 1
ATOM 2872 N N . ASP A 1 364 ? -11.985 -19.053 17.140 1.00 86.19 364 ASP A N 1
ATOM 2873 C CA . ASP A 1 364 ? -12.883 -18.891 18.285 1.00 86.19 364 ASP A CA 1
ATOM 2874 C C . ASP A 1 364 ? -13.517 -17.491 18.350 1.00 86.19 364 ASP A C 1
ATOM 2876 O O . ASP A 1 364 ? -14.330 -17.212 19.233 1.00 86.19 364 ASP A O 1
ATOM 2880 N N . TRP A 1 365 ? -13.166 -16.585 17.431 1.00 90.50 365 TRP A N 1
ATOM 2881 C CA . TRP A 1 365 ? -13.669 -15.215 17.457 1.00 90.50 365 TRP A CA 1
ATOM 2882 C C . TRP A 1 365 ? -15.132 -15.147 17.005 1.00 90.50 365 TRP A C 1
ATOM 2884 O O . TRP A 1 365 ? -15.473 -15.435 15.856 1.00 90.50 365 TRP A O 1
ATOM 2894 N N . ASP A 1 366 ? -15.993 -14.668 17.901 1.00 89.69 366 ASP A N 1
ATOM 2895 C CA . ASP A 1 366 ? -17.374 -14.265 17.612 1.00 89.69 366 ASP A CA 1
ATOM 2896 C C . ASP A 1 366 ? -17.404 -12.807 17.113 1.00 89.69 366 ASP A C 1
ATOM 2898 O O . ASP A 1 366 ? -17.945 -11.902 17.749 1.00 89.69 366 ASP A O 1
ATOM 2902 N N . ALA A 1 367 ? -16.695 -12.567 16.007 1.00 92.94 367 ALA A N 1
ATOM 2903 C CA . ALA A 1 367 ? -16.495 -11.248 15.409 1.00 92.94 367 ALA A CA 1
ATOM 2904 C C . ALA A 1 367 ? -16.248 -11.377 13.891 1.00 92.94 367 ALA A C 1
ATOM 2906 O O . ALA A 1 367 ? -15.099 -11.273 13.457 1.00 92.94 367 ALA A O 1
ATOM 2907 N N . PRO A 1 368 ? -17.287 -11.608 13.059 1.00 94.00 368 PRO A N 1
ATOM 2908 C CA . PRO A 1 368 ? -17.107 -11.964 11.644 1.00 94.00 368 PRO A CA 1
ATOM 2909 C C . PRO A 1 368 ? -16.277 -10.962 10.830 1.00 94.00 368 PRO A C 1
ATOM 2911 O O . PRO A 1 368 ? -15.486 -11.364 9.982 1.00 94.00 368 PRO A O 1
ATOM 2914 N N . LEU A 1 369 ? -16.396 -9.665 11.131 1.00 93.00 369 LEU A N 1
ATOM 2915 C CA . LEU A 1 369 ? -15.612 -8.608 10.490 1.00 93.00 369 LEU A CA 1
ATOM 2916 C C . LEU A 1 369 ? -14.106 -8.746 10.772 1.00 93.00 369 LEU A C 1
ATOM 2918 O O . LEU A 1 369 ? -13.304 -8.779 9.844 1.00 93.00 369 LEU A O 1
ATOM 2922 N N . LEU A 1 370 ? -13.714 -8.885 12.043 1.00 93.50 370 LEU A N 1
ATOM 2923 C CA . LEU A 1 370 ? -12.305 -9.044 12.432 1.00 93.50 370 LEU A CA 1
ATOM 2924 C C . LEU A 1 370 ? -11.765 -10.423 12.033 1.00 93.50 370 LEU A C 1
ATOM 2926 O O . LEU A 1 370 ? -10.610 -10.550 11.630 1.00 93.50 370 LEU A O 1
ATOM 2930 N N . TYR A 1 371 ? -12.617 -11.451 12.076 1.00 94.19 371 TYR A N 1
ATOM 2931 C CA . TYR A 1 371 ? -12.291 -12.779 11.568 1.00 94.19 371 TYR A CA 1
ATOM 2932 C C . TYR A 1 371 ? -11.966 -12.749 10.071 1.00 94.19 371 TYR A C 1
ATOM 2934 O O . TYR A 1 371 ? -11.009 -13.392 9.654 1.00 94.19 371 TYR A O 1
ATOM 2942 N N . ALA A 1 372 ? -12.698 -11.974 9.262 1.00 94.88 372 ALA A N 1
ATOM 2943 C CA . ALA A 1 372 ? -12.410 -11.825 7.835 1.00 94.88 372 ALA A CA 1
ATOM 2944 C C . ALA A 1 372 ? -11.002 -11.269 7.576 1.00 94.88 372 ALA A C 1
ATOM 2946 O O . ALA A 1 372 ? -10.276 -11.794 6.733 1.00 94.88 372 ALA A O 1
ATOM 2947 N N . VAL A 1 373 ? -10.593 -10.255 8.342 1.00 92.69 373 VAL A N 1
ATOM 2948 C CA . VAL A 1 373 ? -9.239 -9.689 8.265 1.00 92.69 373 VAL A CA 1
ATOM 2949 C C . VAL A 1 373 ? -8.195 -10.734 8.669 1.00 92.69 373 VAL A C 1
ATOM 2951 O O . VAL A 1 373 ? -7.222 -10.937 7.946 1.00 92.69 373 VAL A O 1
ATOM 2954 N N . ALA A 1 374 ? -8.431 -11.480 9.754 1.00 90.38 374 ALA A N 1
ATOM 2955 C CA . ALA A 1 374 ? -7.549 -12.576 10.159 1.00 90.38 374 ALA A CA 1
ATOM 2956 C C . ALA A 1 374 ? -7.436 -13.672 9.083 1.00 90.38 374 ALA A C 1
ATOM 2958 O O . ALA A 1 374 ? -6.346 -14.191 8.854 1.00 90.38 374 ALA A O 1
ATOM 2959 N N . VAL A 1 375 ? -8.537 -14.019 8.405 1.00 92.25 375 VAL A N 1
ATOM 2960 C CA . VAL A 1 375 ? -8.545 -14.981 7.292 1.00 92.25 375 VAL A CA 1
ATOM 2961 C C . VAL A 1 375 ? -7.659 -14.489 6.146 1.00 92.25 375 VAL A C 1
ATOM 2963 O O . VAL A 1 375 ? -6.820 -15.258 5.682 1.00 92.25 375 VAL A O 1
ATOM 2966 N N . LEU A 1 376 ? -7.783 -13.220 5.734 1.00 90.25 376 LEU A N 1
ATOM 2967 C CA . LEU A 1 376 ? -6.941 -12.628 4.685 1.00 90.25 376 LEU A CA 1
ATOM 2968 C C . LEU A 1 376 ? -5.455 -12.673 5.062 1.00 90.25 376 LEU A C 1
ATOM 2970 O O . LEU A 1 376 ? -4.639 -13.139 4.273 1.00 90.25 376 LEU A O 1
ATOM 2974 N N . VAL A 1 377 ? -5.096 -12.271 6.284 1.00 84.94 377 VAL A N 1
ATOM 2975 C CA . VAL A 1 377 ? -3.700 -12.322 6.754 1.00 84.94 377 VAL A CA 1
ATOM 2976 C C . VAL A 1 377 ? -3.156 -13.755 6.745 1.00 84.94 377 VAL A C 1
ATOM 2978 O O . VAL A 1 377 ? -2.009 -13.981 6.365 1.00 84.94 377 VAL A O 1
ATOM 2981 N N . ARG A 1 378 ? -3.977 -14.747 7.111 1.00 84.62 378 ARG A N 1
ATOM 2982 C CA . ARG A 1 378 ? -3.583 -16.165 7.105 1.00 84.62 378 ARG A CA 1
ATOM 2983 C C . ARG A 1 378 ? -3.437 -16.766 5.705 1.00 84.62 378 ARG A C 1
ATOM 2985 O O . ARG A 1 378 ? -2.897 -17.858 5.594 1.00 84.62 378 ARG A O 1
ATOM 2992 N N . MET A 1 379 ? -3.868 -16.081 4.646 1.00 84.75 379 MET A N 1
ATOM 2993 C CA . MET A 1 379 ? -3.585 -16.487 3.262 1.00 84.75 379 MET A CA 1
ATOM 2994 C C . MET A 1 379 ? -2.188 -16.048 2.788 1.00 84.75 379 MET A C 1
ATOM 2996 O O . MET A 1 379 ? -1.757 -16.473 1.718 1.00 84.75 379 MET A O 1
ATOM 3000 N N . ARG A 1 380 ? -1.465 -15.211 3.552 1.00 79.50 380 ARG A N 1
ATOM 3001 C CA . ARG A 1 380 ? -0.124 -14.734 3.179 1.00 79.50 380 ARG A CA 1
ATOM 3002 C C . ARG A 1 380 ? 0.892 -15.878 3.157 1.00 79.50 380 ARG A C 1
ATOM 3004 O O . ARG A 1 380 ? 1.100 -16.581 4.147 1.00 79.50 380 ARG A O 1
ATOM 3011 N N . THR A 1 381 ? 1.628 -15.979 2.056 1.00 63.94 381 THR A N 1
ATOM 3012 C CA . THR A 1 381 ? 2.798 -16.857 1.928 1.00 63.94 381 THR A CA 1
ATOM 3013 C C . THR A 1 381 ? 4.087 -16.048 2.093 1.00 63.94 381 THR A C 1
ATOM 3015 O O . THR A 1 381 ? 4.346 -15.146 1.299 1.00 63.94 381 THR A O 1
ATOM 3018 N N . ASN A 1 382 ? 4.924 -16.373 3.083 1.00 55.50 382 ASN A N 1
ATOM 3019 C CA . ASN A 1 382 ? 6.305 -15.880 3.145 1.00 55.50 382 ASN A CA 1
ATOM 3020 C C . ASN A 1 382 ? 7.260 -16.980 2.646 1.00 55.50 382 ASN A C 1
ATOM 3022 O O . ASN A 1 382 ? 7.041 -18.156 2.941 1.00 55.50 382 ASN A O 1
ATOM 3026 N N . ALA A 1 383 ? 8.304 -16.597 1.904 1.00 43.69 383 ALA A N 1
ATOM 3027 C CA . ALA A 1 383 ? 9.302 -17.494 1.322 1.00 43.69 383 ALA A CA 1
ATOM 3028 C C . ALA A 1 383 ? 10.031 -18.355 2.372 1.00 43.69 383 ALA A C 1
ATOM 3030 O O . ALA A 1 383 ? 10.491 -19.447 2.049 1.00 43.69 383 ALA A O 1
ATOM 3031 N N . GLU A 1 384 ? 10.102 -17.897 3.627 1.00 43.41 384 GLU A N 1
ATOM 3032 C CA . GLU A 1 384 ? 10.799 -18.616 4.700 1.00 43.41 384 GLU A CA 1
ATOM 3033 C C . GLU A 1 384 ? 9.867 -19.410 5.632 1.00 43.41 384 GLU A C 1
ATOM 3035 O O . GLU A 1 384 ? 10.249 -20.491 6.085 1.00 43.41 384 GLU A O 1
ATOM 3040 N N . LYS A 1 385 ? 8.646 -18.921 5.912 1.00 52.06 385 LYS A N 1
ATOM 3041 C CA . LYS A 1 385 ? 7.621 -19.609 6.730 1.00 52.06 385 LYS A CA 1
ATOM 3042 C C . LYS A 1 385 ? 6.203 -19.130 6.364 1.00 52.06 385 LYS A C 1
ATOM 3044 O O . LYS A 1 385 ? 5.853 -18.005 6.721 1.00 52.06 385 LYS A O 1
ATOM 3049 N N . PRO A 1 386 ? 5.364 -19.934 5.691 1.00 56.06 386 PRO A N 1
ATOM 3050 C CA . PRO A 1 386 ? 3.977 -19.554 5.429 1.00 56.06 386 PRO A CA 1
ATOM 3051 C C . PRO A 1 386 ? 3.182 -19.453 6.738 1.00 56.06 386 PRO A C 1
ATOM 3053 O O . PRO A 1 386 ? 3.349 -20.281 7.636 1.00 56.06 386 PRO A O 1
ATOM 3056 N N . ILE A 1 387 ? 2.300 -18.453 6.838 1.00 65.19 387 ILE A N 1
ATOM 3057 C CA . ILE A 1 387 ? 1.259 -18.449 7.870 1.00 65.19 387 ILE A CA 1
ATOM 3058 C C . ILE A 1 387 ? 0.250 -19.525 7.455 1.00 65.19 387 ILE A C 1
ATOM 3060 O O . ILE A 1 387 ? -0.158 -19.577 6.298 1.00 65.19 387 ILE A O 1
ATOM 3064 N N . GLU A 1 388 ? -0.120 -20.428 8.363 1.00 76.00 388 GLU A N 1
ATOM 3065 C CA . GLU A 1 388 ? -1.036 -21.520 8.024 1.00 76.00 388 GLU A CA 1
ATOM 3066 C C . GLU A 1 388 ? -2.433 -20.971 7.692 1.00 76.00 388 GLU A C 1
ATOM 3068 O O . GLU A 1 388 ? -3.127 -20.425 8.565 1.00 76.00 388 GLU A O 1
ATOM 3073 N N . SER A 1 389 ? -2.854 -21.144 6.436 1.00 83.25 389 SER A N 1
ATOM 3074 C CA . SER A 1 389 ? -4.186 -20.777 5.955 1.00 83.25 389 SER A CA 1
ATOM 3075 C C . SER A 1 389 ? -5.282 -21.516 6.715 1.00 83.25 389 SER A C 1
ATOM 3077 O O . SER A 1 389 ? -5.118 -22.669 7.115 1.00 83.25 389 SER A O 1
ATOM 3079 N N . ILE A 1 390 ? -6.436 -20.871 6.885 1.00 87.19 390 ILE A N 1
ATOM 3080 C CA . ILE A 1 390 ? -7.615 -21.524 7.463 1.00 87.19 390 ILE A CA 1
ATOM 3081 C C . ILE A 1 390 ? -8.081 -22.639 6.513 1.00 87.19 390 ILE A C 1
ATOM 3083 O O . ILE A 1 390 ? -8.275 -22.358 5.331 1.00 87.19 390 ILE A O 1
ATOM 3087 N N . PRO A 1 391 ? -8.307 -23.881 6.988 1.00 90.06 391 PRO A N 1
ATOM 3088 C CA . PRO A 1 391 ? -8.846 -24.933 6.135 1.00 90.06 391 PRO A CA 1
ATOM 3089 C C . PRO A 1 391 ? -10.178 -24.510 5.504 1.00 90.06 391 PRO A C 1
ATOM 3091 O O . PRO A 1 391 ? -11.072 -24.037 6.207 1.00 90.06 391 PRO A O 1
ATOM 3094 N N . LEU A 1 392 ? -10.340 -24.734 4.196 1.00 91.12 392 LEU A N 1
ATOM 3095 C CA . LEU A 1 392 ? -11.519 -24.286 3.444 1.00 91.12 392 LEU A CA 1
ATOM 3096 C C . LEU A 1 392 ? -12.848 -24.719 4.086 1.00 91.12 392 LEU A C 1
ATOM 3098 O O . LEU A 1 392 ? -13.768 -23.912 4.169 1.00 91.12 392 LEU A O 1
ATOM 3102 N N . ALA A 1 393 ? -12.938 -25.960 4.577 1.00 93.44 393 ALA A N 1
ATOM 3103 C CA . ALA A 1 393 ? -14.138 -26.466 5.251 1.00 93.44 393 ALA A CA 1
ATOM 3104 C C . ALA A 1 393 ? -14.498 -25.635 6.496 1.00 93.44 393 ALA A C 1
ATOM 3106 O O . ALA A 1 393 ? -15.654 -25.278 6.696 1.00 93.44 393 ALA A O 1
ATOM 3107 N N . VAL A 1 394 ? -13.494 -25.229 7.277 1.00 92.94 394 VAL A N 1
ATOM 3108 C CA . VAL A 1 394 ? -13.693 -24.390 8.467 1.00 92.94 394 VAL A CA 1
ATOM 3109 C C . VAL A 1 394 ? -14.161 -22.988 8.075 1.00 92.94 394 VAL A C 1
ATOM 3111 O O . VAL A 1 394 ? -15.040 -22.429 8.728 1.00 92.94 394 VAL A O 1
ATOM 3114 N N . LEU A 1 395 ? -13.616 -22.419 6.995 1.00 94.06 395 LEU A N 1
ATOM 3115 C CA . LEU A 1 395 ? -14.089 -21.137 6.470 1.00 94.06 395 LEU A CA 1
ATOM 3116 C C . LEU A 1 395 ? -15.536 -21.245 5.958 1.00 94.06 395 LEU A C 1
ATOM 3118 O O . LEU A 1 395 ? -16.338 -20.347 6.208 1.00 94.06 395 LEU A O 1
ATOM 3122 N N . GLN A 1 396 ? -15.900 -22.343 5.290 1.00 95.56 396 GLN A N 1
ATOM 3123 C CA . GLN A 1 396 ? -17.269 -22.607 4.830 1.00 95.56 396 GLN A CA 1
ATOM 3124 C C . GLN A 1 396 ? -18.262 -22.686 5.999 1.00 95.56 396 GLN A C 1
ATOM 3126 O O . GLN A 1 396 ? -19.320 -22.057 5.933 1.00 95.56 396 GLN A O 1
ATOM 3131 N N . ASP A 1 397 ? -17.889 -23.340 7.102 1.00 94.88 397 ASP A N 1
ATOM 3132 C CA . ASP A 1 397 ? -18.732 -23.495 8.298 1.00 94.88 397 ASP A CA 1
ATOM 3133 C C . ASP A 1 397 ? -19.101 -22.159 8.976 1.00 94.88 397 ASP A C 1
ATOM 3135 O O . ASP A 1 397 ? -20.064 -22.080 9.743 1.00 94.88 397 ASP A O 1
ATOM 3139 N N . LYS A 1 398 ? -18.389 -21.064 8.670 1.00 94.56 398 LYS A N 1
ATOM 3140 C CA . LYS A 1 398 ? -18.685 -19.720 9.199 1.00 94.56 398 LYS A CA 1
ATOM 3141 C C . LYS A 1 398 ? -19.830 -18.993 8.477 1.00 94.56 398 LYS A C 1
ATOM 3143 O O . LYS A 1 398 ? -20.224 -17.918 8.933 1.00 94.56 398 LYS A O 1
ATOM 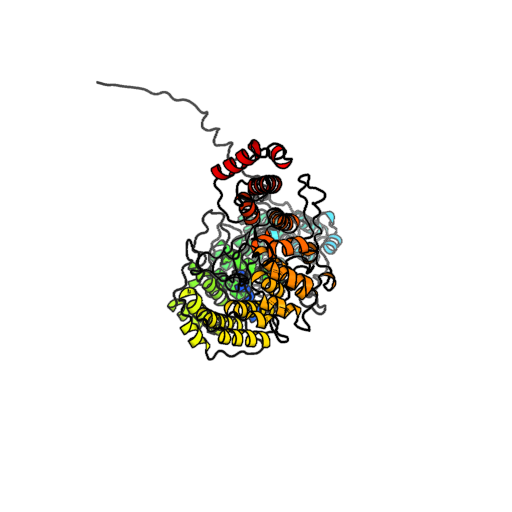3148 N N . GLN A 1 399 ? -20.417 -19.564 7.418 1.00 95.94 399 GLN A N 1
ATOM 3149 C CA . GLN A 1 399 ? -21.467 -18.921 6.607 1.00 95.94 399 GLN A CA 1
ATOM 3150 C C . GLN A 1 399 ? -22.625 -18.350 7.443 1.00 95.94 399 GLN A C 1
ATOM 3152 O O . GLN A 1 399 ? -23.035 -17.202 7.243 1.00 95.94 399 GLN A O 1
ATOM 3157 N N . THR A 1 400 ? -23.146 -19.127 8.398 1.00 96.25 400 THR A N 1
ATOM 3158 C CA . THR A 1 400 ? -24.284 -18.716 9.238 1.00 96.25 400 THR A CA 1
ATOM 3159 C C . THR A 1 400 ? -23.951 -17.485 10.078 1.00 96.25 400 THR A C 1
ATOM 3161 O O . THR A 1 400 ? -24.740 -16.544 10.116 1.00 96.25 400 THR A O 1
ATOM 3164 N N . SER A 1 401 ? -22.767 -17.457 10.698 1.00 94.31 401 SER A N 1
ATOM 3165 C CA . SER A 1 401 ? -22.323 -16.343 11.547 1.00 94.31 401 SER A CA 1
ATOM 3166 C C . SER A 1 401 ? -22.148 -15.053 10.738 1.00 94.31 401 SER A C 1
ATOM 3168 O O . SER A 1 401 ? -22.657 -14.002 11.125 1.00 94.31 401 SER A O 1
ATOM 3170 N N . PHE A 1 402 ? -21.532 -15.135 9.553 1.00 96.00 402 PHE A N 1
ATOM 3171 C CA . PHE A 1 402 ? -21.421 -13.986 8.649 1.00 96.00 402 PHE A CA 1
ATOM 3172 C C . PHE A 1 402 ? -22.785 -13.493 8.169 1.00 96.00 402 PHE A C 1
ATOM 3174 O O . PHE A 1 402 ? -23.026 -12.290 8.142 1.00 96.00 402 PHE A O 1
ATOM 3181 N N . THR A 1 403 ? -23.692 -14.404 7.819 1.00 95.94 403 THR A N 1
ATOM 3182 C CA . THR A 1 403 ? -25.040 -14.041 7.359 1.00 95.94 403 THR A CA 1
ATOM 3183 C C . THR A 1 403 ? -25.827 -13.328 8.457 1.00 95.94 403 THR A C 1
ATOM 3185 O O . THR A 1 403 ? -26.434 -12.293 8.195 1.00 95.94 403 THR A O 1
ATOM 3188 N N . GLN A 1 404 ? -25.773 -13.829 9.695 1.00 94.00 404 GLN A N 1
ATOM 3189 C CA . GLN A 1 404 ? -26.412 -13.193 10.853 1.00 94.00 404 GLN A CA 1
ATOM 3190 C C . GLN A 1 404 ? -25.845 -11.798 11.147 1.00 94.00 404 GLN A C 1
ATOM 3192 O O . GLN A 1 404 ? -26.588 -10.922 11.581 1.00 94.00 404 GLN A O 1
ATOM 3197 N N . ALA A 1 405 ? -24.560 -11.575 10.862 1.00 91.31 405 ALA A N 1
ATOM 3198 C CA . ALA A 1 405 ? -23.913 -10.272 10.978 1.00 91.31 405 ALA A CA 1
ATOM 3199 C C . ALA A 1 405 ? -24.127 -9.349 9.758 1.00 91.31 405 ALA A C 1
ATOM 3201 O O . ALA A 1 405 ? -23.569 -8.257 9.730 1.00 91.31 405 ALA A O 1
ATOM 3202 N N . GLY A 1 406 ? -24.889 -9.766 8.736 1.00 92.44 406 GLY A N 1
ATOM 3203 C CA . GLY A 1 406 ? -25.084 -8.987 7.504 1.00 92.44 406 GLY A CA 1
ATOM 3204 C C . GLY A 1 406 ? -23.876 -8.980 6.554 1.00 92.44 406 GLY A C 1
ATOM 3205 O O . GLY A 1 406 ? -23.838 -8.202 5.609 1.00 92.44 406 GLY A O 1
ATOM 3206 N N . LEU A 1 407 ? -22.897 -9.863 6.767 1.00 94.12 407 LEU A N 1
ATOM 3207 C CA . LEU A 1 407 ? -21.610 -9.917 6.061 1.00 94.12 407 LEU A CA 1
ATOM 3208 C C . LEU A 1 407 ? -21.506 -11.106 5.086 1.00 94.12 407 LEU A C 1
ATOM 3210 O O . LEU A 1 407 ? -20.413 -11.559 4.751 1.00 94.12 407 LEU A O 1
ATOM 3214 N N . GLY A 1 408 ? -22.632 -11.635 4.597 1.00 95.31 408 GLY A N 1
ATOM 3215 C CA . GLY A 1 408 ? -22.647 -12.799 3.694 1.00 95.31 408 GLY A CA 1
ATOM 3216 C C . GLY A 1 408 ? -21.860 -12.596 2.386 1.00 95.31 408 GLY A C 1
ATOM 3217 O O . GLY A 1 408 ? -21.199 -13.521 1.907 1.00 95.31 408 GLY A O 1
ATOM 3218 N N . ALA A 1 409 ? -21.861 -11.376 1.836 1.00 93.81 409 ALA A N 1
ATOM 3219 C CA . ALA A 1 409 ? -21.060 -11.032 0.657 1.00 93.81 409 ALA A CA 1
ATOM 3220 C C . ALA A 1 409 ? -19.549 -11.099 0.944 1.00 93.81 409 ALA A C 1
ATOM 3222 O O . ALA A 1 409 ? -18.787 -11.612 0.126 1.00 93.81 409 ALA A O 1
ATOM 3223 N N . LEU A 1 410 ? -19.123 -10.661 2.135 1.00 95.75 410 LEU A N 1
ATOM 3224 C CA . LEU A 1 410 ? -17.731 -10.751 2.574 1.00 95.75 410 LEU A CA 1
ATOM 3225 C C . LEU A 1 410 ? -17.300 -12.213 2.756 1.00 95.75 410 LEU A C 1
ATOM 3227 O O . LEU A 1 410 ? -16.227 -12.588 2.300 1.00 95.75 410 LEU A O 1
ATOM 3231 N N . HIS A 1 411 ? -18.150 -13.068 3.332 1.00 97.19 411 HIS A N 1
ATOM 3232 C CA . HIS A 1 411 ? -17.878 -14.513 3.417 1.00 97.19 411 HIS A CA 1
ATOM 3233 C C . HIS A 1 411 ? -17.690 -15.154 2.038 1.00 97.19 411 HIS A C 1
ATOM 3235 O O . HIS A 1 411 ? -16.727 -15.888 1.815 1.00 97.19 411 HIS A O 1
ATOM 3241 N N . THR A 1 412 ? -18.571 -14.817 1.093 1.00 96.56 412 THR A N 1
ATOM 3242 C CA . THR A 1 412 ? -18.482 -15.289 -0.297 1.00 96.56 412 THR A CA 1
ATOM 3243 C C . THR A 1 412 ? -17.170 -14.846 -0.944 1.00 96.56 412 THR A C 1
ATOM 3245 O O . THR A 1 412 ? -16.508 -15.645 -1.609 1.00 96.56 412 THR A O 1
ATOM 3248 N N . TYR A 1 413 ? -16.758 -13.599 -0.698 1.00 97.31 413 TYR A N 1
ATOM 3249 C CA . TYR A 1 413 ? -15.473 -13.085 -1.150 1.00 97.31 413 TYR A CA 1
ATOM 3250 C C . TYR A 1 413 ? -14.288 -13.862 -0.559 1.00 97.31 413 TYR A C 1
ATOM 3252 O O . TYR A 1 413 ? -13.396 -14.248 -1.306 1.00 97.31 413 TYR A O 1
ATOM 3260 N N . LEU A 1 414 ? -14.278 -14.162 0.746 1.00 97.44 414 LEU A N 1
ATOM 3261 C CA . LEU A 1 414 ? -13.179 -14.910 1.377 1.00 97.44 414 LEU A CA 1
ATOM 3262 C C . LEU A 1 414 ? -12.998 -16.306 0.762 1.00 97.44 414 LEU A C 1
ATOM 3264 O O . LEU A 1 414 ? -11.870 -16.737 0.541 1.00 97.44 414 LEU A O 1
ATOM 3268 N N . LEU A 1 415 ? -14.090 -17.002 0.427 1.00 97.69 415 LEU A N 1
ATOM 3269 C CA . LEU A 1 415 ? -14.022 -18.291 -0.276 1.00 97.69 415 LEU A CA 1
ATOM 3270 C C . LEU A 1 415 ? -13.441 -18.154 -1.693 1.00 97.69 415 LEU A C 1
ATOM 3272 O O . LEU A 1 415 ? -12.757 -19.057 -2.185 1.00 97.69 415 LEU A O 1
ATOM 3276 N N . LEU A 1 416 ? -13.724 -17.039 -2.369 1.00 97.75 416 LEU A N 1
ATOM 3277 C CA . LEU A 1 416 ? -13.151 -16.729 -3.675 1.00 97.75 416 LEU A CA 1
ATOM 3278 C C . LEU A 1 416 ? -11.660 -16.384 -3.567 1.00 97.75 416 LEU A C 1
ATOM 3280 O O . LEU A 1 416 ? -10.870 -16.886 -4.363 1.00 97.75 416 LEU A O 1
ATOM 3284 N N . ALA A 1 417 ? -11.280 -15.587 -2.566 1.00 95.69 417 ALA A N 1
ATOM 3285 C CA . ALA A 1 417 ? -9.897 -15.238 -2.264 1.00 95.69 417 ALA A CA 1
ATOM 3286 C C . ALA A 1 417 ? -9.066 -16.485 -1.932 1.00 95.69 417 ALA A C 1
ATOM 3288 O O . ALA A 1 417 ? -7.985 -16.641 -2.485 1.00 95.69 417 ALA A O 1
ATOM 3289 N N . ASP A 1 418 ? -9.595 -17.427 -1.143 1.00 94.75 418 ASP A N 1
ATOM 3290 C CA . ASP A 1 418 ? -8.951 -18.727 -0.904 1.00 94.75 418 ASP A CA 1
ATOM 3291 C C . ASP A 1 418 ? -8.718 -19.497 -2.217 1.00 94.75 418 ASP A C 1
ATOM 3293 O O . ASP A 1 418 ? -7.613 -19.962 -2.500 1.00 94.75 418 ASP A O 1
ATOM 3297 N N . THR A 1 419 ? -9.744 -19.553 -3.076 1.00 95.81 419 THR A N 1
ATOM 3298 C CA . THR A 1 419 ? -9.649 -20.208 -4.393 1.00 95.81 419 THR A CA 1
ATOM 3299 C C . THR A 1 419 ? -8.549 -19.565 -5.259 1.00 95.81 419 THR A C 1
ATOM 3301 O O . THR A 1 419 ? -7.821 -20.268 -5.960 1.00 95.81 419 THR A O 1
ATOM 3304 N N . TYR A 1 420 ? -8.405 -18.237 -5.202 1.00 93.56 420 TYR A N 1
ATOM 3305 C CA . TYR A 1 420 ? -7.424 -17.487 -5.989 1.00 93.56 420 TYR A CA 1
ATOM 3306 C C . TYR A 1 420 ? -5.998 -17.562 -5.416 1.00 93.56 420 TYR A C 1
ATOM 3308 O O . TYR A 1 420 ? -5.070 -17.929 -6.134 1.00 93.56 420 TYR A O 1
ATOM 3316 N N . PHE A 1 421 ? -5.810 -17.202 -4.143 1.00 88.00 421 PHE A N 1
ATOM 3317 C CA . PHE A 1 421 ? -4.493 -17.026 -3.521 1.00 88.00 421 PHE A CA 1
ATOM 3318 C C . PHE A 1 421 ? -3.909 -18.330 -2.972 1.00 88.00 421 PHE A C 1
ATOM 3320 O O . PHE A 1 421 ? -2.709 -18.555 -3.106 1.00 88.00 421 PHE A O 1
ATOM 3327 N N . VAL A 1 422 ? -4.741 -19.198 -2.385 1.00 88.38 422 VAL A N 1
ATOM 3328 C CA . VAL A 1 422 ? -4.281 -20.441 -1.742 1.00 88.38 422 VAL A CA 1
ATOM 3329 C C . VAL A 1 422 ? -4.298 -21.596 -2.737 1.00 88.38 422 VAL A C 1
ATOM 3331 O O . VAL A 1 422 ? -3.282 -22.255 -2.946 1.00 88.38 422 VAL A O 1
ATOM 3334 N N . GLN A 1 423 ? -5.440 -21.830 -3.388 1.00 91.38 423 GLN A N 1
ATOM 3335 C CA . GLN A 1 423 ? -5.598 -22.964 -4.308 1.00 91.38 423 GLN A CA 1
ATOM 3336 C C . GLN A 1 423 ? -5.012 -22.694 -5.701 1.00 91.38 423 GLN A C 1
ATOM 3338 O O . GLN A 1 423 ? -4.734 -23.642 -6.434 1.00 91.38 423 GLN A O 1
ATOM 3343 N N . LYS A 1 424 ? -4.836 -21.417 -6.075 1.00 91.00 424 LYS A N 1
ATOM 3344 C CA . LYS A 1 424 ? -4.430 -20.978 -7.422 1.00 91.00 424 LYS A CA 1
ATOM 3345 C C . LYS A 1 424 ? -5.332 -21.544 -8.540 1.00 91.00 424 LYS A C 1
ATOM 3347 O O . LYS A 1 424 ? -4.889 -21.723 -9.674 1.00 91.00 424 LYS A O 1
ATOM 3352 N N . ASP A 1 425 ? -6.613 -21.803 -8.247 1.00 95.44 425 ASP A N 1
ATOM 3353 C CA . ASP A 1 425 ? -7.594 -22.309 -9.219 1.00 95.44 425 ASP A CA 1
ATOM 3354 C C . ASP A 1 425 ? -8.329 -21.148 -9.907 1.00 95.44 425 ASP A C 1
ATOM 3356 O O . ASP A 1 425 ? -9.466 -20.780 -9.590 1.00 95.44 425 ASP A O 1
ATOM 3360 N N . TYR A 1 426 ? -7.651 -20.549 -10.885 1.00 95.75 426 TYR A N 1
ATOM 3361 C CA . TYR A 1 426 ? -8.179 -19.412 -11.639 1.00 95.75 426 TYR A CA 1
ATOM 3362 C C . TYR A 1 426 ? -9.428 -19.771 -12.457 1.00 95.75 426 TYR A C 1
ATOM 3364 O O . TYR A 1 426 ? -10.306 -18.930 -12.637 1.00 95.75 426 TYR A O 1
ATOM 3372 N N . ALA A 1 427 ? -9.559 -21.017 -12.925 1.00 97.19 427 ALA A N 1
ATOM 3373 C CA . ALA A 1 427 ? -10.736 -21.450 -13.674 1.00 97.19 427 ALA A CA 1
ATOM 3374 C C . ALA A 1 427 ? -11.985 -21.482 -12.777 1.00 97.19 427 ALA A C 1
ATOM 3376 O O . ALA A 1 427 ? -13.044 -20.986 -13.177 1.00 97.19 427 ALA A O 1
ATOM 3377 N N . ALA A 1 428 ? -11.853 -21.984 -11.546 1.00 97.81 428 ALA A N 1
ATOM 3378 C CA . ALA A 1 428 ? -12.932 -21.958 -10.566 1.00 97.81 428 ALA A CA 1
ATOM 3379 C C . ALA A 1 428 ? -13.311 -20.527 -10.156 1.00 97.81 428 ALA A C 1
ATOM 3381 O O . ALA A 1 428 ? -14.501 -20.241 -10.007 1.00 97.81 428 ALA A O 1
ATOM 3382 N N . VAL A 1 429 ? -12.343 -19.609 -10.025 1.00 97.94 429 VAL A N 1
ATOM 3383 C CA . VAL A 1 429 ? -12.623 -18.177 -9.786 1.00 97.94 429 VAL A CA 1
ATOM 3384 C C . VAL A 1 429 ? -13.508 -17.605 -10.897 1.00 97.94 429 VAL A C 1
ATOM 3386 O O . VAL A 1 429 ? -14.537 -16.988 -10.614 1.00 97.94 429 VAL A O 1
ATOM 3389 N N . LEU A 1 430 ? -13.168 -17.860 -12.165 1.00 98.00 430 LEU A N 1
ATOM 3390 C CA . LEU A 1 430 ? -13.952 -17.395 -13.315 1.00 98.00 430 LEU A CA 1
ATOM 3391 C C . LEU A 1 430 ? -15.363 -18.006 -13.349 1.00 98.00 430 LEU A C 1
ATOM 3393 O O . LEU A 1 430 ? -16.341 -17.303 -13.618 1.00 98.00 430 LEU A O 1
ATOM 3397 N N . GLN A 1 431 ? -15.497 -19.297 -13.032 1.00 97.31 431 GLN A N 1
ATOM 3398 C CA . GLN A 1 431 ? -16.796 -19.969 -12.973 1.00 97.31 431 GLN A CA 1
ATOM 3399 C C . GLN A 1 431 ? -17.689 -19.376 -11.872 1.00 97.31 431 GLN A C 1
ATOM 3401 O O . GLN A 1 431 ? -18.834 -19.007 -12.137 1.00 97.31 431 GLN A O 1
ATOM 3406 N N . LYS A 1 432 ? -17.162 -19.236 -10.648 1.00 96.88 432 LYS A N 1
ATOM 3407 C CA . LYS A 1 432 ? -17.905 -18.738 -9.476 1.00 96.88 432 LYS A CA 1
ATOM 3408 C C . LYS A 1 432 ? -18.362 -17.286 -9.627 1.00 96.88 432 LYS A C 1
ATOM 3410 O O . LYS A 1 432 ? -19.364 -16.900 -9.036 1.00 96.88 432 LYS A O 1
ATOM 3415 N N . THR A 1 433 ? -17.663 -16.493 -10.435 1.00 96.62 433 THR A N 1
ATOM 3416 C CA . THR A 1 433 ? -17.937 -15.059 -10.618 1.00 96.62 433 THR A CA 1
ATOM 3417 C C . THR A 1 433 ? -18.692 -14.731 -11.905 1.00 96.62 433 THR A C 1
ATOM 3419 O O . THR A 1 433 ? -18.935 -13.559 -12.183 1.00 96.62 433 THR A O 1
ATOM 3422 N N . THR A 1 434 ? -19.106 -15.733 -12.693 1.00 92.94 434 THR A N 1
ATOM 3423 C CA . THR A 1 434 ? -19.731 -15.519 -14.014 1.00 92.94 434 THR A CA 1
ATOM 3424 C C . THR A 1 434 ? -20.968 -14.617 -13.949 1.00 92.94 434 THR A C 1
ATOM 3426 O O . THR A 1 434 ? -21.119 -13.740 -14.799 1.00 92.94 434 THR A O 1
ATOM 3429 N N . ASN A 1 435 ? -21.796 -14.785 -12.913 1.00 89.19 435 ASN A N 1
ATOM 3430 C CA . ASN A 1 435 ? -23.044 -14.040 -12.716 1.00 89.19 435 ASN A CA 1
ATOM 3431 C C . ASN A 1 435 ? -22.881 -12.782 -11.845 1.00 89.19 435 ASN A C 1
ATOM 3433 O O . ASN A 1 435 ? -23.884 -12.180 -11.468 1.00 89.19 435 ASN A O 1
ATOM 3437 N N . GLN A 1 436 ? -21.650 -12.394 -11.490 1.00 90.56 436 GLN A N 1
ATOM 3438 C CA . GLN A 1 436 ? -21.421 -11.185 -10.703 1.00 90.56 436 GLN A CA 1
ATOM 3439 C C . GLN A 1 436 ? -21.805 -9.954 -11.530 1.00 90.56 436 GLN A C 1
ATOM 3441 O O . GLN A 1 436 ? -21.246 -9.722 -12.602 1.00 90.56 436 GLN A O 1
ATOM 3446 N N . THR A 1 437 ? -22.747 -9.166 -11.020 1.00 85.75 437 THR A N 1
ATOM 3447 C CA . THR A 1 437 ? -23.199 -7.911 -11.629 1.00 85.75 437 THR A CA 1
ATOM 3448 C C . THR A 1 437 ? -22.633 -6.709 -10.882 1.00 85.75 437 THR A C 1
ATOM 3450 O O . THR A 1 437 ? -22.432 -6.774 -9.669 1.00 85.75 437 THR A O 1
ATOM 3453 N N . ILE A 1 438 ? -22.424 -5.601 -11.592 1.00 87.56 438 ILE A N 1
ATOM 3454 C CA . ILE A 1 438 ? -22.035 -4.318 -10.999 1.00 87.56 438 ILE A CA 1
ATOM 3455 C C . ILE A 1 438 ? -23.304 -3.554 -10.609 1.00 87.56 438 ILE A C 1
ATOM 3457 O O . ILE A 1 438 ? -24.155 -3.285 -11.456 1.00 87.56 438 ILE A O 1
ATOM 3461 N N . SER A 1 439 ? -23.427 -3.209 -9.330 1.00 83.19 439 SER A N 1
ATOM 3462 C CA . SER A 1 439 ? -24.406 -2.242 -8.823 1.00 83.19 439 SER A CA 1
ATOM 3463 C C . SER A 1 439 ? -23.740 -0.883 -8.616 1.00 83.19 439 SER A C 1
ATOM 3465 O O . SER A 1 439 ? -22.534 -0.825 -8.397 1.00 83.19 439 SER A O 1
ATOM 3467 N N . SER A 1 440 ? -24.515 0.202 -8.655 1.00 79.69 440 SER A N 1
ATOM 3468 C CA . SER A 1 440 ? -24.038 1.542 -8.291 1.00 79.69 440 SER A CA 1
ATOM 3469 C C . SER A 1 440 ? -24.708 1.988 -6.980 1.00 79.69 440 SER A C 1
ATOM 3471 O O . SER A 1 440 ? -25.940 1.943 -6.917 1.00 79.69 440 SER A O 1
ATOM 3473 N N . PRO A 1 441 ? -23.949 2.396 -5.942 1.00 82.44 441 PRO A N 1
ATOM 3474 C CA . PRO A 1 441 ? -22.483 2.382 -5.863 1.00 82.44 441 PRO A CA 1
ATOM 3475 C C . PRO A 1 441 ? -21.904 0.953 -5.840 1.00 82.44 441 PRO A C 1
ATOM 3477 O O . PRO A 1 441 ? -22.584 -0.006 -5.462 1.00 82.44 441 PRO A O 1
ATOM 3480 N N . VAL A 1 442 ? -20.648 0.814 -6.277 1.00 88.75 442 VAL A N 1
ATOM 3481 C CA . VAL A 1 442 ? -19.926 -0.467 -6.257 1.00 88.75 442 VAL A CA 1
ATOM 3482 C C . VAL A 1 442 ? -19.443 -0.723 -4.831 1.00 88.75 442 VAL A C 1
ATOM 3484 O O . VAL A 1 442 ? -18.611 0.029 -4.335 1.00 88.75 442 VAL A O 1
ATOM 3487 N N . SER A 1 443 ? -19.948 -1.773 -4.175 1.00 89.12 443 SER A N 1
ATOM 3488 C CA . SER A 1 443 ? -19.468 -2.151 -2.838 1.00 89.12 443 SER A CA 1
ATOM 3489 C C . SER A 1 443 ? -18.028 -2.663 -2.885 1.00 89.12 443 SER A C 1
ATOM 3491 O O . SER A 1 443 ? -17.618 -3.269 -3.880 1.00 89.12 443 SER A O 1
ATOM 3493 N N . MET A 1 444 ? -17.280 -2.528 -1.790 1.00 90.62 444 MET A N 1
ATOM 3494 C CA . MET A 1 444 ? -15.904 -3.035 -1.673 1.00 90.62 444 MET A CA 1
ATOM 3495 C C . MET A 1 444 ? -15.815 -4.543 -1.953 1.00 90.62 444 MET A C 1
ATOM 3497 O O . MET A 1 444 ? -14.894 -5.021 -2.620 1.00 90.62 444 MET A O 1
ATOM 3501 N N . THR A 1 445 ? -16.807 -5.313 -1.504 1.00 92.44 445 THR A N 1
ATOM 3502 C CA . THR A 1 445 ? -16.897 -6.758 -1.783 1.00 92.44 445 THR A CA 1
ATOM 3503 C C . THR A 1 445 ? -17.127 -7.061 -3.266 1.00 92.44 445 THR A C 1
ATOM 3505 O O . THR A 1 445 ? -16.510 -7.985 -3.804 1.00 92.44 445 THR A O 1
ATOM 3508 N N . THR A 1 446 ? -17.959 -6.273 -3.956 1.00 93.62 446 THR A N 1
ATOM 3509 C CA . THR A 1 446 ? -18.191 -6.408 -5.405 1.00 93.62 446 THR A CA 1
ATOM 3510 C C . THR A 1 446 ? -16.951 -6.000 -6.192 1.00 93.62 446 THR A C 1
ATOM 3512 O O . THR A 1 446 ? -16.527 -6.739 -7.083 1.00 93.62 446 THR A O 1
ATOM 3515 N N . PHE A 1 447 ? -16.339 -4.871 -5.826 1.00 94.62 447 PHE A N 1
ATOM 3516 C CA . PHE A 1 447 ? -15.095 -4.382 -6.410 1.00 94.62 447 PHE A CA 1
ATOM 3517 C C . PHE A 1 447 ? -13.987 -5.433 -6.292 1.00 94.62 447 PHE A C 1
ATOM 3519 O O . PHE A 1 447 ? -13.421 -5.857 -7.297 1.00 94.62 447 PHE A O 1
ATOM 3526 N N . SER A 1 448 ? -13.748 -5.948 -5.083 1.00 95.38 448 SER A N 1
ATOM 3527 C CA . SER A 1 448 ? -12.723 -6.966 -4.825 1.00 95.38 448 SER A CA 1
ATOM 3528 C C . SER A 1 448 ? -13.001 -8.278 -5.568 1.00 95.38 448 SER A C 1
ATOM 3530 O O . SER A 1 448 ? -12.090 -8.876 -6.139 1.00 95.38 448 SER A O 1
ATOM 3532 N N . THR A 1 449 ? -14.265 -8.711 -5.635 1.00 96.50 449 THR A N 1
ATOM 3533 C CA . THR A 1 449 ? -14.676 -9.912 -6.387 1.00 96.50 449 THR A CA 1
ATOM 3534 C C . THR A 1 449 ? -14.358 -9.787 -7.877 1.00 96.50 449 THR A C 1
ATOM 3536 O O . THR A 1 449 ? -13.802 -10.709 -8.480 1.00 96.50 449 THR A O 1
ATOM 3539 N N . LEU A 1 450 ? -14.707 -8.651 -8.486 1.00 97.06 450 LEU A N 1
ATOM 3540 C CA . LEU A 1 450 ? -14.464 -8.404 -9.906 1.00 97.06 450 LEU A CA 1
ATOM 3541 C C . LEU A 1 450 ? -12.979 -8.174 -10.201 1.00 97.06 450 LEU A C 1
ATOM 3543 O O . LEU A 1 450 ? -12.502 -8.638 -11.235 1.00 97.06 450 LEU A O 1
ATOM 3547 N N . THR A 1 451 ? -12.237 -7.590 -9.259 1.00 96.19 451 THR A N 1
ATOM 3548 C CA . THR A 1 451 ? -10.774 -7.524 -9.301 1.00 96.19 451 THR A CA 1
ATOM 3549 C C . THR A 1 451 ? -10.163 -8.925 -9.374 1.00 96.19 451 THR A C 1
ATOM 3551 O O . THR A 1 451 ? -9.418 -9.206 -10.310 1.00 96.19 451 THR A O 1
ATOM 3554 N N . LEU A 1 452 ? -10.542 -9.866 -8.497 1.00 96.12 452 LEU A N 1
ATOM 3555 C CA . LEU A 1 452 ? -10.053 -11.255 -8.586 1.00 96.12 452 LEU A CA 1
ATOM 3556 C C . LEU A 1 452 ? -10.451 -11.951 -9.894 1.00 96.12 452 LEU A C 1
ATOM 3558 O O . LEU A 1 452 ? -9.669 -12.729 -10.442 1.00 96.12 452 LEU A O 1
ATOM 3562 N N . ARG A 1 453 ? -11.647 -11.669 -10.425 1.00 97.56 453 ARG A N 1
ATOM 3563 C CA . ARG A 1 453 ? -12.091 -12.212 -11.718 1.00 97.56 453 ARG A CA 1
ATOM 3564 C C . ARG A 1 453 ? -11.218 -11.717 -12.872 1.00 97.56 453 ARG A C 1
ATOM 3566 O O . ARG A 1 453 ? -10.813 -12.521 -13.710 1.00 97.56 453 ARG A O 1
ATOM 3573 N N . ALA A 1 454 ? -10.934 -10.420 -12.930 1.00 96.88 454 ALA A N 1
ATOM 3574 C CA . ALA A 1 454 ? -10.091 -9.847 -13.970 1.00 96.88 454 ALA A CA 1
ATOM 3575 C C . ALA A 1 454 ? -8.641 -10.341 -13.854 1.00 96.88 454 ALA A C 1
ATOM 3577 O O . ALA A 1 454 ? -8.081 -10.814 -14.841 1.00 96.88 454 ALA A O 1
ATOM 3578 N N . LEU A 1 455 ? -8.089 -10.397 -12.639 1.00 93.88 455 LEU A N 1
ATOM 3579 C CA . LEU A 1 455 ? -6.774 -10.991 -12.384 1.00 93.88 455 LEU A CA 1
ATOM 3580 C C . LEU A 1 455 ? -6.712 -12.480 -12.786 1.00 93.88 455 LEU A C 1
ATOM 3582 O O . LEU A 1 455 ? -5.715 -12.933 -13.343 1.00 93.88 455 LEU A O 1
ATOM 3586 N N . ALA A 1 456 ? -7.779 -13.258 -12.577 1.00 95.44 456 ALA A N 1
ATOM 3587 C CA . ALA A 1 456 ? -7.854 -14.646 -13.045 1.00 95.44 456 ALA A CA 1
ATOM 3588 C C . ALA A 1 456 ? -7.884 -14.753 -14.584 1.00 95.44 456 ALA A C 1
ATOM 3590 O O . ALA A 1 456 ? -7.290 -15.672 -15.162 1.00 95.44 456 ALA A O 1
ATOM 3591 N N . PHE A 1 457 ? -8.529 -13.809 -15.279 1.00 96.56 457 PHE A N 1
ATOM 3592 C CA . PHE A 1 457 ? -8.417 -13.711 -16.737 1.00 96.56 457 PHE A CA 1
ATOM 3593 C C . PHE A 1 457 ? -6.981 -13.387 -17.172 1.00 96.56 457 PHE A C 1
ATOM 3595 O O . PHE A 1 457 ? -6.493 -14.007 -18.114 1.00 96.56 457 PHE A O 1
ATOM 3602 N N . GLU A 1 458 ? -6.270 -12.512 -16.461 1.00 92.75 458 GLU A N 1
ATOM 3603 C CA . GLU A 1 458 ? -4.862 -12.181 -16.736 1.00 92.75 458 GLU A CA 1
ATOM 3604 C C . GLU A 1 458 ? -3.925 -13.374 -16.507 1.00 92.75 458 GLU A C 1
ATOM 3606 O O . GLU A 1 458 ? -3.151 -13.727 -17.397 1.00 92.75 458 GLU A O 1
ATOM 3611 N N . LYS A 1 459 ? -4.067 -14.103 -15.390 1.00 89.88 459 LYS A N 1
ATOM 3612 C CA . LYS A 1 459 ? -3.297 -15.339 -15.130 1.00 89.88 459 LYS A CA 1
ATOM 3613 C C . LYS A 1 459 ? -3.561 -16.426 -16.184 1.00 89.88 459 LYS A C 1
ATOM 3615 O O . LYS A 1 459 ? -2.692 -17.251 -16.454 1.00 89.88 459 LYS A O 1
ATOM 3620 N N . THR A 1 460 ? -4.731 -16.407 -16.830 1.00 92.31 460 THR A N 1
ATOM 3621 C CA . THR A 1 460 ? -5.073 -17.296 -17.959 1.00 92.31 460 THR A CA 1
ATOM 3622 C C . THR A 1 460 ? -4.836 -16.665 -19.340 1.00 92.31 460 THR A C 1
ATOM 3624 O O . THR A 1 460 ? -5.229 -17.247 -20.351 1.00 92.31 460 THR A O 1
ATOM 3627 N N . LYS A 1 461 ? -4.164 -15.504 -19.404 1.00 93.31 461 LYS A N 1
ATOM 3628 C CA . LYS A 1 461 ? -3.813 -14.748 -20.623 1.00 93.31 461 LYS A CA 1
ATOM 3629 C C . LYS A 1 461 ? -5.007 -14.329 -21.492 1.00 93.31 461 LYS A C 1
ATOM 3631 O O . LYS A 1 461 ? -4.867 -14.087 -22.689 1.00 93.31 461 LYS A O 1
ATOM 3636 N N . GLN A 1 462 ? -6.193 -14.228 -20.903 1.00 96.31 462 GLN A N 1
ATOM 3637 C CA . GLN A 1 462 ? -7.413 -13.740 -21.547 1.00 96.31 462 GLN A CA 1
ATOM 3638 C C . GLN A 1 462 ? -7.534 -12.216 -21.373 1.00 96.31 462 GLN A C 1
ATOM 3640 O O . GLN A 1 462 ? -8.488 -11.720 -20.774 1.00 96.31 462 GLN A O 1
ATOM 3645 N N . TRP A 1 463 ? -6.549 -11.478 -21.892 1.00 95.38 463 TRP A N 1
ATOM 3646 C CA . TRP A 1 463 ? -6.337 -10.049 -21.620 1.00 95.38 463 TRP A CA 1
ATOM 3647 C C . TRP A 1 463 ? -7.547 -9.158 -21.918 1.00 95.38 463 TRP A C 1
ATOM 3649 O O . TRP A 1 463 ? -7.926 -8.354 -21.075 1.00 95.38 463 TRP A O 1
ATOM 3659 N N . GLU A 1 464 ? -8.199 -9.353 -23.066 1.00 97.44 464 GLU A N 1
ATOM 3660 C CA . GLU A 1 464 ? -9.377 -8.574 -23.492 1.00 97.44 464 GLU A CA 1
ATOM 3661 C C . GLU A 1 464 ? -10.582 -8.751 -22.552 1.00 97.44 464 GLU A C 1
ATOM 3663 O O . GLU A 1 464 ? -11.368 -7.827 -22.332 1.00 97.44 464 GLU A O 1
ATOM 3668 N N . LYS A 1 465 ? -10.728 -9.939 -21.950 1.00 97.62 465 LYS A N 1
ATOM 3669 C CA . LYS A 1 465 ? -11.800 -10.194 -20.976 1.00 97.62 465 LYS A CA 1
ATOM 3670 C C . LYS A 1 465 ? -11.522 -9.503 -19.644 1.00 97.62 465 LYS A C 1
ATOM 3672 O O . LYS A 1 465 ? -12.459 -9.017 -19.019 1.00 97.62 465 LYS A O 1
ATOM 3677 N N . ALA A 1 466 ? -10.257 -9.457 -19.223 1.00 97.06 466 ALA A N 1
ATOM 3678 C CA . ALA A 1 466 ? -9.848 -8.692 -18.049 1.00 97.06 466 ALA A CA 1
ATOM 3679 C C . ALA A 1 466 ? -10.038 -7.186 -18.275 1.00 97.06 466 ALA A C 1
ATOM 3681 O O . ALA A 1 466 ? -10.674 -6.528 -17.459 1.00 97.06 466 ALA A O 1
ATOM 3682 N N . GLU A 1 467 ? -9.588 -6.670 -19.423 1.00 97.69 467 GLU A N 1
ATOM 3683 C CA . GLU A 1 467 ? -9.775 -5.275 -19.841 1.00 97.69 467 GLU A CA 1
ATOM 3684 C C . GLU A 1 467 ? -11.245 -4.851 -19.786 1.00 97.69 467 GLU A C 1
ATOM 3686 O O . GLU A 1 467 ? -11.553 -3.800 -19.233 1.00 97.69 467 GLU A O 1
ATOM 3691 N N . THR A 1 468 ? -12.158 -5.687 -20.292 1.00 97.25 468 THR A N 1
ATOM 3692 C CA . THR A 1 468 ? -13.601 -5.403 -20.241 1.00 97.25 468 THR A CA 1
ATOM 3693 C C . THR A 1 468 ? -14.072 -5.172 -18.802 1.00 97.25 468 THR A C 1
ATOM 3695 O O . THR A 1 468 ? -14.771 -4.199 -18.535 1.00 97.25 468 THR A O 1
ATOM 3698 N N . ILE A 1 469 ? -13.641 -6.014 -17.856 1.00 97.06 469 ILE A N 1
ATOM 3699 C CA . ILE A 1 469 ? -13.992 -5.849 -16.438 1.00 97.06 469 ILE A CA 1
ATOM 3700 C C . ILE A 1 469 ? -13.366 -4.578 -15.861 1.00 97.06 469 ILE A C 1
ATOM 3702 O O . ILE A 1 469 ? -14.039 -3.856 -15.128 1.00 97.06 469 ILE A O 1
ATOM 3706 N N . TRP A 1 470 ? -12.102 -4.289 -16.180 1.00 97.25 470 TRP A N 1
ATOM 3707 C CA . TRP A 1 470 ? -11.429 -3.081 -15.705 1.00 97.25 470 TRP A CA 1
ATOM 3708 C C . TRP A 1 470 ? -12.125 -1.806 -16.183 1.00 97.25 470 TRP A C 1
ATOM 3710 O O . TRP A 1 470 ? -12.374 -0.915 -15.374 1.00 97.25 470 TRP A O 1
ATOM 3720 N N . LEU A 1 471 ? -12.506 -1.742 -17.461 1.00 96.69 471 LEU A N 1
ATOM 3721 C CA . LEU A 1 471 ? -13.262 -0.623 -18.027 1.00 96.69 471 LEU A CA 1
ATOM 3722 C C . LEU A 1 471 ? -14.667 -0.513 -17.419 1.00 96.69 471 LEU A C 1
ATOM 3724 O O . LEU A 1 471 ? -15.116 0.591 -17.106 1.00 96.69 471 LEU A O 1
ATOM 3728 N N . ASP A 1 472 ? -15.350 -1.641 -17.209 1.00 95.00 472 ASP A N 1
ATOM 3729 C CA . ASP A 1 472 ? -16.671 -1.663 -16.581 1.00 95.00 472 ASP A CA 1
ATOM 3730 C C . ASP A 1 472 ? -16.613 -1.168 -15.128 1.00 95.00 472 ASP A C 1
ATOM 3732 O O . ASP A 1 472 ? -17.444 -0.350 -14.727 1.00 95.00 472 ASP A O 1
ATOM 3736 N N . LEU A 1 473 ? -15.621 -1.598 -14.341 1.00 95.81 473 LEU A N 1
ATOM 3737 C CA . LEU A 1 473 ? -15.382 -1.067 -12.996 1.00 95.81 473 LEU A CA 1
ATOM 3738 C C . LEU A 1 473 ? -15.055 0.431 -13.047 1.00 95.81 473 LEU A C 1
ATOM 3740 O O . LEU A 1 473 ? -15.684 1.213 -12.337 1.00 95.81 473 LEU A O 1
ATOM 3744 N N . PHE A 1 474 ? -14.145 0.849 -13.933 1.00 94.19 474 PHE A N 1
ATOM 3745 C CA . PHE A 1 474 ? -13.722 2.249 -14.073 1.00 94.19 474 PHE A CA 1
ATOM 3746 C C . PHE A 1 474 ? -14.903 3.176 -14.374 1.00 94.19 474 PHE A C 1
ATOM 3748 O O . PHE A 1 474 ? -15.009 4.265 -13.819 1.00 94.19 474 PHE A O 1
ATOM 3755 N N . LYS A 1 475 ? -15.845 2.726 -15.206 1.00 93.12 475 LYS A N 1
ATOM 3756 C CA . LYS A 1 475 ? -17.047 3.489 -15.553 1.00 93.12 475 LYS A CA 1
ATOM 3757 C C . LYS A 1 475 ? -18.048 3.625 -14.398 1.00 93.12 475 LYS A C 1
ATOM 3759 O O . LYS A 1 475 ? -18.774 4.617 -14.343 1.00 93.12 475 LYS A O 1
ATOM 3764 N N . ASN A 1 476 ? -18.146 2.623 -13.525 1.00 92.44 476 ASN A N 1
ATOM 3765 C CA . ASN A 1 476 ? -19.199 2.540 -12.503 1.00 92.44 476 ASN A CA 1
ATOM 3766 C C . ASN A 1 476 ? -18.741 2.943 -11.095 1.00 92.44 476 ASN A C 1
ATOM 3768 O O . ASN A 1 476 ? -19.578 3.160 -10.217 1.00 92.44 476 ASN A O 1
ATOM 3772 N N . THR A 1 477 ? -17.438 3.072 -10.880 1.00 88.94 477 THR A N 1
ATOM 3773 C CA . THR A 1 477 ? -16.848 3.508 -9.617 1.00 88.94 477 THR A CA 1
ATOM 3774 C C . THR A 1 477 ? -16.638 5.024 -9.612 1.00 88.94 477 THR A C 1
ATOM 3776 O O . THR A 1 477 ? -16.292 5.608 -10.627 1.00 88.94 477 THR A O 1
ATOM 3779 N N . GLN A 1 478 ? -16.827 5.690 -8.473 1.00 84.50 478 GLN A N 1
ATOM 3780 C CA . GLN A 1 478 ? -16.443 7.104 -8.282 1.00 84.50 478 GLN A CA 1
ATOM 3781 C C . GLN A 1 478 ? -15.413 7.276 -7.153 1.00 84.50 478 GLN A C 1
ATOM 3783 O O . GLN A 1 478 ? -14.966 8.389 -6.895 1.00 84.50 478 GLN A O 1
ATOM 3788 N N . HIS A 1 479 ? -15.024 6.179 -6.490 1.00 84.44 479 HIS A N 1
ATOM 3789 C CA . HIS A 1 479 ? -14.048 6.191 -5.404 1.00 84.44 479 HIS A CA 1
ATOM 3790 C C . HIS A 1 479 ? -12.661 6.614 -5.935 1.00 84.44 479 HIS A C 1
ATOM 3792 O O . HIS A 1 479 ? -12.152 5.946 -6.844 1.00 84.44 479 HIS A O 1
ATOM 3798 N N . PRO A 1 480 ? -12.038 7.697 -5.425 1.00 83.44 480 PRO A N 1
ATOM 3799 C CA . PRO A 1 480 ? -10.814 8.262 -6.007 1.00 83.44 480 PRO A CA 1
ATOM 3800 C C . PRO A 1 480 ? -9.629 7.292 -6.036 1.00 83.44 480 PRO A C 1
ATOM 3802 O O . PRO A 1 480 ? -8.864 7.256 -7.004 1.00 83.44 480 PRO A O 1
ATOM 3805 N N . ILE A 1 481 ? -9.464 6.491 -4.982 1.00 83.94 481 ILE A N 1
ATOM 3806 C CA . ILE A 1 481 ? -8.370 5.521 -4.894 1.00 83.94 481 ILE A CA 1
ATOM 3807 C C . ILE A 1 481 ? -8.618 4.350 -5.859 1.00 83.94 481 ILE A C 1
ATOM 3809 O O . ILE A 1 481 ? -7.715 3.997 -6.620 1.00 83.94 481 ILE A O 1
ATOM 3813 N N . GLN A 1 482 ? -9.850 3.834 -5.937 1.00 88.88 482 GLN A N 1
ATOM 3814 C CA . GLN A 1 482 ? -10.204 2.758 -6.872 1.00 88.88 482 GLN A CA 1
ATOM 3815 C C . GLN A 1 482 ? -10.014 3.236 -8.311 1.00 88.88 482 GLN A C 1
ATOM 3817 O O . GLN A 1 482 ? -9.494 2.495 -9.137 1.00 88.88 482 GLN A O 1
ATOM 3822 N N . GLN A 1 483 ? -10.375 4.487 -8.613 1.00 89.94 483 GLN A N 1
ATOM 3823 C CA . GLN A 1 483 ? -10.149 5.098 -9.922 1.00 89.94 483 GLN A CA 1
ATOM 3824 C C . GLN A 1 483 ? -8.665 5.104 -10.303 1.00 89.94 483 GLN A C 1
ATOM 3826 O O . GLN A 1 483 ? -8.322 4.687 -11.407 1.00 89.94 483 GLN A O 1
ATOM 3831 N N . ARG A 1 484 ? -7.765 5.503 -9.392 1.00 87.19 484 ARG A N 1
ATOM 3832 C CA . ARG A 1 484 ? -6.309 5.397 -9.611 1.00 87.19 484 ARG A CA 1
ATOM 3833 C C . ARG A 1 484 ? -5.897 3.938 -9.842 1.00 87.19 484 ARG A C 1
ATOM 3835 O O . ARG A 1 484 ? -5.330 3.607 -10.881 1.00 87.19 484 ARG A O 1
ATOM 3842 N N . GLN A 1 485 ? -6.284 3.029 -8.953 1.00 90.25 485 GLN A N 1
ATOM 3843 C CA . GLN A 1 485 ? -5.954 1.609 -9.085 1.00 90.25 485 GLN A CA 1
ATOM 3844 C C . GLN A 1 485 ? -6.420 0.987 -10.413 1.00 90.25 485 GLN A C 1
ATOM 3846 O O . GLN A 1 485 ? -5.704 0.180 -11.002 1.00 90.25 485 GLN A O 1
ATOM 3851 N N . LEU A 1 486 ? -7.599 1.358 -10.908 1.00 94.75 486 LEU A N 1
ATOM 3852 C CA . LEU A 1 486 ? -8.130 0.857 -12.175 1.00 94.75 486 LEU A CA 1
ATOM 3853 C C . LEU A 1 486 ? -7.333 1.374 -13.380 1.00 94.75 486 LEU A C 1
ATOM 3855 O O . LEU A 1 486 ? -7.147 0.629 -14.341 1.00 94.75 486 LEU A O 1
ATOM 3859 N N . GLN A 1 487 ? -6.800 2.601 -13.329 1.00 94.31 487 GLN A N 1
ATOM 3860 C CA . GLN A 1 487 ? -5.872 3.083 -14.362 1.00 94.31 487 GLN A CA 1
ATOM 3861 C C . GLN A 1 487 ? -4.581 2.271 -14.371 1.00 94.31 487 GLN A C 1
ATOM 3863 O O . GLN A 1 487 ? -4.101 1.901 -15.441 1.00 94.31 487 GLN A O 1
ATOM 3868 N N . LEU A 1 488 ? -4.049 1.938 -13.193 1.00 91.31 488 LEU A N 1
ATOM 3869 C CA . LEU A 1 488 ? -2.919 1.021 -13.083 1.00 91.31 488 LEU A CA 1
ATOM 3870 C C . LEU A 1 488 ? -3.258 -0.369 -13.647 1.00 91.31 488 LEU A C 1
ATOM 3872 O O . LEU A 1 488 ? -2.476 -0.923 -14.416 1.00 91.31 488 LEU A O 1
ATOM 3876 N N . ALA A 1 489 ? -4.430 -0.920 -13.323 1.00 93.62 489 ALA A N 1
ATOM 3877 C CA . ALA A 1 489 ? -4.874 -2.212 -13.846 1.00 93.62 489 ALA A CA 1
ATOM 3878 C C . ALA A 1 489 ? -4.908 -2.244 -15.373 1.00 93.62 489 ALA A C 1
ATOM 3880 O O . ALA A 1 489 ? -4.360 -3.152 -15.998 1.00 93.62 489 ALA A O 1
ATOM 3881 N N . LEU A 1 490 ? -5.487 -1.209 -15.977 1.00 96.81 490 LEU A N 1
ATOM 3882 C CA . LEU A 1 490 ? -5.519 -1.051 -17.424 1.00 96.81 490 LEU A CA 1
ATOM 3883 C C . LEU A 1 490 ? -4.113 -0.889 -18.010 1.00 96.81 490 LEU A C 1
ATOM 3885 O O . LEU A 1 490 ? -3.805 -1.513 -19.021 1.00 96.81 490 LEU A O 1
ATOM 3889 N N . ALA A 1 491 ? -3.240 -0.108 -17.370 1.00 93.62 491 ALA A N 1
ATOM 3890 C CA . ALA A 1 491 ? -1.861 0.074 -17.813 1.00 93.62 491 ALA A CA 1
ATOM 3891 C C . ALA A 1 491 ? -1.073 -1.251 -17.821 1.00 93.62 491 ALA A C 1
ATOM 3893 O O . ALA A 1 491 ? -0.457 -1.588 -18.833 1.00 93.62 491 ALA A O 1
ATOM 3894 N N . LEU A 1 492 ? -1.162 -2.035 -16.739 1.00 90.69 492 LEU A N 1
ATOM 3895 C CA . LEU A 1 492 ? -0.560 -3.370 -16.633 1.00 90.69 492 LEU A CA 1
ATOM 3896 C C . LEU A 1 492 ? -1.122 -4.326 -17.691 1.00 90.69 492 LEU A C 1
ATOM 3898 O O . LEU A 1 492 ? -0.363 -5.045 -18.342 1.00 90.69 492 LEU A O 1
ATOM 3902 N N . ASN A 1 493 ? -2.441 -4.313 -17.896 1.00 94.00 493 ASN A N 1
ATOM 3903 C CA . ASN A 1 493 ? -3.101 -5.146 -18.896 1.00 94.00 493 ASN A CA 1
ATOM 3904 C C . ASN A 1 493 ? -2.627 -4.815 -20.320 1.00 94.00 493 ASN A C 1
ATOM 3906 O O . ASN A 1 493 ? -2.269 -5.715 -21.087 1.00 94.00 493 ASN A O 1
ATOM 3910 N N . TYR A 1 494 ? -2.597 -3.531 -20.687 1.00 95.44 494 TYR A N 1
ATOM 3911 C CA . TYR A 1 494 ? -2.145 -3.087 -22.006 1.00 95.44 494 TYR A CA 1
ATOM 3912 C C . TYR A 1 494 ? -0.667 -3.383 -22.238 1.00 95.44 494 TYR A C 1
ATOM 3914 O O . TYR A 1 494 ? -0.298 -3.797 -23.336 1.00 95.44 494 TYR A O 1
ATOM 3922 N N . GLU A 1 495 ? 0.170 -3.228 -21.217 1.00 90.50 495 GLU A N 1
ATOM 3923 C CA . GLU A 1 495 ? 1.584 -3.559 -21.305 1.00 90.50 495 GLU A CA 1
ATOM 3924 C C . GLU A 1 495 ? 1.808 -5.068 -21.521 1.00 90.50 495 GLU A C 1
ATOM 3926 O O . GLU A 1 495 ? 2.424 -5.461 -22.514 1.00 90.50 495 GLU A O 1
ATOM 3931 N N . GLN A 1 496 ? 1.243 -5.923 -20.660 1.00 87.94 496 GLN A N 1
ATOM 3932 C CA . GLN A 1 496 ? 1.425 -7.381 -20.733 1.00 87.94 496 GLN A CA 1
ATOM 3933 C C . GLN A 1 496 ? 0.798 -8.006 -21.986 1.00 87.94 496 GLN A C 1
ATOM 3935 O O . GLN A 1 496 ? 1.281 -9.020 -22.494 1.00 87.94 496 GLN A O 1
ATOM 3940 N N . SER A 1 497 ? -0.270 -7.401 -22.512 1.00 91.62 497 SER A N 1
ATOM 3941 C CA . SER A 1 497 ? -0.907 -7.844 -23.756 1.00 91.62 497 SER A CA 1
ATOM 3942 C C . SER A 1 497 ? -0.232 -7.309 -25.026 1.00 91.62 497 SER A C 1
ATOM 3944 O O . SER A 1 497 ? -0.667 -7.652 -26.125 1.00 91.62 497 SER A O 1
ATOM 3946 N N . GLY A 1 498 ? 0.823 -6.489 -24.909 1.00 90.75 498 GLY A N 1
ATOM 3947 C CA . GLY A 1 498 ? 1.516 -5.888 -26.054 1.00 90.75 498 GLY A CA 1
ATOM 3948 C C . GLY A 1 498 ? 0.684 -4.833 -26.794 1.00 90.75 498 GLY A C 1
ATOM 3949 O O . GLY A 1 498 ? 0.905 -4.587 -27.979 1.00 90.75 498 GLY A O 1
ATOM 3950 N N . ARG A 1 499 ? -0.292 -4.221 -26.112 1.00 93.50 499 ARG A N 1
ATOM 3951 C CA . ARG A 1 499 ? -1.238 -3.227 -26.647 1.00 93.50 499 ARG A CA 1
ATOM 3952 C C . ARG A 1 499 ? -1.012 -1.837 -26.049 1.00 93.50 499 ARG A C 1
ATOM 3954 O O . ARG A 1 499 ? -1.956 -1.081 -25.842 1.00 93.50 499 ARG A O 1
ATOM 3961 N N . LEU A 1 500 ? 0.244 -1.485 -25.781 1.00 92.81 500 LEU A N 1
ATOM 3962 C CA . LEU A 1 500 ? 0.617 -0.247 -25.092 1.00 92.81 500 LEU A CA 1
ATOM 3963 C C . LEU A 1 500 ? 0.108 1.029 -25.793 1.00 92.81 500 LEU A C 1
ATOM 3965 O O . LEU A 1 500 ? -0.144 2.036 -25.138 1.00 92.81 500 LEU A O 1
ATOM 3969 N N . GLN A 1 501 ? -0.122 0.981 -27.109 1.00 94.19 501 GLN A N 1
ATOM 3970 C CA . GLN A 1 501 ? -0.745 2.065 -27.872 1.00 94.19 501 GLN A CA 1
ATOM 3971 C C . GLN A 1 501 ? -2.129 2.479 -27.345 1.00 94.19 501 GLN A C 1
ATOM 3973 O O . GLN A 1 501 ? -2.494 3.644 -27.481 1.00 94.19 501 GLN A O 1
ATOM 3978 N N . SER A 1 502 ? -2.882 1.565 -26.718 1.00 95.56 502 SER A N 1
ATOM 3979 C CA . SER A 1 502 ? -4.216 1.851 -26.175 1.00 95.56 502 SER A CA 1
ATOM 3980 C C . SER A 1 502 ? -4.186 2.897 -25.059 1.00 95.56 502 SER A C 1
ATOM 3982 O O . SER A 1 502 ? -5.151 3.633 -24.895 1.00 95.56 502 SER A O 1
ATOM 3984 N N . ILE A 1 503 ? -3.066 3.029 -24.339 1.00 94.69 503 ILE A N 1
ATOM 3985 C CA . ILE A 1 503 ? -2.895 4.027 -23.272 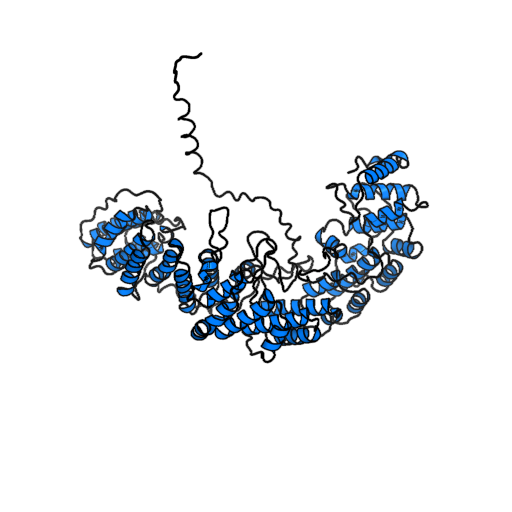1.00 94.69 503 ILE A CA 1
ATOM 3986 C C . ILE A 1 503 ? -2.921 5.458 -23.819 1.00 94.69 503 ILE A C 1
ATOM 3988 O O . ILE A 1 503 ? -3.380 6.369 -23.132 1.00 94.69 503 ILE A O 1
ATOM 3992 N N . PHE A 1 504 ? -2.456 5.650 -25.054 1.00 93.19 504 PHE A N 1
ATOM 3993 C CA . PHE A 1 504 ? -2.333 6.958 -25.702 1.00 93.19 504 PHE A CA 1
ATOM 3994 C C . PHE A 1 504 ? -3.473 7.240 -26.690 1.00 93.19 504 PHE A C 1
ATOM 3996 O O . PHE A 1 504 ? -3.432 8.236 -27.415 1.00 93.19 504 PHE A O 1
ATOM 4003 N N . ALA A 1 505 ? -4.490 6.374 -26.736 1.00 92.50 505 ALA A N 1
ATOM 4004 C CA . ALA A 1 505 ? -5.707 6.625 -27.492 1.00 92.50 505 ALA A CA 1
ATOM 4005 C C . ALA A 1 505 ? -6.486 7.809 -26.893 1.00 92.50 505 ALA A C 1
ATOM 4007 O O . ALA A 1 505 ? -6.429 8.076 -25.692 1.00 92.50 505 ALA A O 1
ATOM 4008 N N . LYS A 1 506 ? -7.248 8.513 -27.736 1.00 90.06 506 LYS A N 1
ATOM 4009 C CA . LYS A 1 506 ? -7.996 9.723 -27.354 1.00 90.06 506 LYS A CA 1
ATOM 4010 C C . LYS A 1 506 ? -8.998 9.490 -26.215 1.00 90.06 506 LYS A C 1
ATOM 4012 O O . LYS A 1 506 ? -9.256 10.396 -25.431 1.00 90.06 506 LYS A O 1
ATOM 4017 N N . ASP A 1 507 ? -9.577 8.301 -26.160 1.00 90.38 507 ASP A N 1
ATOM 4018 C CA . ASP A 1 507 ? -10.587 7.848 -25.205 1.00 90.38 507 ASP A CA 1
ATOM 4019 C C . ASP A 1 507 ? -10.026 6.857 -24.172 1.00 90.38 507 ASP A C 1
ATOM 4021 O O . ASP A 1 507 ? -10.784 6.151 -23.508 1.00 90.38 507 ASP A O 1
ATOM 4025 N N . SER A 1 508 ? -8.699 6.811 -24.015 1.00 93.69 508 SER A N 1
ATOM 4026 C CA . SER A 1 508 ? -8.044 5.982 -23.006 1.00 93.69 508 SER A CA 1
ATOM 4027 C C . SER A 1 508 ? -8.521 6.339 -21.597 1.00 93.69 508 SER A C 1
ATOM 4029 O O . SER A 1 508 ? -8.502 7.500 -21.189 1.00 93.69 508 SER A O 1
ATOM 4031 N N . ALA A 1 509 ? -8.884 5.316 -20.821 1.00 94.81 509 ALA A N 1
ATOM 4032 C CA . ALA A 1 509 ? -9.154 5.458 -19.392 1.00 94.81 509 ALA A CA 1
ATOM 4033 C C . ALA A 1 509 ? -7.865 5.650 -18.563 1.00 94.81 509 ALA A C 1
ATOM 4035 O O . ALA A 1 509 ? -7.929 6.141 -17.439 1.00 94.81 509 ALA A O 1
ATOM 4036 N N . VAL A 1 510 ? -6.688 5.325 -19.115 1.00 94.12 510 VAL A N 1
ATOM 4037 C CA . VAL A 1 510 ? -5.385 5.573 -18.475 1.00 94.12 510 VAL A CA 1
ATOM 4038 C C . VAL A 1 510 ? -4.950 7.000 -18.793 1.00 94.12 510 VAL A C 1
ATOM 4040 O O . VAL A 1 510 ? -4.279 7.255 -19.794 1.00 94.12 510 VAL A O 1
ATOM 4043 N N . THR A 1 511 ? -5.361 7.939 -17.945 1.00 90.94 511 THR A N 1
ATOM 4044 C CA . THR A 1 511 ? -5.130 9.383 -18.129 1.00 90.94 511 THR A CA 1
ATOM 4045 C C . THR A 1 511 ? -4.022 9.934 -17.233 1.00 90.94 511 THR A C 1
ATOM 4047 O O . THR A 1 511 ? -3.482 11.003 -17.525 1.00 90.94 511 THR A O 1
ATOM 4050 N N . ASP A 1 512 ? -3.647 9.201 -16.180 1.00 87.94 512 ASP A N 1
ATOM 4051 C CA . ASP A 1 512 ? -2.585 9.591 -15.259 1.00 87.94 512 ASP A CA 1
ATOM 4052 C C . ASP A 1 512 ? -1.228 9.696 -15.969 1.00 87.94 512 ASP A C 1
ATOM 4054 O O . ASP A 1 512 ? -0.717 8.735 -16.559 1.00 87.94 512 ASP A O 1
ATOM 4058 N N . LYS A 1 513 ? -0.629 10.887 -15.895 1.00 85.94 513 LYS A N 1
ATOM 4059 C CA . LYS A 1 513 ? 0.614 11.212 -16.594 1.00 85.94 513 LYS A CA 1
ATOM 4060 C C . LYS A 1 513 ? 1.809 10.423 -16.095 1.00 85.94 513 LYS A C 1
ATOM 4062 O O . LYS A 1 513 ? 2.659 10.080 -16.908 1.00 85.94 513 LYS A O 1
ATOM 4067 N N . ARG A 1 514 ? 1.842 10.031 -14.823 1.00 80.75 514 ARG A N 1
ATOM 4068 C CA . ARG A 1 514 ? 2.958 9.255 -14.269 1.00 80.75 514 ARG A CA 1
ATOM 4069 C C . ARG A 1 514 ? 2.998 7.857 -14.866 1.00 80.75 514 ARG A C 1
ATOM 4071 O O . ARG A 1 514 ? 4.062 7.405 -15.275 1.00 80.75 514 ARG A O 1
ATOM 4078 N N . LEU A 1 515 ? 1.836 7.212 -15.016 1.00 85.06 515 LEU A N 1
ATOM 4079 C CA . LEU A 1 515 ? 1.732 5.917 -15.702 1.00 85.06 515 LEU A CA 1
ATOM 4080 C C . LEU A 1 515 ? 2.132 6.040 -17.178 1.00 85.06 515 LEU A C 1
ATOM 4082 O O . LEU A 1 515 ? 2.917 5.237 -17.683 1.00 85.06 515 LEU A O 1
ATOM 4086 N N . GLN A 1 516 ? 1.626 7.071 -17.865 1.00 90.06 516 GLN A N 1
ATOM 4087 C CA . GLN A 1 516 ? 1.953 7.334 -19.269 1.00 90.06 516 GLN A CA 1
ATOM 4088 C C . GLN A 1 516 ? 3.459 7.568 -19.472 1.00 90.06 516 GLN A C 1
ATOM 4090 O O . GLN A 1 516 ? 4.064 6.957 -20.353 1.00 90.06 516 GLN A O 1
ATOM 4095 N N . HIS A 1 517 ? 4.078 8.432 -18.665 1.00 87.25 517 HIS A N 1
ATOM 4096 C CA . HIS A 1 517 ? 5.495 8.793 -18.770 1.00 87.25 517 HIS A CA 1
ATOM 4097 C C . HIS A 1 517 ? 6.412 7.628 -18.401 1.00 87.25 517 HIS A C 1
ATOM 4099 O O . HIS A 1 517 ? 7.370 7.374 -19.133 1.00 87.25 517 HIS A O 1
ATOM 4105 N N . LEU A 1 518 ? 6.079 6.866 -17.353 1.00 82.56 518 LEU A N 1
ATOM 4106 C CA . LEU A 1 518 ? 6.804 5.649 -16.985 1.00 82.56 518 LEU A CA 1
ATOM 4107 C C . LEU A 1 518 ? 6.855 4.665 -18.160 1.00 82.56 518 LEU A C 1
ATOM 4109 O O . LEU A 1 518 ? 7.921 4.168 -18.518 1.00 82.56 518 LEU A O 1
ATOM 4113 N N . LEU A 1 519 ? 5.715 4.419 -18.806 1.00 86.88 519 LEU A N 1
ATOM 4114 C CA . LEU A 1 519 ? 5.622 3.472 -19.916 1.00 86.88 519 LEU A CA 1
ATOM 4115 C C . LEU A 1 519 ? 6.267 3.991 -21.202 1.00 86.88 519 LEU A C 1
ATOM 4117 O O . LEU A 1 519 ? 6.861 3.201 -21.936 1.00 86.88 519 LEU A O 1
ATOM 4121 N N . ILE A 1 520 ? 6.222 5.305 -21.450 1.00 89.44 520 ILE A N 1
ATOM 4122 C CA . ILE A 1 520 ? 7.015 5.948 -22.508 1.00 89.44 520 ILE A CA 1
ATOM 4123 C C . ILE A 1 520 ? 8.496 5.642 -22.311 1.00 89.44 520 ILE A C 1
ATOM 4125 O O . ILE A 1 520 ? 9.179 5.305 -23.271 1.00 89.44 520 ILE A O 1
ATOM 4129 N N . GLN A 1 521 ? 8.999 5.771 -21.086 1.00 83.62 521 GLN A N 1
ATOM 4130 C CA . GLN A 1 521 ? 10.416 5.598 -20.782 1.00 83.62 521 GLN A CA 1
ATOM 4131 C C . GLN A 1 521 ? 10.843 4.125 -20.778 1.00 83.62 521 GLN A C 1
ATOM 4133 O O . GLN A 1 521 ? 11.917 3.800 -21.283 1.00 83.62 521 GLN A O 1
ATOM 4138 N N . ARG A 1 522 ? 10.015 3.228 -20.237 1.00 80.62 522 ARG A N 1
ATOM 4139 C CA . ARG A 1 522 ? 10.429 1.847 -19.955 1.00 80.62 522 ARG A CA 1
ATOM 4140 C C . ARG A 1 522 ? 10.031 0.832 -21.023 1.00 80.62 522 ARG A C 1
ATOM 4142 O O . ARG A 1 522 ? 10.832 -0.047 -21.323 1.00 80.62 522 ARG A O 1
ATOM 4149 N N . SER A 1 523 ? 8.858 0.988 -21.638 1.00 84.69 523 SER A N 1
ATOM 4150 C CA . SER A 1 523 ? 8.224 -0.106 -22.401 1.00 84.69 523 SER A CA 1
ATOM 4151 C C . SER A 1 523 ? 7.802 0.263 -23.818 1.00 84.69 523 SER A C 1
ATOM 4153 O O . SER A 1 523 ? 7.483 -0.617 -24.620 1.00 84.69 523 SER A O 1
ATOM 4155 N N . ALA A 1 524 ? 7.784 1.549 -24.165 1.00 90.31 524 ALA A N 1
ATOM 4156 C CA . ALA A 1 524 ? 7.397 1.982 -25.498 1.00 90.31 524 ALA A CA 1
ATOM 4157 C C . ALA A 1 524 ? 8.440 1.591 -26.555 1.00 90.31 524 ALA A C 1
ATOM 4159 O O . ALA A 1 524 ? 9.636 1.854 -26.429 1.00 90.31 524 ALA A O 1
ATOM 4160 N N . SER A 1 525 ? 7.964 0.995 -27.648 1.00 92.31 525 SER A N 1
ATOM 4161 C CA . SER A 1 525 ? 8.789 0.728 -28.827 1.00 92.31 525 SER A CA 1
ATOM 4162 C C . SER A 1 525 ? 9.118 2.019 -29.582 1.00 92.31 525 SER A C 1
ATOM 4164 O O . SER A 1 525 ? 8.388 3.008 -29.490 1.00 92.31 525 SER A O 1
ATOM 4166 N N . ALA A 1 526 ? 10.165 1.991 -30.414 1.00 94.69 526 ALA A N 1
ATOM 4167 C CA . ALA A 1 526 ? 10.521 3.118 -31.283 1.00 94.69 526 ALA A CA 1
ATOM 4168 C C . ALA A 1 526 ? 9.325 3.631 -32.108 1.00 94.69 526 ALA A C 1
ATOM 4170 O O . ALA A 1 526 ? 9.091 4.835 -32.189 1.00 94.69 526 ALA A O 1
ATOM 4171 N N . LYS A 1 527 ? 8.526 2.707 -32.661 1.00 95.81 527 LYS A N 1
ATOM 4172 C CA . LYS A 1 527 ? 7.337 3.040 -33.451 1.00 95.81 527 LYS A CA 1
ATOM 4173 C C . LYS A 1 527 ? 6.280 3.762 -32.619 1.00 95.81 527 LYS A C 1
ATOM 4175 O O . LYS A 1 527 ? 5.746 4.765 -33.080 1.00 95.81 527 LYS A O 1
ATOM 4180 N N . LEU A 1 528 ? 5.995 3.271 -31.411 1.00 96.25 528 LEU A N 1
ATOM 4181 C CA . LEU A 1 528 ? 5.020 3.904 -30.524 1.00 96.25 528 LEU A CA 1
ATOM 4182 C C . LEU A 1 528 ? 5.480 5.303 -30.097 1.00 96.25 528 LEU A C 1
ATOM 4184 O O . LEU A 1 528 ? 4.676 6.228 -30.069 1.00 96.25 528 LEU A O 1
ATOM 4188 N N . LEU A 1 529 ? 6.770 5.479 -29.809 1.00 97.44 529 LEU A N 1
ATOM 4189 C CA . LEU A 1 529 ? 7.322 6.789 -29.467 1.00 97.44 529 LEU A CA 1
ATOM 4190 C C . LEU A 1 529 ? 7.148 7.789 -30.616 1.00 97.44 529 LEU A C 1
ATOM 4192 O O . LEU A 1 529 ? 6.684 8.899 -30.381 1.00 97.44 529 LEU A O 1
ATOM 4196 N N . GLU A 1 530 ? 7.438 7.398 -31.860 1.00 97.56 530 GLU A N 1
ATOM 4197 C CA . GLU A 1 530 ? 7.163 8.255 -33.023 1.00 97.56 530 GLU A CA 1
ATOM 4198 C C . GLU A 1 530 ? 5.665 8.520 -33.222 1.00 97.56 530 GLU A C 1
ATOM 4200 O O . GLU A 1 530 ? 5.283 9.640 -33.566 1.00 97.56 530 GLU A O 1
ATOM 4205 N N . ASP A 1 531 ? 4.798 7.537 -32.966 1.00 96.94 531 ASP A N 1
ATOM 4206 C CA . ASP A 1 531 ? 3.346 7.739 -33.012 1.00 96.94 531 ASP A CA 1
ATOM 4207 C C . ASP A 1 531 ? 2.892 8.788 -31.997 1.00 96.94 531 ASP A C 1
ATOM 4209 O O . ASP A 1 531 ? 2.116 9.676 -32.350 1.00 96.94 531 ASP A O 1
ATOM 4213 N N . ILE A 1 532 ? 3.427 8.765 -30.774 1.00 97.12 532 ILE A N 1
ATOM 4214 C CA . ILE A 1 532 ? 3.145 9.768 -29.738 1.00 97.12 532 ILE A CA 1
ATOM 4215 C C . ILE A 1 532 ? 3.557 11.175 -30.201 1.00 97.12 532 ILE A C 1
ATOM 4217 O O . ILE A 1 532 ? 2.798 12.131 -30.028 1.00 97.12 532 ILE A O 1
ATOM 4221 N N . LEU A 1 533 ? 4.720 11.317 -30.846 1.00 97.56 533 LEU A N 1
ATOM 4222 C CA . LEU A 1 533 ? 5.172 12.609 -31.383 1.00 97.56 533 LEU A CA 1
ATOM 4223 C C . LEU A 1 533 ? 4.205 13.156 -32.446 1.00 97.56 533 LEU A C 1
ATOM 4225 O O . LEU A 1 533 ? 3.898 14.353 -32.459 1.00 97.56 533 LEU A O 1
ATOM 4229 N N . ASN A 1 534 ? 3.683 12.272 -33.298 1.00 95.50 534 ASN A N 1
ATOM 4230 C CA . ASN A 1 534 ? 2.817 12.626 -34.424 1.00 95.50 534 ASN A CA 1
ATOM 4231 C C . ASN A 1 534 ? 1.326 12.733 -34.060 1.00 95.50 534 ASN A C 1
ATOM 4233 O O . ASN A 1 534 ? 0.557 13.325 -34.817 1.00 95.50 534 ASN A O 1
ATOM 4237 N N . THR A 1 535 ? 0.901 12.183 -32.922 1.00 93.56 535 THR A N 1
ATOM 4238 C CA . THR A 1 535 ? -0.511 12.167 -32.521 1.00 93.56 535 THR A CA 1
ATOM 4239 C C . THR A 1 535 ? -0.959 13.571 -32.089 1.00 93.56 535 THR A C 1
ATOM 4241 O O . THR A 1 535 ? -0.284 14.211 -31.270 1.00 93.56 535 THR A O 1
ATOM 4244 N N . PRO A 1 536 ? -2.060 14.109 -32.649 1.00 86.62 536 PRO A N 1
ATOM 4245 C CA . PRO A 1 536 ? -2.635 15.368 -32.182 1.00 86.62 536 PRO A CA 1
ATOM 4246 C C . PRO A 1 536 ? -3.178 15.206 -30.754 1.00 86.62 536 PRO A C 1
ATOM 4248 O O . PRO A 1 536 ? -3.426 14.094 -30.307 1.00 86.62 536 PRO A O 1
ATOM 4251 N N . ASP A 1 537 ? -3.357 16.304 -30.026 1.00 86.94 537 ASP A N 1
ATOM 4252 C CA . ASP A 1 537 ? -3.940 16.330 -28.671 1.00 86.94 537 ASP A CA 1
ATOM 4253 C C . ASP A 1 537 ? -3.087 15.708 -27.538 1.00 86.94 537 ASP A C 1
ATOM 4255 O O . ASP A 1 537 ? -3.431 15.866 -26.367 1.00 86.94 537 ASP A O 1
ATOM 4259 N N . ILE A 1 538 ? -1.938 15.082 -27.832 1.00 91.06 538 ILE A N 1
ATOM 4260 C CA . ILE A 1 538 ? -0.950 14.739 -26.793 1.00 91.06 538 ILE A CA 1
ATOM 4261 C C . ILE A 1 538 ? -0.203 16.003 -26.352 1.00 91.06 538 ILE A C 1
ATOM 4263 O O . ILE A 1 538 ? 0.332 16.755 -27.168 1.00 91.06 538 ILE A O 1
ATOM 4267 N N . GLU A 1 539 ? -0.143 16.200 -25.039 1.00 91.50 539 GLU A N 1
ATOM 4268 C CA . GLU A 1 539 ? 0.514 17.326 -24.380 1.00 91.50 539 GLU A CA 1
ATOM 4269 C C . GLU A 1 539 ? 2.008 17.455 -24.730 1.00 91.50 539 GLU A C 1
ATOM 4271 O O . GLU A 1 539 ? 2.731 16.463 -24.861 1.00 91.50 539 GLU A O 1
ATOM 4276 N N . ALA A 1 540 ? 2.492 18.697 -24.812 1.00 92.69 540 ALA A N 1
ATOM 4277 C CA . ALA A 1 540 ? 3.854 19.023 -25.219 1.00 92.69 540 ALA A CA 1
ATOM 4278 C C . ALA A 1 540 ? 4.943 18.377 -24.339 1.00 92.69 540 ALA A C 1
ATOM 4280 O O . ALA A 1 540 ? 5.922 17.868 -24.886 1.00 92.69 540 ALA A O 1
ATOM 4281 N N . LEU A 1 541 ? 4.768 18.330 -23.009 1.00 91.06 541 LEU A N 1
ATOM 4282 C CA . LEU A 1 541 ? 5.727 17.677 -22.106 1.00 91.06 541 LEU A CA 1
ATOM 4283 C C . LEU A 1 541 ? 5.787 16.162 -22.348 1.00 91.06 541 LEU A C 1
ATOM 4285 O O . LEU A 1 541 ? 6.867 15.593 -22.481 1.00 91.06 541 LEU A O 1
ATOM 4289 N N . THR A 1 542 ? 4.631 15.514 -22.519 1.00 91.94 542 THR A N 1
ATOM 4290 C CA . THR A 1 542 ? 4.558 14.078 -22.842 1.00 91.94 542 THR A CA 1
ATOM 4291 C C . THR A 1 542 ? 5.297 13.770 -24.153 1.00 91.94 542 THR A C 1
ATOM 4293 O O . THR A 1 542 ? 6.046 12.794 -24.235 1.00 91.94 542 THR A O 1
ATOM 4296 N N . LYS A 1 543 ? 5.163 14.634 -25.170 1.00 96.06 543 LYS A N 1
ATOM 4297 C CA . LYS A 1 543 ? 5.927 14.502 -26.420 1.00 96.06 543 LYS A CA 1
ATOM 4298 C C . LYS A 1 543 ? 7.426 14.755 -26.227 1.00 96.06 543 LYS A C 1
ATOM 4300 O O . LYS A 1 543 ? 8.232 14.051 -26.830 1.00 96.06 543 LYS A O 1
ATOM 4305 N N . ALA A 1 544 ? 7.816 15.709 -25.379 1.00 94.69 544 ALA A N 1
ATOM 4306 C CA . ALA A 1 544 ? 9.222 15.959 -25.059 1.00 94.69 544 ALA A CA 1
ATOM 4307 C C . ALA A 1 544 ? 9.878 14.735 -24.396 1.00 94.69 544 ALA A C 1
ATOM 4309 O O . ALA A 1 544 ? 10.973 14.332 -24.793 1.00 94.69 544 ALA A O 1
ATOM 4310 N N . ILE A 1 545 ? 9.177 14.084 -23.460 1.00 92.19 545 ILE A N 1
ATOM 4311 C CA . ILE A 1 545 ? 9.623 12.839 -22.817 1.00 92.19 545 ILE A CA 1
ATOM 4312 C C . ILE A 1 545 ? 9.727 11.707 -23.848 1.00 92.19 545 ILE A C 1
ATOM 4314 O O . ILE A 1 545 ? 10.728 10.991 -23.866 1.00 92.19 545 ILE A O 1
ATOM 4318 N N . ALA A 1 546 ? 8.755 11.574 -24.758 1.00 95.69 546 ALA A N 1
ATOM 4319 C CA . ALA A 1 546 ? 8.816 10.579 -25.830 1.00 95.69 546 ALA A CA 1
ATOM 4320 C C . ALA A 1 546 ? 10.015 10.795 -26.767 1.00 95.69 546 ALA A C 1
ATOM 4322 O O . ALA A 1 546 ? 10.730 9.839 -27.074 1.00 95.69 546 ALA A O 1
ATOM 4323 N N . LEU A 1 547 ? 10.292 12.041 -27.172 1.00 97.81 547 LEU A N 1
ATOM 4324 C CA . LEU A 1 547 ? 11.449 12.365 -28.010 1.00 97.81 547 LEU A CA 1
ATOM 4325 C C . LEU A 1 547 ? 12.766 12.093 -27.275 1.00 97.81 547 LEU A C 1
ATOM 4327 O O . LEU A 1 547 ? 13.670 11.486 -27.850 1.00 97.81 547 LEU A O 1
ATOM 4331 N N . LYS A 1 548 ? 12.861 12.488 -25.998 1.00 94.38 548 LYS A N 1
ATOM 4332 C CA . LYS A 1 548 ? 14.019 12.212 -25.135 1.00 94.38 548 LYS A CA 1
ATOM 4333 C C . LYS A 1 548 ? 14.292 10.718 -25.069 1.00 94.38 548 LYS A C 1
ATOM 4335 O O . LYS A 1 548 ? 15.422 10.295 -25.308 1.00 94.38 548 LYS A O 1
ATOM 4340 N N . THR A 1 549 ? 13.267 9.917 -24.778 1.00 92.38 549 THR A N 1
ATOM 4341 C CA . THR A 1 549 ? 13.393 8.459 -24.702 1.00 92.38 549 THR A CA 1
ATOM 4342 C C . THR A 1 549 ? 13.797 7.862 -26.042 1.00 92.38 549 THR A C 1
ATOM 4344 O O . THR A 1 549 ? 14.704 7.035 -26.092 1.00 92.38 549 THR A O 1
ATOM 4347 N N . LEU A 1 550 ? 13.175 8.301 -27.135 1.00 96.25 550 LEU A N 1
ATOM 4348 C CA . LEU A 1 550 ? 13.476 7.803 -28.469 1.00 96.25 550 LEU A CA 1
ATOM 4349 C C . LEU A 1 550 ? 14.934 8.086 -28.858 1.00 96.25 550 LEU A C 1
ATOM 4351 O O . LEU A 1 550 ? 15.651 7.168 -29.251 1.00 96.25 550 LEU A O 1
ATOM 4355 N N . LEU A 1 551 ? 15.407 9.324 -28.691 1.00 96.50 551 LEU A N 1
ATOM 4356 C CA . LEU A 1 551 ? 16.802 9.694 -28.953 1.00 96.50 551 LEU A CA 1
ATOM 4357 C C . LEU A 1 551 ? 17.772 8.913 -28.056 1.00 96.50 551 LEU A C 1
ATOM 4359 O O . LEU A 1 551 ? 18.778 8.393 -28.543 1.00 96.50 551 LEU A O 1
ATOM 4363 N N . PHE A 1 552 ? 17.454 8.779 -26.767 1.00 93.19 552 PHE A N 1
ATOM 4364 C CA . PHE A 1 552 ? 18.251 8.012 -25.813 1.00 93.19 552 PHE A CA 1
ATOM 4365 C C . PHE A 1 552 ? 18.388 6.544 -26.237 1.00 93.19 552 PHE A C 1
ATOM 4367 O O . PHE A 1 552 ? 19.504 6.039 -26.380 1.00 93.19 552 PHE A O 1
ATOM 4374 N N . LYS A 1 553 ? 17.260 5.867 -26.491 1.00 91.00 553 LYS A N 1
ATOM 4375 C CA . LYS A 1 553 ? 17.220 4.450 -26.866 1.00 91.00 553 LYS A CA 1
ATOM 4376 C C . LYS A 1 553 ? 17.932 4.201 -28.198 1.00 91.00 553 LYS A C 1
ATOM 4378 O O . LYS A 1 553 ? 18.755 3.294 -28.289 1.00 91.00 553 LYS A O 1
ATOM 4383 N N . GLN A 1 554 ? 17.733 5.046 -29.213 1.00 94.81 554 GLN A N 1
ATOM 4384 C CA . GLN A 1 554 ? 18.477 4.896 -30.472 1.00 94.81 554 GLN A CA 1
ATOM 4385 C C . GLN A 1 554 ? 19.992 5.040 -30.277 1.00 94.81 554 GLN A C 1
ATOM 4387 O O . GLN A 1 554 ? 20.768 4.341 -30.933 1.00 94.81 554 GLN A O 1
ATOM 4392 N N . LEU A 1 555 ? 20.426 5.907 -29.358 1.00 92.69 555 LEU A N 1
ATOM 4393 C CA . LEU A 1 555 ? 21.842 6.103 -29.070 1.00 92.69 555 LEU A CA 1
ATOM 4394 C C . LEU A 1 555 ? 22.453 4.901 -28.332 1.00 92.69 555 LEU A C 1
ATOM 4396 O O . LEU A 1 555 ? 23.485 4.401 -28.778 1.00 92.69 555 LEU A O 1
ATOM 4400 N N . ILE A 1 556 ? 21.820 4.386 -27.266 1.00 89.75 556 ILE A N 1
ATOM 4401 C CA . ILE A 1 556 ? 22.348 3.223 -26.519 1.00 89.75 556 ILE A CA 1
ATOM 4402 C C . ILE A 1 556 ? 22.300 1.922 -27.331 1.00 89.75 556 ILE A C 1
ATOM 4404 O O . ILE A 1 556 ? 23.121 1.044 -27.096 1.00 89.75 556 ILE A O 1
ATOM 4408 N N . HIS A 1 557 ? 21.387 1.783 -28.298 1.00 91.00 557 HIS A N 1
ATOM 4409 C CA . HIS A 1 557 ? 21.345 0.624 -29.203 1.00 91.00 557 HIS A CA 1
ATOM 4410 C C . HIS A 1 557 ? 22.299 0.760 -30.403 1.00 91.00 557 HIS A C 1
ATOM 4412 O O . HIS A 1 557 ? 22.300 -0.081 -31.301 1.00 91.00 557 HIS A O 1
ATOM 4418 N N . ALA A 1 558 ? 23.126 1.814 -30.437 1.00 93.12 558 ALA A N 1
ATOM 4419 C CA . ALA A 1 558 ? 24.043 2.117 -31.536 1.00 93.12 558 ALA A CA 1
ATOM 4420 C C . ALA A 1 558 ? 23.348 2.268 -32.912 1.00 93.12 558 ALA A C 1
ATOM 4422 O O . ALA A 1 558 ? 23.948 2.037 -33.971 1.00 93.12 558 ALA A O 1
ATOM 4423 N N . ASN A 1 559 ? 22.088 2.715 -32.916 1.00 95.69 559 ASN A N 1
ATOM 4424 C CA . ASN A 1 559 ? 21.284 2.995 -34.107 1.00 95.69 559 ASN A CA 1
ATOM 4425 C C . ASN A 1 559 ? 21.486 4.448 -34.575 1.00 95.69 559 ASN A C 1
ATOM 4427 O O . ASN A 1 559 ? 20.547 5.225 -34.738 1.00 95.69 559 ASN A O 1
ATOM 4431 N N . TYR A 1 560 ? 22.740 4.839 -34.812 1.00 96.88 560 TYR A N 1
ATOM 4432 C CA . TYR A 1 560 ? 23.121 6.241 -35.043 1.00 96.88 560 TYR A CA 1
ATOM 4433 C C . TYR A 1 560 ? 22.503 6.893 -36.289 1.00 96.88 560 TYR A C 1
ATOM 4435 O O . TYR A 1 560 ? 22.270 8.105 -36.307 1.00 96.88 560 TYR A O 1
ATOM 4443 N N . ALA A 1 561 ? 22.238 6.106 -37.336 1.00 96.88 561 ALA A N 1
ATOM 4444 C CA . ALA A 1 561 ? 21.548 6.597 -38.530 1.00 96.88 561 ALA A CA 1
ATOM 4445 C C . ALA A 1 561 ? 20.121 7.049 -38.187 1.00 96.88 561 ALA A C 1
ATOM 4447 O O . ALA A 1 561 ? 19.678 8.113 -38.615 1.00 96.88 561 ALA A O 1
ATOM 4448 N N . GLU A 1 562 ? 19.451 6.270 -37.344 1.00 97.12 562 GLU A N 1
ATOM 4449 C CA . GLU A 1 562 ? 18.081 6.522 -36.931 1.00 97.12 562 GLU A CA 1
ATOM 4450 C C . GLU A 1 562 ? 17.998 7.659 -35.913 1.00 97.12 562 GLU A C 1
ATOM 4452 O O . GLU A 1 562 ? 17.186 8.567 -36.072 1.00 97.12 562 GLU A O 1
ATOM 4457 N N . PHE A 1 563 ? 18.933 7.702 -34.958 1.00 97.50 563 PHE A N 1
ATOM 4458 C CA . PHE A 1 563 ? 19.143 8.869 -34.097 1.00 97.50 563 PHE A CA 1
ATOM 4459 C C . PHE A 1 563 ? 19.252 10.166 -34.915 1.00 97.50 563 PHE A C 1
ATOM 4461 O O . PHE A 1 563 ? 18.579 11.151 -34.623 1.00 97.50 563 PHE A O 1
ATOM 4468 N N . THR A 1 564 ? 20.074 10.160 -35.973 1.00 97.88 564 THR A N 1
ATOM 4469 C CA . THR A 1 564 ? 20.291 11.340 -36.825 1.00 97.88 564 THR A CA 1
ATOM 4470 C C . THR A 1 564 ? 19.011 11.749 -37.555 1.00 97.88 564 THR A C 1
ATOM 4472 O O . THR A 1 564 ? 18.697 12.939 -37.592 1.00 97.88 564 THR A O 1
ATOM 4475 N N . ARG A 1 565 ? 18.262 10.784 -38.112 1.00 97.75 565 ARG A N 1
ATOM 4476 C CA . ARG A 1 565 ? 16.975 11.041 -38.777 1.00 97.75 565 ARG A CA 1
ATOM 4477 C C . ARG A 1 565 ? 15.984 11.691 -37.812 1.00 97.75 565 ARG A C 1
ATOM 4479 O O . ARG A 1 565 ? 15.421 12.734 -38.130 1.00 97.75 565 ARG A O 1
ATOM 4486 N N . ILE A 1 566 ? 15.803 11.095 -36.636 1.00 98.12 566 ILE A N 1
ATOM 4487 C CA . ILE A 1 566 ? 14.834 11.540 -35.626 1.00 98.12 566 ILE A CA 1
ATOM 4488 C C . ILE A 1 566 ? 15.191 12.935 -35.111 1.00 98.12 566 ILE A C 1
ATOM 4490 O O . ILE A 1 566 ? 14.324 13.803 -35.078 1.00 98.12 566 ILE A O 1
ATOM 4494 N N . TYR A 1 567 ? 16.466 13.186 -34.799 1.00 97.44 567 TYR A N 1
ATOM 4495 C CA . TYR A 1 567 ? 16.937 14.502 -34.352 1.00 97.44 567 TYR A CA 1
ATOM 4496 C C . TYR A 1 567 ? 16.633 15.610 -35.376 1.00 97.44 567 TYR A C 1
ATOM 4498 O O . TYR A 1 567 ? 16.328 16.743 -35.010 1.00 97.44 567 TYR A O 1
ATOM 4506 N N . GLN A 1 568 ? 16.728 15.301 -36.672 1.00 96.69 568 GLN A N 1
ATOM 4507 C CA . GLN A 1 568 ? 16.434 16.254 -37.747 1.00 96.69 568 GLN A CA 1
ATOM 4508 C C . GLN A 1 568 ? 14.933 16.433 -37.986 1.00 96.69 568 GLN A C 1
ATOM 4510 O O . GLN A 1 568 ? 14.490 17.546 -38.260 1.00 96.69 568 GLN A O 1
ATOM 4515 N N . GLN A 1 569 ? 14.165 15.347 -37.901 1.00 97.81 569 GLN A N 1
ATOM 4516 C CA . GLN A 1 569 ? 12.720 15.354 -38.120 1.00 97.81 569 GLN A CA 1
ATOM 4517 C C . GLN A 1 569 ? 11.956 16.050 -36.990 1.00 97.81 569 GLN A C 1
ATOM 4519 O O . GLN A 1 569 ? 10.931 16.674 -37.254 1.00 97.81 569 GLN A O 1
ATOM 4524 N N . TYR A 1 570 ? 12.460 15.966 -35.756 1.00 97.44 570 TYR A N 1
ATOM 4525 C CA . TYR A 1 570 ? 11.840 16.536 -34.562 1.00 97.44 570 TYR A CA 1
ATOM 4526 C C . TYR A 1 570 ? 12.802 17.522 -33.876 1.00 97.44 570 TYR A C 1
ATOM 4528 O O . TYR A 1 570 ? 13.516 17.140 -32.945 1.00 97.44 570 TYR A O 1
ATOM 4536 N N . PRO A 1 571 ? 12.860 18.794 -34.319 1.00 95.94 571 PRO A N 1
ATOM 4537 C CA . PRO A 1 571 ? 13.766 19.778 -33.738 1.00 95.94 571 PRO A CA 1
ATOM 4538 C C . PRO A 1 571 ? 13.457 20.033 -32.257 1.00 95.94 571 PRO A C 1
ATOM 4540 O O . PRO A 1 571 ? 12.370 20.477 -31.910 1.00 95.94 571 PRO A O 1
ATOM 4543 N N . ILE A 1 572 ? 14.446 19.827 -31.382 1.00 95.81 572 ILE A N 1
ATOM 4544 C CA . ILE A 1 572 ? 14.299 19.964 -29.915 1.00 95.81 572 ILE A CA 1
ATOM 4545 C C . ILE A 1 572 ? 13.752 21.338 -29.490 1.00 95.81 572 ILE A C 1
ATOM 4547 O O . ILE A 1 572 ? 12.990 21.431 -28.537 1.00 95.81 572 ILE A O 1
ATOM 4551 N N . LYS A 1 573 ? 14.085 22.401 -30.228 1.00 92.75 573 LYS A N 1
ATOM 4552 C CA . LYS A 1 573 ? 13.602 23.771 -29.978 1.00 92.75 573 LYS A CA 1
ATOM 4553 C C . LYS A 1 573 ? 12.075 23.940 -30.086 1.00 92.75 573 LYS A C 1
ATOM 4555 O O . LYS A 1 573 ? 11.565 24.966 -29.654 1.00 92.75 573 LYS A O 1
ATOM 4560 N N . ASP A 1 574 ? 11.381 22.986 -30.710 1.00 93.75 574 ASP A N 1
ATOM 4561 C CA . ASP A 1 574 ? 9.926 23.015 -30.897 1.00 93.75 574 ASP A CA 1
ATOM 4562 C C . ASP A 1 574 ? 9.182 22.391 -29.690 1.00 93.75 574 ASP A C 1
ATOM 4564 O O . ASP A 1 574 ? 7.954 22.308 -29.690 1.00 93.75 574 ASP A O 1
ATOM 4568 N N . TYR A 1 575 ? 9.918 21.954 -28.660 1.00 94.06 575 TYR A N 1
ATOM 4569 C CA . TYR A 1 575 ? 9.419 21.315 -27.438 1.00 94.06 575 TYR A CA 1
ATOM 4570 C C . TYR A 1 575 ? 9.618 22.225 -26.210 1.00 94.06 575 TYR A C 1
ATOM 4572 O O . TYR A 1 575 ? 10.445 23.139 -26.258 1.00 94.06 575 TYR A O 1
ATOM 4580 N N . PRO A 1 576 ? 8.862 22.009 -25.112 1.00 91.69 576 PRO A N 1
ATOM 4581 C CA . PRO A 1 576 ? 9.010 22.783 -23.879 1.00 91.69 576 PRO A CA 1
ATOM 4582 C C . PRO A 1 576 ? 10.409 22.653 -23.264 1.00 91.69 576 PRO A C 1
ATOM 4584 O O . PRO A 1 576 ? 11.166 21.732 -23.580 1.00 91.69 576 PRO A O 1
ATOM 4587 N N . ASP A 1 577 ? 10.726 23.582 -22.359 1.00 86.62 577 ASP A N 1
ATOM 4588 C CA . ASP A 1 577 ? 11.965 23.579 -21.582 1.00 86.62 577 ASP A CA 1
ATOM 4589 C C . ASP A 1 577 ? 12.017 22.351 -20.658 1.00 86.62 577 ASP A C 1
ATOM 4591 O O . ASP A 1 577 ? 11.470 22.348 -19.558 1.00 86.62 577 ASP A O 1
ATOM 4595 N N . PHE A 1 578 ? 12.617 21.275 -21.169 1.00 86.38 578 PHE A N 1
ATOM 4596 C CA . PHE A 1 578 ? 12.813 20.001 -20.491 1.00 86.38 578 PHE A CA 1
ATOM 4597 C C . PHE A 1 578 ? 14.295 19.630 -20.586 1.00 86.38 578 PHE A C 1
ATOM 4599 O O . PHE A 1 578 ? 14.803 19.273 -21.658 1.00 86.38 578 PHE A O 1
ATOM 4606 N N . LYS A 1 579 ? 15.007 19.773 -19.465 1.00 85.94 579 LYS A N 1
ATOM 4607 C CA . LYS A 1 579 ? 16.474 19.739 -19.386 1.00 85.94 579 LYS A CA 1
ATOM 4608 C C . LYS A 1 579 ? 17.067 18.456 -19.972 1.00 85.94 579 LYS A C 1
ATOM 4610 O O . LYS A 1 579 ? 18.053 18.489 -20.705 1.00 85.94 579 LYS A O 1
ATOM 4615 N N . GLU A 1 580 ? 16.435 17.322 -19.713 1.00 84.62 580 GLU A N 1
ATOM 4616 C CA . GLU A 1 580 ? 16.876 15.999 -20.140 1.00 84.62 580 GLU A CA 1
ATOM 4617 C C . GLU A 1 580 ? 16.836 15.846 -21.664 1.00 84.62 580 GLU A C 1
ATOM 4619 O O . GLU A 1 580 ? 17.687 15.164 -22.240 1.00 84.62 580 GLU A O 1
ATOM 4624 N N . LEU A 1 581 ? 15.869 16.487 -22.332 1.00 91.69 581 LEU A N 1
ATOM 4625 C CA . LEU A 1 581 ? 15.819 16.554 -23.792 1.00 91.69 581 LEU A CA 1
ATOM 4626 C C . LEU A 1 581 ? 16.858 17.543 -24.335 1.00 91.69 581 LEU A C 1
ATOM 4628 O O . LEU A 1 581 ? 17.514 17.254 -25.337 1.00 91.69 581 LEU A O 1
ATOM 4632 N N . GLN A 1 582 ? 17.051 18.683 -23.670 1.00 91.81 582 GLN A N 1
ATOM 4633 C CA . GLN A 1 582 ? 18.034 19.689 -24.085 1.00 91.81 582 GLN A CA 1
ATOM 4634 C C . GLN A 1 582 ? 19.470 19.174 -24.052 1.00 91.81 582 GLN A C 1
ATOM 4636 O O . GLN A 1 582 ? 20.270 19.576 -24.896 1.00 91.81 582 GLN A O 1
ATOM 4641 N N . ASN A 1 583 ? 19.787 18.225 -23.167 1.00 91.00 583 ASN A N 1
ATOM 4642 C CA . ASN A 1 583 ? 21.098 17.576 -23.126 1.00 91.00 583 ASN A CA 1
ATOM 4643 C C . ASN A 1 583 ? 21.526 17.041 -24.509 1.00 91.00 583 ASN A C 1
ATOM 4645 O O . ASN A 1 583 ? 22.699 17.118 -24.863 1.00 91.00 583 ASN A O 1
ATOM 4649 N N . PHE A 1 584 ? 20.596 16.579 -25.357 1.00 94.75 584 PHE A N 1
ATOM 4650 C CA . PHE A 1 584 ? 20.914 16.094 -26.710 1.00 94.75 584 PHE A CA 1
ATOM 4651 C C . PHE A 1 584 ? 21.447 17.177 -27.667 1.00 94.75 584 PHE A C 1
ATOM 4653 O O . PHE A 1 584 ? 21.997 16.840 -28.718 1.00 94.75 584 PHE A O 1
ATOM 4660 N N . GLN A 1 585 ? 21.337 18.460 -27.309 1.00 94.12 585 GLN A N 1
ATOM 4661 C CA . GLN A 1 585 ? 21.934 19.587 -28.032 1.00 94.12 585 GLN A CA 1
ATOM 4662 C C . GLN A 1 585 ? 23.402 19.849 -27.642 1.00 94.12 585 GLN A C 1
ATOM 4664 O O . GLN A 1 585 ? 23.980 20.830 -28.110 1.00 94.12 585 GLN A O 1
ATOM 4669 N N . TRP A 1 586 ? 24.012 18.974 -26.831 1.00 94.00 586 TRP A N 1
ATOM 4670 C CA . TRP A 1 586 ? 25.406 19.060 -26.388 1.00 94.00 586 TRP A CA 1
ATOM 4671 C C . TRP A 1 586 ? 26.378 19.371 -27.533 1.00 94.00 586 TRP A C 1
ATOM 4673 O O . TRP A 1 586 ? 26.415 18.679 -28.563 1.00 94.00 586 TRP A O 1
ATOM 4683 N N . THR A 1 587 ? 27.199 20.406 -27.339 1.00 93.25 587 THR A N 1
ATOM 4684 C CA . THR A 1 587 ? 28.117 20.920 -28.364 1.00 93.25 587 THR A CA 1
ATOM 4685 C C . THR A 1 587 ? 29.535 20.353 -28.262 1.00 93.25 587 THR A C 1
ATOM 4687 O O . THR A 1 587 ? 30.378 20.671 -29.104 1.00 93.25 587 THR A O 1
ATOM 4690 N N . GLY A 1 588 ? 29.769 19.428 -27.325 1.00 88.81 588 GLY A N 1
ATOM 4691 C CA . GLY A 1 588 ? 31.053 18.753 -27.119 1.00 88.81 588 GLY A CA 1
ATOM 4692 C C . GLY A 1 588 ? 31.905 19.363 -26.003 1.00 88.81 588 GLY A C 1
ATOM 4693 O O . GLY A 1 588 ? 33.059 18.971 -25.834 1.00 88.81 588 GLY A O 1
ATOM 4694 N N . GLU A 1 589 ? 31.359 20.328 -25.266 1.00 84.25 589 GLU A N 1
ATOM 4695 C CA . GLU A 1 589 ? 32.007 20.993 -24.143 1.00 84.25 589 GLU A CA 1
ATOM 4696 C C . GLU A 1 589 ? 32.209 20.049 -22.941 1.00 84.25 589 GLU A C 1
ATOM 4698 O O . GLU A 1 589 ? 31.329 19.230 -22.651 1.00 84.25 589 GLU A O 1
ATOM 4703 N N . PRO A 1 590 ? 33.347 20.140 -22.226 1.00 72.12 590 PRO A N 1
ATOM 4704 C CA . PRO A 1 590 ? 33.524 19.454 -20.948 1.00 72.12 590 PRO A CA 1
ATOM 4705 C C . PRO A 1 590 ? 32.673 20.116 -19.851 1.00 72.12 590 PRO A C 1
ATOM 4707 O O . PRO A 1 590 ? 32.298 21.285 -19.965 1.00 72.12 590 PRO A O 1
ATOM 4710 N N . LEU A 1 591 ? 32.404 19.401 -18.752 1.00 61.69 591 LEU A N 1
ATOM 4711 C CA . LEU A 1 591 ? 31.840 20.034 -17.554 1.00 61.69 591 LEU A CA 1
ATOM 4712 C C . LEU A 1 591 ? 32.854 21.008 -16.944 1.00 61.69 591 LEU A C 1
ATOM 4714 O O . LEU A 1 591 ? 34.053 20.739 -16.925 1.00 61.69 591 LEU A O 1
ATOM 4718 N N . ALA A 1 592 ? 32.360 22.118 -16.390 1.00 53.38 592 ALA A N 1
ATOM 4719 C CA . ALA A 1 592 ? 33.189 23.177 -15.805 1.00 53.38 592 ALA A CA 1
ATOM 4720 C C . ALA A 1 592 ? 34.074 22.716 -14.626 1.00 53.38 592 ALA A C 1
ATOM 4722 O O . ALA A 1 592 ? 34.998 23.426 -14.245 1.00 53.38 592 ALA A O 1
ATOM 4723 N N . THR A 1 593 ? 33.782 21.550 -14.044 1.00 53.88 593 THR A N 1
ATOM 4724 C CA . THR A 1 593 ? 34.475 20.960 -12.887 1.00 53.88 593 THR A CA 1
ATOM 4725 C C . THR A 1 593 ? 35.429 19.819 -13.257 1.00 53.88 593 THR A C 1
ATOM 4727 O O . THR A 1 593 ? 35.882 19.113 -12.361 1.00 53.88 593 THR A O 1
ATOM 4730 N N . ASP A 1 594 ? 35.666 19.567 -14.547 1.00 59.78 594 ASP A N 1
ATOM 4731 C CA . ASP A 1 594 ? 36.419 18.400 -15.017 1.00 59.78 594 ASP A CA 1
ATOM 4732 C C . ASP A 1 594 ? 37.823 18.792 -15.512 1.00 59.78 594 ASP A C 1
ATOM 4734 O O . ASP A 1 594 ? 37.959 19.523 -16.497 1.00 59.78 594 ASP A O 1
ATOM 4738 N N . ASP A 1 595 ? 38.861 18.273 -14.849 1.00 54.34 595 ASP A N 1
ATOM 4739 C CA . ASP A 1 595 ? 40.276 18.457 -15.220 1.00 54.34 595 ASP A CA 1
ATOM 4740 C C . ASP A 1 595 ? 40.716 17.482 -16.345 1.00 54.34 595 ASP A C 1
ATOM 4742 O O . ASP A 1 595 ? 41.859 17.518 -16.812 1.00 54.34 595 ASP A O 1
ATOM 4746 N N . ASP A 1 596 ? 39.816 16.603 -16.812 1.00 62.75 596 ASP A N 1
ATOM 4747 C CA . ASP A 1 596 ? 40.093 15.555 -17.803 1.00 62.75 596 ASP A CA 1
ATOM 4748 C C . ASP A 1 596 ? 39.615 15.963 -19.213 1.00 62.75 596 ASP A C 1
ATOM 4750 O O . ASP A 1 596 ? 38.552 15.551 -19.689 1.00 62.75 596 ASP A O 1
ATOM 4754 N N . HIS A 1 597 ? 40.396 16.772 -19.931 1.00 68.50 597 HIS A N 1
ATOM 4755 C CA . HIS A 1 597 ? 39.976 17.316 -21.229 1.00 68.50 597 HIS A CA 1
ATOM 4756 C C . HIS A 1 597 ? 40.032 16.288 -22.378 1.00 68.50 597 HIS A C 1
ATOM 4758 O O . HIS A 1 597 ? 41.098 16.006 -22.918 1.00 68.50 597 HIS A O 1
ATOM 4764 N N . TYR A 1 598 ? 38.877 15.783 -22.831 1.00 85.81 598 TYR A N 1
ATOM 4765 C CA . TYR A 1 598 ? 38.736 15.065 -24.110 1.00 85.81 598 TYR A CA 1
ATOM 4766 C C . TYR A 1 598 ? 37.902 15.891 -25.092 1.00 85.81 598 TYR A C 1
ATOM 4768 O O . TYR A 1 598 ? 36.783 16.295 -24.784 1.00 85.81 598 TYR A O 1
ATOM 4776 N N . THR A 1 599 ? 38.437 16.175 -26.282 1.00 87.12 599 THR A N 1
ATOM 4777 C CA . THR A 1 599 ? 37.749 17.034 -27.256 1.00 87.12 599 THR A CA 1
ATOM 4778 C C . THR A 1 599 ? 36.667 16.267 -28.006 1.00 87.12 599 THR A C 1
ATOM 4780 O O . THR A 1 599 ? 36.971 15.413 -28.844 1.00 87.12 599 THR A O 1
ATOM 4783 N N . CYS A 1 600 ? 35.410 16.642 -27.776 1.00 91.38 600 CYS A N 1
ATOM 4784 C CA . CYS A 1 600 ? 34.266 16.089 -28.483 1.00 91.38 600 CYS A CA 1
ATOM 4785 C C . CYS A 1 600 ? 33.669 17.049 -29.509 1.00 91.38 600 CYS A C 1
ATOM 4787 O O . CYS A 1 600 ? 33.753 18.267 -29.396 1.00 91.38 600 CYS A O 1
ATOM 4789 N N . GLN A 1 601 ? 33.098 16.473 -30.565 1.00 93.50 601 GLN A N 1
ATOM 4790 C CA . GLN A 1 601 ? 32.248 17.203 -31.504 1.00 93.50 601 GLN A CA 1
ATOM 4791 C C . GLN A 1 601 ? 30.809 17.237 -30.963 1.00 93.50 601 GLN A C 1
ATOM 4793 O O . GLN A 1 601 ? 30.451 16.350 -30.182 1.00 93.50 601 GLN A O 1
ATOM 4798 N N . PRO A 1 602 ? 29.962 18.174 -31.439 1.00 95.69 602 PRO A N 1
ATOM 4799 C CA . PRO A 1 602 ? 28.537 18.171 -31.124 1.00 95.69 602 PRO A CA 1
ATOM 4800 C C . PRO A 1 602 ? 27.904 16.792 -31.321 1.00 95.69 602 PRO A C 1
ATOM 4802 O O . PRO A 1 602 ? 28.225 16.105 -32.300 1.00 95.69 602 PRO A O 1
ATOM 4805 N N . LEU A 1 603 ? 26.985 16.398 -30.435 1.00 96.44 603 LEU A N 1
ATOM 4806 C CA . LEU A 1 603 ? 26.438 15.035 -30.394 1.00 96.44 603 LEU A CA 1
ATOM 4807 C C . LEU A 1 603 ? 25.876 14.576 -31.748 1.00 96.44 603 LEU A C 1
ATOM 4809 O O . LEU A 1 603 ? 26.168 13.467 -32.195 1.00 96.44 603 LEU A O 1
ATOM 4813 N N . LEU A 1 604 ? 25.148 15.450 -32.452 1.00 96.62 604 LEU A N 1
ATOM 4814 C CA . LEU A 1 604 ? 24.614 15.151 -33.785 1.00 96.62 604 LEU A CA 1
ATOM 4815 C C . LEU A 1 604 ? 25.718 14.791 -34.795 1.00 96.62 604 LEU A C 1
ATOM 4817 O O . LEU A 1 604 ? 25.575 13.829 -35.548 1.00 96.62 604 LEU A O 1
ATOM 4821 N N . LYS A 1 605 ? 26.841 15.522 -34.800 1.00 97.69 605 LYS A N 1
ATOM 4822 C CA . LYS A 1 605 ? 27.982 15.224 -35.685 1.00 97.69 605 LYS A CA 1
ATOM 4823 C C . LYS A 1 605 ? 28.673 13.922 -35.287 1.00 97.69 605 LYS A C 1
ATOM 4825 O O . LYS A 1 605 ? 29.081 13.149 -36.152 1.00 97.69 605 LYS A O 1
ATOM 4830 N N . THR A 1 606 ? 28.788 13.675 -33.985 1.00 97.56 606 THR A N 1
ATOM 4831 C CA . THR A 1 606 ? 29.321 12.426 -33.429 1.00 97.56 606 THR A CA 1
ATOM 4832 C C . THR A 1 606 ? 28.490 11.225 -33.895 1.00 97.56 606 THR A C 1
ATOM 4834 O O . THR A 1 606 ? 29.048 10.270 -34.438 1.00 97.56 606 THR A O 1
ATOM 4837 N N . ALA A 1 607 ? 27.159 11.300 -33.801 1.00 97.81 607 ALA A N 1
ATOM 4838 C CA . ALA A 1 607 ? 26.256 10.257 -34.287 1.00 97.81 607 ALA A CA 1
ATOM 4839 C C . ALA A 1 607 ? 26.327 10.080 -35.816 1.00 97.81 607 ALA A C 1
ATOM 4841 O O . ALA A 1 607 ? 26.443 8.955 -36.297 1.00 97.81 607 ALA A O 1
ATOM 4842 N N . GLN A 1 608 ? 26.354 11.168 -36.595 1.00 98.06 608 GLN A N 1
ATOM 4843 C CA . GLN A 1 608 ? 26.531 11.106 -38.055 1.00 98.06 608 GLN A CA 1
ATOM 4844 C C . GLN A 1 608 ? 27.820 10.376 -38.457 1.00 98.06 608 GLN A C 1
ATOM 4846 O O . GLN A 1 608 ? 27.821 9.565 -39.384 1.00 98.06 608 GLN A O 1
ATOM 4851 N N . ARG A 1 609 ? 28.918 10.625 -37.735 1.00 97.31 609 ARG A N 1
ATOM 4852 C CA . ARG A 1 609 ? 30.199 9.947 -37.957 1.00 97.31 609 ARG A CA 1
ATOM 4853 C C . ARG A 1 609 ? 30.115 8.454 -37.639 1.00 97.31 609 ARG A C 1
ATOM 4855 O O . ARG A 1 609 ? 30.610 7.645 -38.421 1.00 97.31 609 ARG A O 1
ATOM 4862 N N . LEU A 1 610 ? 29.444 8.079 -36.551 1.00 97.50 610 LEU A N 1
ATOM 4863 C CA . LEU A 1 610 ? 29.240 6.675 -36.176 1.00 97.50 610 LEU A CA 1
ATOM 4864 C C . LEU A 1 610 ? 28.265 5.936 -37.101 1.00 97.50 610 LEU A C 1
ATOM 4866 O O . LEU A 1 610 ? 28.415 4.734 -37.314 1.00 97.50 610 LEU A O 1
ATOM 4870 N N . ALA A 1 611 ? 27.309 6.642 -37.708 1.00 97.00 611 ALA A N 1
ATOM 4871 C CA . ALA A 1 611 ? 26.444 6.080 -38.742 1.00 97.00 611 ALA A CA 1
ATOM 4872 C C . ALA A 1 611 ? 27.243 5.658 -39.991 1.00 97.00 611 ALA A C 1
ATOM 4874 O O . ALA A 1 611 ? 26.909 4.657 -40.622 1.00 97.00 611 ALA A O 1
ATOM 4875 N N . GLN A 1 612 ? 28.317 6.385 -40.322 1.00 97.19 612 GLN A N 1
ATOM 4876 C CA . GLN A 1 612 ? 29.224 6.061 -41.432 1.00 97.19 612 GLN A CA 1
ATOM 4877 C C . GLN A 1 612 ? 30.297 5.036 -41.037 1.00 97.19 612 GLN A C 1
ATOM 4879 O O . GLN A 1 612 ? 30.637 4.153 -41.823 1.00 97.19 612 GLN A O 1
ATOM 4884 N N . ASN A 1 613 ? 30.837 5.144 -39.821 1.00 95.75 613 ASN A N 1
ATOM 4885 C CA . ASN A 1 613 ? 31.850 4.246 -39.279 1.00 95.75 613 ASN A CA 1
ATOM 4886 C C . ASN A 1 613 ? 31.559 3.927 -37.807 1.00 95.75 613 ASN A C 1
ATOM 4888 O O . ASN A 1 613 ? 31.984 4.651 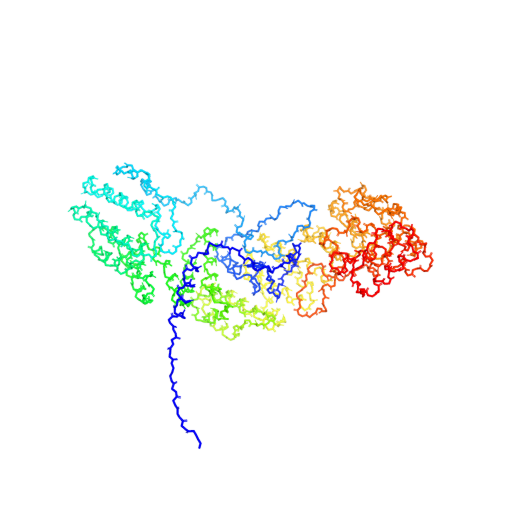-36.907 1.00 95.75 613 ASN A O 1
ATOM 4892 N N . LYS A 1 614 ? 30.910 2.784 -37.562 1.00 92.56 614 LYS A N 1
ATOM 4893 C CA . LYS A 1 614 ? 30.529 2.333 -36.211 1.00 92.56 614 LYS A CA 1
ATOM 4894 C C . LYS A 1 614 ? 31.714 2.116 -35.259 1.00 92.56 614 LYS A C 1
ATOM 4896 O O . LYS A 1 614 ? 31.512 2.077 -34.054 1.00 92.56 614 LYS A O 1
ATOM 4901 N N . ASN A 1 615 ? 32.934 1.986 -35.787 1.00 94.06 615 ASN A N 1
ATOM 4902 C CA . ASN A 1 615 ? 34.154 1.746 -35.010 1.00 94.06 615 ASN A CA 1
ATOM 4903 C C . ASN A 1 615 ? 35.014 3.010 -34.850 1.00 94.06 615 ASN A C 1
ATOM 4905 O O . ASN A 1 615 ? 36.207 2.911 -34.545 1.00 94.06 615 ASN A O 1
ATOM 4909 N N . ASP A 1 616 ? 34.466 4.199 -35.115 1.00 97.19 616 ASP A N 1
ATOM 4910 C CA . ASP A 1 616 ? 35.211 5.441 -34.943 1.00 97.19 616 ASP A CA 1
ATOM 4911 C C . ASP A 1 616 ? 35.523 5.702 -33.465 1.00 97.19 616 ASP A C 1
ATOM 4913 O O . ASP A 1 616 ? 34.650 6.037 -32.668 1.00 97.19 616 ASP A O 1
ATOM 4917 N N . ALA A 1 617 ? 36.795 5.544 -33.105 1.00 96.25 617 ALA A N 1
ATOM 4918 C CA . ALA A 1 617 ? 37.233 5.547 -31.717 1.00 96.25 617 ALA A CA 1
ATOM 4919 C C . ALA A 1 617 ? 36.980 6.870 -30.981 1.00 96.25 617 ALA A C 1
ATOM 4921 O O . ALA A 1 617 ? 36.649 6.864 -29.799 1.00 96.25 617 ALA A O 1
ATOM 4922 N N . VAL A 1 618 ? 37.127 8.001 -31.675 1.00 94.69 618 VAL A N 1
ATOM 4923 C CA . VAL A 1 618 ? 36.905 9.321 -31.070 1.00 94.69 618 VAL A CA 1
ATOM 4924 C C . VAL A 1 618 ? 35.417 9.531 -30.837 1.00 94.69 618 VAL A C 1
ATOM 4926 O O . VAL A 1 618 ? 35.011 9.956 -29.759 1.00 94.69 618 VAL A O 1
ATOM 4929 N N . ALA A 1 619 ? 34.593 9.182 -31.825 1.00 95.81 619 ALA A N 1
ATOM 4930 C CA . ALA A 1 619 ? 33.156 9.343 -31.702 1.00 95.81 619 ALA A CA 1
ATOM 4931 C C . ALA A 1 619 ? 32.546 8.400 -30.645 1.00 95.81 619 ALA A C 1
ATOM 4933 O O . ALA A 1 619 ? 31.681 8.834 -29.890 1.00 95.81 619 ALA A O 1
ATOM 4934 N N . LEU A 1 620 ? 33.032 7.156 -30.525 1.00 95.81 620 LEU A N 1
ATOM 4935 C CA . LEU A 1 620 ? 32.611 6.222 -29.469 1.00 95.81 620 LEU A CA 1
ATOM 4936 C C . LEU A 1 620 ? 32.928 6.760 -28.066 1.00 95.81 620 LEU A C 1
ATOM 4938 O O . LEU A 1 620 ? 32.053 6.745 -27.201 1.00 95.81 620 LEU A O 1
ATOM 4942 N N . ASN A 1 621 ? 34.136 7.295 -27.856 1.00 94.12 621 ASN A N 1
ATOM 4943 C CA . ASN A 1 621 ? 34.489 7.955 -26.596 1.00 94.12 621 ASN A CA 1
ATOM 4944 C C . ASN A 1 621 ? 33.546 9.127 -26.293 1.00 94.12 621 ASN A C 1
ATOM 4946 O O . ASN A 1 621 ? 33.086 9.259 -25.165 1.00 94.12 621 ASN A O 1
ATOM 4950 N N . CYS A 1 622 ? 33.193 9.937 -27.294 1.00 94.38 622 CYS A N 1
ATOM 4951 C CA . CYS A 1 622 ? 32.286 11.069 -27.102 1.00 94.38 622 CYS A CA 1
ATOM 4952 C C . CYS A 1 622 ? 30.847 10.672 -26.765 1.00 94.38 622 CYS A C 1
ATOM 4954 O O . CYS A 1 622 ? 30.200 11.366 -25.988 1.00 94.38 622 CYS A O 1
ATOM 4956 N N . VAL A 1 623 ? 30.342 9.553 -27.291 1.00 93.56 623 VAL A N 1
ATOM 4957 C CA . VAL A 1 623 ? 29.046 9.009 -26.851 1.00 93.56 623 VAL A CA 1
ATOM 4958 C C . VAL A 1 623 ? 29.126 8.530 -25.398 1.00 93.56 623 VAL A C 1
ATOM 4960 O O . VAL A 1 623 ? 28.226 8.813 -24.609 1.00 93.56 623 VAL A O 1
ATOM 4963 N N . GLY A 1 624 ? 30.217 7.858 -25.017 1.00 90.25 624 GLY A N 1
ATOM 4964 C CA . GLY A 1 624 ? 30.465 7.478 -23.623 1.00 90.25 624 GLY A CA 1
ATOM 4965 C C . GLY A 1 624 ? 30.506 8.686 -22.679 1.00 90.25 624 GLY A C 1
ATOM 4966 O O . GLY A 1 624 ? 29.911 8.642 -21.601 1.00 90.25 624 GLY A O 1
ATOM 4967 N N . GLU A 1 625 ? 31.139 9.779 -23.111 1.00 89.38 625 GLU A N 1
ATOM 4968 C CA . GLU A 1 625 ? 31.175 11.037 -22.364 1.00 89.38 625 GLU A CA 1
ATOM 4969 C C . GLU A 1 625 ? 29.805 11.683 -22.250 1.00 89.38 625 GLU A C 1
ATOM 4971 O O . GLU A 1 625 ? 29.411 12.023 -21.143 1.00 89.38 625 GLU A O 1
ATOM 4976 N N . PHE A 1 626 ? 29.037 11.771 -23.336 1.00 91.06 626 PHE A N 1
ATOM 4977 C CA . PHE A 1 626 ? 27.664 12.272 -23.292 1.00 91.06 626 PHE A CA 1
ATOM 4978 C C . PHE A 1 626 ? 26.837 11.587 -22.189 1.00 91.06 626 PHE A C 1
ATOM 4980 O O . PHE A 1 626 ? 26.227 12.257 -21.354 1.00 91.06 626 PHE A O 1
ATOM 4987 N N . PHE A 1 627 ? 26.884 10.252 -22.113 1.00 87.38 627 PHE A N 1
ATOM 4988 C CA . PHE A 1 627 ? 26.202 9.518 -21.045 1.00 87.38 627 PHE A CA 1
ATOM 4989 C C . PHE A 1 627 ? 26.793 9.787 -19.658 1.00 87.38 627 PHE A C 1
ATOM 4991 O O . PHE A 1 627 ? 26.051 9.856 -18.685 1.00 87.38 627 PHE A O 1
ATOM 4998 N N . ARG A 1 628 ? 28.111 9.977 -19.536 1.00 85.56 628 ARG A N 1
ATOM 4999 C CA . ARG A 1 628 ? 28.725 10.366 -18.260 1.00 85.56 628 ARG A CA 1
ATOM 5000 C C . ARG A 1 628 ? 28.299 11.762 -17.801 1.00 85.56 628 ARG A C 1
ATOM 5002 O O . ARG A 1 628 ? 28.121 11.952 -16.607 1.00 85.56 628 ARG A O 1
ATOM 5009 N N . LEU A 1 629 ? 28.172 12.733 -18.698 1.00 84.69 629 LEU A N 1
ATOM 5010 C CA . LEU A 1 629 ? 27.862 14.108 -18.302 1.00 84.69 629 LEU A CA 1
ATOM 5011 C C . LEU A 1 629 ? 26.404 14.255 -17.867 1.00 84.69 629 LEU A C 1
ATOM 5013 O O . LEU A 1 629 ? 26.117 14.897 -16.862 1.00 84.69 629 LEU A O 1
ATOM 5017 N N . PHE A 1 630 ? 25.494 13.648 -18.626 1.00 82.94 630 PHE A N 1
ATOM 5018 C CA . PHE A 1 630 ? 24.066 13.951 -18.526 1.00 82.94 630 PHE A CA 1
ATOM 5019 C C . PHE A 1 630 ? 23.230 12.820 -17.923 1.00 82.94 630 PHE A C 1
ATOM 5021 O O . PHE A 1 630 ? 22.078 13.039 -17.570 1.00 82.94 630 PHE A O 1
ATOM 5028 N N . PHE A 1 631 ? 23.805 11.623 -17.782 1.00 74.44 631 PHE A N 1
ATOM 5029 C CA . PHE A 1 631 ? 23.104 10.412 -17.353 1.00 74.44 631 PHE A CA 1
ATOM 5030 C C . PHE A 1 631 ? 23.982 9.584 -16.391 1.00 74.44 631 PHE A C 1
ATOM 5032 O O . PHE A 1 631 ? 24.099 8.373 -16.546 1.00 74.44 631 PHE A O 1
ATOM 5039 N N . TYR A 1 632 ? 24.673 10.229 -15.439 1.00 61.50 632 TYR A N 1
ATOM 5040 C CA . TYR A 1 632 ? 25.560 9.563 -14.460 1.00 61.50 632 TYR A CA 1
ATOM 5041 C C . TYR A 1 632 ? 25.112 9.691 -13.002 1.00 61.50 632 TYR A C 1
ATOM 5043 O O . TYR A 1 632 ? 25.268 8.737 -12.250 1.00 61.50 632 TYR A O 1
ATOM 5051 N N . TYR A 1 633 ? 24.575 10.845 -12.594 1.00 44.12 633 TYR A N 1
ATOM 5052 C CA . TYR A 1 633 ? 24.310 11.130 -11.177 1.00 44.12 633 TYR A CA 1
ATOM 5053 C C . TYR A 1 633 ? 22.932 10.693 -10.683 1.00 44.12 633 TYR A C 1
ATOM 5055 O O . TYR A 1 633 ? 22.773 10.479 -9.486 1.00 44.12 633 TYR A O 1
ATOM 5063 N N . ASN A 1 634 ? 21.956 10.509 -11.574 1.00 40.75 634 ASN A N 1
ATOM 5064 C CA . ASN A 1 634 ? 20.654 9.991 -11.177 1.00 40.75 634 ASN A CA 1
ATOM 5065 C C . ASN A 1 634 ? 20.694 8.461 -11.253 1.00 40.75 634 ASN A C 1
ATOM 5067 O O . ASN A 1 634 ? 20.339 7.864 -12.272 1.00 40.75 634 ASN A O 1
ATOM 5071 N N . TYR A 1 635 ? 21.195 7.836 -10.180 1.00 37.34 635 TYR A N 1
ATOM 5072 C CA . TYR A 1 635 ? 21.249 6.377 -10.006 1.00 37.34 635 TYR A CA 1
ATOM 5073 C C . TYR A 1 635 ? 19.910 5.715 -10.388 1.00 37.34 635 TYR A C 1
ATOM 5075 O O . TYR A 1 635 ? 19.918 4.648 -10.993 1.00 37.34 635 TYR A O 1
ATOM 5083 N N . ALA A 1 636 ? 18.781 6.397 -10.149 1.00 37.66 636 ALA A N 1
ATOM 5084 C CA . ALA A 1 636 ? 17.436 5.955 -10.510 1.00 37.66 636 ALA A CA 1
ATOM 5085 C C . ALA A 1 636 ? 17.136 6.001 -12.024 1.00 37.66 636 ALA A C 1
ATOM 5087 O O . ALA A 1 636 ? 16.654 5.017 -12.573 1.00 37.66 636 ALA A O 1
ATOM 5088 N N . GLU A 1 637 ? 17.432 7.088 -12.746 1.00 41.97 637 GLU A N 1
ATOM 5089 C CA . GLU A 1 637 ? 17.066 7.183 -14.173 1.00 41.97 637 GLU A CA 1
ATOM 5090 C C . GLU A 1 637 ? 17.868 6.230 -15.050 1.00 41.97 637 GLU A C 1
ATOM 5092 O O . GLU A 1 637 ? 17.351 5.666 -16.006 1.00 41.97 637 GLU A O 1
ATOM 5097 N N . VAL A 1 638 ? 19.143 6.043 -14.737 1.00 41.75 638 VAL A N 1
ATOM 5098 C CA . VAL A 1 638 ? 20.069 5.280 -15.574 1.00 41.75 638 VAL A CA 1
ATOM 5099 C C . VAL A 1 638 ? 19.824 3.784 -15.391 1.00 41.75 638 VAL A C 1
ATOM 5101 O O . VAL A 1 638 ? 19.732 3.057 -16.382 1.00 41.75 638 VAL A O 1
ATOM 5104 N N . TYR A 1 639 ? 19.619 3.327 -14.150 1.00 43.91 639 TYR A N 1
ATOM 5105 C CA . TYR A 1 639 ? 19.232 1.940 -13.886 1.00 43.91 639 TYR A CA 1
ATOM 5106 C C . TYR A 1 639 ? 17.896 1.591 -14.542 1.00 43.91 639 TYR A C 1
ATOM 5108 O O . TYR A 1 639 ? 17.819 0.553 -15.180 1.00 43.91 639 TYR A O 1
ATOM 5116 N N . LEU A 1 640 ? 16.888 2.469 -14.531 1.00 46.84 640 LEU A N 1
ATOM 5117 C CA . LEU A 1 640 ? 15.602 2.200 -15.193 1.00 46.84 640 LEU A CA 1
ATOM 5118 C C . LEU A 1 640 ? 15.726 1.869 -16.694 1.00 46.84 640 LEU A C 1
ATOM 5120 O O . LEU A 1 640 ? 14.927 1.096 -17.220 1.00 46.84 640 LEU A O 1
ATOM 5124 N N . PHE A 1 641 ? 16.733 2.414 -17.388 1.00 46.03 641 PHE A N 1
ATOM 5125 C CA . PHE A 1 641 ? 16.967 2.139 -18.810 1.00 46.03 641 PHE A CA 1
ATOM 5126 C C . PHE A 1 641 ? 17.933 0.978 -19.091 1.00 46.03 641 PHE A C 1
ATOM 5128 O O . PHE A 1 641 ? 17.815 0.352 -20.147 1.00 46.03 641 PHE A O 1
ATOM 5135 N N . TYR A 1 642 ? 18.897 0.711 -18.202 1.00 40.69 642 TYR A N 1
ATOM 5136 C CA . TYR A 1 642 ? 19.861 -0.393 -18.344 1.00 40.69 642 TYR A CA 1
ATOM 5137 C C . TYR A 1 642 ? 19.404 -1.687 -17.647 1.00 40.69 642 TYR A C 1
ATOM 5139 O O . TYR A 1 642 ? 19.933 -2.764 -17.943 1.00 40.69 642 TYR A O 1
ATOM 5147 N N . ASP A 1 643 ? 18.425 -1.590 -16.748 1.00 44.62 643 ASP A N 1
ATOM 5148 C CA . ASP A 1 643 ? 17.975 -2.628 -15.827 1.00 44.62 643 ASP A CA 1
ATOM 5149 C C . ASP A 1 643 ? 16.520 -3.062 -16.055 1.00 44.62 643 ASP A C 1
ATOM 5151 O O . ASP A 1 643 ? 15.682 -3.089 -15.163 1.00 44.62 643 ASP A O 1
ATOM 5155 N N . VAL A 1 644 ? 16.232 -3.484 -17.283 1.00 40.34 644 VAL A N 1
ATOM 5156 C CA . VAL A 1 644 ? 15.074 -4.346 -17.582 1.00 40.34 644 VAL A CA 1
ATOM 5157 C C . VAL A 1 644 ? 15.359 -5.833 -17.280 1.00 40.34 644 VAL A C 1
ATOM 5159 O O . VAL A 1 644 ? 14.587 -6.691 -17.681 1.00 40.34 644 VAL A O 1
ATOM 5162 N N . ASN A 1 645 ? 16.460 -6.168 -16.576 1.00 35.22 645 ASN A N 1
ATOM 5163 C CA . ASN A 1 645 ? 16.806 -7.565 -16.229 1.00 35.22 645 ASN A CA 1
ATOM 5164 C C . ASN A 1 645 ? 16.960 -7.838 -14.717 1.00 35.22 645 ASN A C 1
ATOM 5166 O O . ASN A 1 645 ? 17.532 -8.867 -14.360 1.00 35.22 645 ASN A O 1
ATOM 5170 N N . PHE A 1 646 ? 16.427 -7.005 -13.816 1.00 37.56 646 PHE A N 1
ATOM 5171 C CA . PHE A 1 646 ? 16.130 -7.477 -12.449 1.00 37.56 646 PHE A CA 1
ATOM 5172 C C . PHE A 1 646 ? 15.069 -8.594 -12.442 1.00 37.56 646 PHE A C 1
ATOM 5174 O O . PHE A 1 646 ? 14.880 -9.292 -11.443 1.00 37.56 646 PHE A O 1
ATOM 5181 N N . SER A 1 647 ? 14.462 -8.859 -13.598 1.00 38.84 647 SER A N 1
ATOM 5182 C CA . SER A 1 647 ? 13.753 -10.083 -13.927 1.00 38.84 647 SER A CA 1
ATOM 5183 C C . SER A 1 647 ? 14.740 -11.252 -14.047 1.00 38.84 647 SER A C 1
ATOM 5185 O O . SER A 1 647 ? 15.142 -11.684 -15.131 1.00 38.84 647 SER A O 1
ATOM 5187 N N . ALA A 1 648 ? 15.085 -11.840 -12.899 1.00 29.98 648 ALA A N 1
ATOM 5188 C CA . ALA A 1 648 ? 15.302 -13.283 -12.836 1.00 29.98 648 ALA A CA 1
ATOM 5189 C C . ALA A 1 648 ? 14.207 -13.992 -13.667 1.00 29.98 648 ALA A C 1
ATOM 5191 O O . ALA A 1 648 ? 13.090 -13.471 -13.726 1.00 29.98 648 ALA A O 1
ATOM 5192 N N . PRO A 1 649 ? 14.476 -15.156 -14.295 1.00 33.06 649 PRO A N 1
ATOM 5193 C CA . PRO A 1 649 ? 13.452 -15.897 -15.031 1.00 33.06 649 PRO A CA 1
ATOM 5194 C C . PRO A 1 649 ? 12.181 -15.961 -14.184 1.00 33.06 649 PRO A C 1
ATOM 5196 O O . PRO A 1 649 ? 12.228 -16.471 -13.063 1.00 33.06 649 PRO A O 1
ATOM 5199 N N . HIS A 1 650 ? 11.097 -15.352 -14.681 1.00 43.16 650 HIS A N 1
ATOM 5200 C CA . HIS A 1 650 ? 9.837 -15.240 -13.954 1.00 43.16 650 HIS A CA 1
ATOM 5201 C C . HIS A 1 650 ? 9.351 -16.651 -13.600 1.00 43.16 650 HIS A C 1
ATOM 5203 O O . HIS A 1 650 ? 8.817 -17.376 -14.440 1.00 43.16 650 HIS A O 1
ATOM 5209 N N . GLY A 1 651 ? 9.604 -17.056 -12.357 1.00 43.22 651 GLY A N 1
ATOM 5210 C CA . GLY A 1 651 ? 8.796 -18.042 -11.656 1.00 43.22 651 GLY A CA 1
ATOM 5211 C C . GLY A 1 651 ? 7.530 -17.365 -11.125 1.00 43.22 651 GLY A C 1
ATOM 5212 O O . GLY A 1 651 ? 6.998 -16.454 -11.753 1.00 43.22 651 GLY A O 1
ATOM 5213 N N . ASP A 1 652 ? 7.098 -17.756 -9.930 1.00 45.09 652 ASP A N 1
ATOM 5214 C CA . ASP A 1 652 ? 5.947 -17.199 -9.199 1.00 45.09 652 ASP A CA 1
ATOM 5215 C C . ASP A 1 652 ? 6.208 -15.779 -8.619 1.00 45.09 652 ASP A C 1
ATOM 5217 O O . ASP A 1 652 ? 5.929 -15.544 -7.451 1.00 45.09 652 ASP A O 1
ATOM 5221 N N . LYS A 1 653 ? 6.823 -14.846 -9.364 1.00 50.78 653 LYS A N 1
ATOM 5222 C CA . LYS A 1 653 ? 7.030 -13.453 -8.903 1.00 50.78 653 LYS A CA 1
ATOM 5223 C C . LYS A 1 653 ? 6.021 -12.495 -9.553 1.00 50.78 653 LYS A C 1
ATOM 5225 O O . LYS A 1 653 ? 5.691 -12.695 -10.727 1.00 50.78 653 LYS A O 1
ATOM 5230 N N . PRO A 1 654 ? 5.578 -11.434 -8.849 1.00 53.00 654 PRO A N 1
ATOM 5231 C CA . PRO A 1 654 ? 4.641 -10.467 -9.401 1.00 53.00 654 PRO A CA 1
ATOM 5232 C C . PRO A 1 654 ? 5.292 -9.633 -10.507 1.00 53.00 654 PRO A C 1
ATOM 5234 O O . PRO A 1 654 ? 6.491 -9.365 -10.477 1.00 53.00 654 PRO A O 1
ATOM 5237 N N . TYR A 1 655 ? 4.479 -9.257 -11.492 1.00 65.31 655 TYR A N 1
ATOM 5238 C CA . TYR A 1 655 ? 4.874 -8.428 -12.625 1.00 65.31 655 TYR A CA 1
ATOM 5239 C C . TYR A 1 655 ? 4.710 -6.946 -12.266 1.00 65.31 655 TYR A C 1
ATOM 5241 O O . TYR A 1 655 ? 3.621 -6.541 -11.845 1.00 65.31 655 TYR A O 1
ATOM 5249 N N . TYR A 1 656 ? 5.760 -6.146 -12.454 1.00 71.88 656 TYR A N 1
ATOM 5250 C CA . TYR A 1 656 ? 5.721 -4.706 -12.207 1.00 71.88 656 TYR A CA 1
ATOM 5251 C C . TYR A 1 656 ? 5.578 -3.913 -13.510 1.00 71.88 656 TYR A C 1
ATOM 5253 O O . TYR A 1 656 ? 6.102 -4.298 -14.556 1.00 71.88 656 TYR A O 1
ATOM 5261 N N . LEU A 1 657 ? 4.865 -2.784 -13.452 1.00 77.44 657 LEU A N 1
ATOM 5262 C CA . LEU A 1 657 ? 4.684 -1.916 -14.616 1.00 77.44 657 LEU A CA 1
ATOM 5263 C C . LEU A 1 657 ? 6.041 -1.386 -15.107 1.00 77.44 657 LEU A C 1
ATOM 5265 O O . LEU A 1 657 ? 6.820 -0.837 -14.325 1.00 77.44 657 LEU A O 1
ATOM 5269 N N . GLY A 1 658 ? 6.312 -1.492 -16.406 1.00 77.56 658 GLY A N 1
ATOM 5270 C CA . GLY A 1 658 ? 7.581 -1.049 -16.986 1.00 77.56 658 GLY A CA 1
ATOM 5271 C C . GLY A 1 658 ? 8.681 -2.117 -17.030 1.00 77.56 658 GLY A C 1
ATOM 5272 O O . GLY A 1 658 ? 9.840 -1.773 -17.272 1.00 77.56 658 GLY A O 1
ATOM 5273 N N . GLU A 1 659 ? 8.359 -3.386 -16.766 1.00 72.88 659 GLU A N 1
ATOM 5274 C CA . GLU A 1 659 ? 9.318 -4.505 -16.788 1.00 72.88 659 GLU A CA 1
ATOM 5275 C C . GLU A 1 659 ? 9.278 -5.353 -18.065 1.00 72.88 659 GLU A C 1
ATOM 5277 O O . GLU 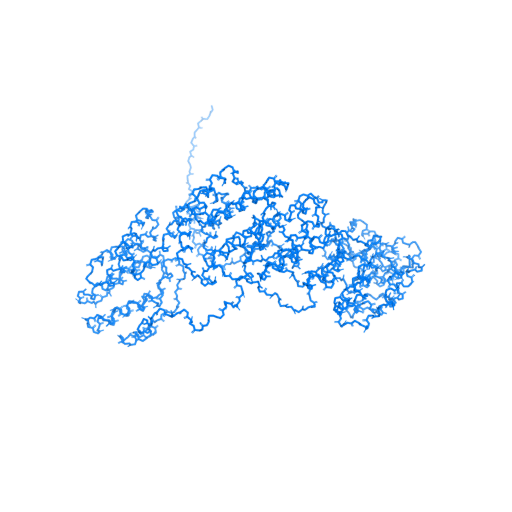A 1 659 ? 9.902 -6.417 -18.128 1.00 72.88 659 GLU A O 1
ATOM 5282 N N . MET A 1 660 ? 8.580 -4.906 -19.115 1.00 71.50 660 MET A N 1
ATOM 5283 C CA . MET A 1 660 ? 8.662 -5.604 -20.399 1.00 71.50 660 MET A CA 1
ATOM 5284 C C . MET A 1 660 ? 10.079 -5.545 -20.989 1.00 71.50 660 MET A C 1
ATOM 5286 O O . MET A 1 660 ? 10.821 -4.588 -20.752 1.00 71.50 660 MET A O 1
ATOM 5290 N N . PRO A 1 661 ? 10.449 -6.538 -21.823 1.00 72.25 661 PRO A N 1
ATOM 5291 C CA . PRO A 1 661 ? 11.697 -6.499 -22.571 1.00 72.25 661 PRO A CA 1
ATOM 5292 C C . PRO A 1 661 ? 11.837 -5.226 -23.409 1.00 72.25 661 PRO A C 1
ATOM 5294 O O . PRO A 1 661 ? 10.857 -4.686 -23.921 1.00 72.25 661 PRO A O 1
ATOM 5297 N N . ASP A 1 662 ? 13.081 -4.805 -23.628 1.00 77.25 662 ASP A N 1
ATOM 5298 C CA . ASP A 1 662 ? 13.380 -3.708 -24.543 1.00 77.25 662 ASP A CA 1
ATOM 5299 C C . ASP A 1 662 ? 12.987 -4.073 -25.987 1.00 77.25 662 ASP A C 1
ATOM 5301 O O . ASP A 1 662 ? 13.471 -5.058 -26.551 1.00 77.25 662 ASP A O 1
ATOM 5305 N N . TYR A 1 663 ? 12.113 -3.269 -26.595 1.00 83.06 663 TYR A N 1
ATOM 5306 C CA . TYR A 1 663 ? 11.626 -3.468 -27.963 1.00 83.06 663 TYR A CA 1
ATOM 5307 C C . TYR A 1 663 ? 12.485 -2.778 -29.034 1.00 83.06 663 TYR A C 1
ATOM 5309 O O . TYR A 1 663 ? 12.113 -2.765 -30.212 1.00 83.06 663 TYR A O 1
ATOM 5317 N N . PHE A 1 664 ? 13.625 -2.189 -28.666 1.00 87.69 664 PHE A N 1
ATOM 5318 C CA . PHE A 1 664 ? 14.592 -1.659 -29.623 1.00 87.69 664 PHE A CA 1
ATOM 5319 C C . PHE A 1 664 ? 15.509 -2.762 -30.165 1.00 87.69 664 PHE A C 1
ATOM 5321 O O . PHE A 1 664 ? 15.967 -3.654 -29.455 1.00 87.69 664 PHE A O 1
ATOM 5328 N N . ALA A 1 665 ? 15.804 -2.697 -31.464 1.00 84.62 665 ALA A N 1
ATOM 5329 C CA . ALA A 1 665 ? 16.663 -3.681 -32.111 1.00 84.62 665 ALA A CA 1
ATOM 5330 C C . ALA A 1 665 ? 18.132 -3.534 -31.676 1.00 84.62 665 ALA A C 1
ATOM 5332 O O . ALA A 1 665 ? 18.666 -2.426 -31.616 1.00 84.62 665 ALA A O 1
ATOM 5333 N N . GLY A 1 666 ? 18.809 -4.668 -31.472 1.00 84.19 666 GLY A N 1
ATOM 5334 C CA . GLY A 1 666 ? 20.227 -4.728 -31.103 1.00 84.19 666 GLY A CA 1
ATOM 5335 C C . GLY A 1 666 ? 20.459 -4.735 -29.591 1.00 84.19 666 GLY A C 1
ATOM 5336 O O . GLY A 1 666 ? 19.533 -4.563 -28.808 1.00 84.19 666 GLY A O 1
ATOM 5337 N N . LYS A 1 667 ? 21.710 -4.959 -29.172 1.00 83.75 667 LYS A N 1
ATOM 5338 C CA . LYS A 1 667 ? 22.073 -4.891 -27.750 1.00 83.75 667 LYS A CA 1
ATOM 5339 C C . LYS A 1 667 ? 22.161 -3.438 -27.276 1.00 83.75 667 LYS A C 1
ATOM 5341 O O . LYS A 1 667 ? 22.548 -2.563 -28.049 1.00 83.75 667 LYS A O 1
ATOM 5346 N N . THR A 1 668 ? 21.920 -3.216 -25.992 1.00 84.62 668 THR A N 1
ATOM 5347 C CA . THR A 1 668 ? 22.240 -1.958 -25.310 1.00 84.62 668 THR A CA 1
ATOM 5348 C C . THR A 1 668 ? 23.745 -1.853 -25.057 1.00 84.62 668 THR A C 1
ATOM 5350 O O . THR A 1 668 ? 24.368 -2.827 -24.629 1.00 84.62 668 THR A O 1
ATOM 5353 N N . TYR A 1 669 ? 24.320 -0.676 -25.278 1.00 86.75 669 TYR A N 1
ATOM 5354 C CA . TYR A 1 669 ? 25.706 -0.343 -24.962 1.00 86.75 669 TYR A CA 1
ATOM 5355 C C . TYR A 1 669 ? 25.757 0.510 -23.701 1.00 86.75 669 TYR A C 1
ATOM 5357 O O . TYR A 1 669 ? 25.197 1.605 -23.664 1.00 86.75 669 TYR A O 1
ATOM 5365 N N . THR A 1 670 ? 26.460 0.027 -22.682 1.00 85.88 670 THR A N 1
ATOM 5366 C CA . THR A 1 670 ? 26.755 0.806 -21.480 1.00 85.88 670 THR A CA 1
ATOM 5367 C C . THR A 1 670 ? 27.968 1.713 -21.695 1.00 85.88 670 THR A C 1
ATOM 5369 O O . THR A 1 670 ? 28.711 1.591 -22.673 1.00 85.88 670 THR A O 1
ATOM 5372 N N . ARG A 1 671 ? 28.240 2.608 -20.739 1.00 86.81 671 ARG A N 1
ATOM 5373 C CA . ARG A 1 671 ? 29.457 3.436 -20.757 1.00 86.81 671 ARG A CA 1
ATOM 5374 C C . ARG A 1 671 ? 30.742 2.616 -20.875 1.00 86.81 671 ARG A C 1
ATOM 5376 O O . ARG A 1 671 ? 31.669 3.019 -21.582 1.00 86.81 671 ARG A O 1
ATOM 5383 N N . LEU A 1 672 ? 30.802 1.475 -20.188 1.00 89.88 672 LEU A N 1
ATOM 5384 C CA . LEU A 1 672 ? 31.958 0.593 -20.283 1.00 89.88 672 LEU A CA 1
ATOM 5385 C C . LEU A 1 672 ? 32.040 -0.079 -21.661 1.00 89.88 672 LEU A C 1
ATOM 5387 O O . LEU A 1 672 ? 33.140 -0.164 -22.196 1.00 89.88 672 LEU A O 1
ATOM 5391 N N . ASP A 1 673 ? 30.920 -0.463 -22.287 1.00 92.19 673 ASP A N 1
ATOM 5392 C CA . ASP A 1 673 ? 30.939 -1.038 -23.644 1.00 92.19 673 ASP A CA 1
ATOM 5393 C C . ASP A 1 673 ? 31.574 -0.090 -24.669 1.00 92.19 673 ASP A C 1
ATOM 5395 O O . ASP A 1 673 ? 32.348 -0.536 -25.518 1.00 92.19 673 ASP A O 1
ATOM 5399 N N . TYR A 1 674 ? 31.292 1.215 -24.577 1.00 92.44 674 TYR A N 1
ATOM 5400 C CA . TYR A 1 674 ? 31.926 2.214 -25.442 1.00 92.44 674 TYR A CA 1
ATOM 5401 C C . TYR A 1 674 ? 33.443 2.255 -25.257 1.00 92.44 674 TYR A C 1
ATOM 5403 O O . TYR A 1 674 ? 34.185 2.246 -26.239 1.00 92.44 674 TYR A O 1
ATOM 5411 N N . SER A 1 675 ? 33.912 2.227 -24.007 1.00 94.25 675 SER A N 1
ATOM 5412 C CA . SER A 1 675 ? 35.348 2.219 -23.704 1.00 94.25 675 SER A CA 1
ATOM 5413 C C . SER A 1 675 ? 36.017 0.930 -24.197 1.00 94.25 675 SER A C 1
ATOM 5415 O O . SER A 1 675 ? 37.071 0.978 -24.831 1.00 94.25 675 SER A O 1
ATOM 5417 N N . LEU A 1 676 ? 35.380 -0.225 -23.977 1.00 95.94 676 LEU A N 1
ATOM 5418 C CA . LEU A 1 676 ? 35.869 -1.527 -24.439 1.00 95.94 676 LEU A CA 1
ATOM 5419 C C . LEU A 1 676 ? 35.991 -1.578 -25.966 1.00 95.94 676 LEU A C 1
ATOM 5421 O O . LEU A 1 676 ? 37.035 -1.972 -26.480 1.00 95.94 676 LEU A O 1
ATOM 5425 N N . ALA A 1 677 ? 34.985 -1.085 -26.696 1.00 96.00 677 ALA A N 1
ATOM 5426 C CA . ALA A 1 677 ? 35.019 -1.034 -28.158 1.00 96.00 677 ALA A CA 1
ATOM 5427 C C . ALA A 1 677 ? 36.219 -0.228 -28.698 1.00 96.00 677 ALA A C 1
ATOM 5429 O O . ALA A 1 677 ? 36.795 -0.579 -29.730 1.00 96.00 677 ALA A O 1
ATOM 5430 N N . VAL A 1 678 ? 36.632 0.832 -27.996 1.00 97.69 678 VAL A N 1
ATOM 5431 C CA . VAL A 1 678 ? 37.810 1.634 -28.360 1.00 97.69 678 VAL A CA 1
ATOM 5432 C C . VAL A 1 678 ? 39.120 0.935 -27.990 1.00 97.69 678 VAL A C 1
ATOM 5434 O O . VAL A 1 678 ? 40.061 0.940 -28.792 1.00 97.69 678 VAL A O 1
ATOM 5437 N N . ILE A 1 679 ? 39.188 0.311 -26.811 1.00 97.31 679 ILE A N 1
ATOM 5438 C CA . ILE A 1 679 ? 40.358 -0.450 -26.343 1.00 97.31 679 ILE A CA 1
ATOM 5439 C C . ILE A 1 679 ? 40.680 -1.589 -27.323 1.00 97.31 679 ILE A C 1
ATOM 5441 O O . ILE A 1 679 ? 41.829 -1.720 -27.772 1.00 97.31 679 ILE A O 1
ATOM 5445 N N . ASP A 1 680 ? 39.650 -2.342 -27.713 1.00 95.81 680 ASP A N 1
ATOM 5446 C CA . ASP A 1 680 ? 39.755 -3.530 -28.561 1.00 95.81 680 ASP A CA 1
ATOM 5447 C C . ASP A 1 680 ? 40.000 -3.195 -30.039 1.00 95.81 680 ASP A C 1
ATOM 5449 O O . ASP A 1 680 ? 40.488 -4.032 -30.798 1.00 95.81 680 ASP A O 1
ATOM 5453 N N . ASN A 1 681 ? 39.731 -1.960 -30.474 1.00 95.81 681 ASN A N 1
ATOM 5454 C CA . ASN A 1 681 ? 39.944 -1.547 -31.858 1.00 95.81 681 ASN A CA 1
ATOM 5455 C C . ASN A 1 681 ? 41.448 -1.372 -32.160 1.00 95.81 681 ASN A C 1
ATOM 5457 O O . ASN A 1 681 ? 42.055 -0.396 -31.716 1.00 95.81 681 ASN A O 1
ATOM 5461 N N . PRO A 1 682 ? 42.096 -2.226 -32.975 1.00 92.19 682 PRO A N 1
ATOM 5462 C CA . PRO A 1 682 ? 43.535 -2.126 -33.241 1.00 92.19 682 PRO A CA 1
ATOM 5463 C C . PRO A 1 682 ? 43.924 -0.859 -34.016 1.00 92.19 682 PRO A C 1
ATOM 5465 O O . PRO A 1 682 ? 45.081 -0.454 -33.967 1.00 92.19 682 PRO A O 1
ATOM 5468 N N . LYS A 1 683 ? 42.967 -0.226 -34.706 1.00 93.75 683 LYS A N 1
ATOM 5469 C CA . LYS A 1 683 ? 43.162 0.989 -35.508 1.00 93.75 683 LYS A CA 1
ATOM 5470 C C . LYS A 1 683 ? 42.822 2.273 -34.748 1.00 93.75 683 LYS A C 1
ATOM 5472 O O . LYS A 1 683 ? 42.930 3.352 -35.327 1.00 93.75 683 LYS A O 1
ATOM 5477 N N . ALA A 1 684 ? 42.374 2.183 -33.494 1.00 95.19 684 ALA A N 1
ATOM 5478 C CA . ALA A 1 684 ? 42.054 3.373 -32.716 1.00 95.19 684 ALA A CA 1
ATOM 5479 C C . ALA A 1 684 ? 43.329 4.197 -32.435 1.00 95.19 684 ALA A C 1
ATOM 5481 O O . ALA A 1 684 ? 44.346 3.608 -32.053 1.00 95.19 684 ALA A O 1
ATOM 5482 N N . PRO A 1 685 ? 43.286 5.535 -32.597 1.00 94.56 685 PRO A N 1
ATOM 5483 C CA . PRO A 1 685 ? 44.410 6.408 -32.277 1.00 94.56 685 PRO A CA 1
ATOM 5484 C C . PRO A 1 685 ? 44.852 6.264 -30.821 1.00 94.56 685 PRO A C 1
ATOM 5486 O O . PRO A 1 685 ? 44.023 6.068 -29.932 1.00 94.56 685 PRO A O 1
ATOM 5489 N N . ASP A 1 686 ? 46.148 6.443 -30.568 1.00 93.88 686 ASP A N 1
ATOM 5490 C CA . ASP A 1 686 ? 46.734 6.251 -29.238 1.00 93.88 686 ASP A CA 1
ATOM 5491 C C . ASP A 1 686 ? 46.083 7.135 -28.160 1.00 93.88 686 ASP A C 1
ATOM 5493 O O . ASP A 1 686 ? 45.782 6.645 -27.077 1.00 93.88 686 ASP A O 1
ATOM 5497 N N . GLN A 1 687 ? 45.759 8.392 -28.483 1.00 92.38 687 GLN A N 1
ATOM 5498 C CA . GLN A 1 687 ? 45.025 9.302 -27.589 1.00 92.38 687 GLN A CA 1
ATOM 5499 C C . GLN A 1 687 ? 43.619 8.780 -27.243 1.00 92.38 687 GLN A C 1
ATOM 5501 O O . GLN A 1 687 ? 43.212 8.792 -26.085 1.00 92.38 687 GLN A O 1
ATOM 5506 N N . ALA A 1 688 ? 42.879 8.256 -28.227 1.00 93.81 688 ALA A N 1
ATOM 5507 C CA . ALA A 1 688 ? 41.546 7.702 -27.985 1.00 93.81 688 ALA A CA 1
ATOM 5508 C C . ALA A 1 688 ? 41.605 6.431 -27.122 1.00 93.81 688 ALA A C 1
ATOM 5510 O O . ALA A 1 688 ? 40.760 6.249 -26.246 1.00 93.81 688 ALA A O 1
ATOM 5511 N N . LYS A 1 689 ? 42.622 5.583 -27.323 1.00 96.56 689 LYS A N 1
ATOM 5512 C CA . LYS A 1 689 ? 42.852 4.394 -26.491 1.00 96.56 689 LYS A CA 1
ATOM 5513 C C . LYS A 1 689 ? 43.255 4.737 -25.065 1.00 96.56 689 LYS A C 1
ATOM 5515 O O . LYS A 1 689 ? 42.741 4.119 -24.139 1.00 96.56 689 LYS A O 1
ATOM 5520 N N . ALA A 1 690 ? 44.160 5.698 -24.890 1.00 95.88 690 ALA A N 1
ATOM 5521 C CA . ALA A 1 690 ? 44.586 6.156 -23.573 1.00 95.88 690 ALA A CA 1
ATOM 5522 C C . ALA A 1 690 ? 43.386 6.652 -22.754 1.00 95.88 690 ALA A C 1
ATOM 5524 O O . ALA A 1 690 ? 43.194 6.226 -21.617 1.00 95.88 690 ALA A O 1
ATOM 5525 N N . TYR A 1 691 ? 42.526 7.460 -23.377 1.00 95.50 691 TYR A N 1
ATOM 5526 C CA . TYR A 1 691 ? 41.309 7.948 -22.741 1.00 95.50 691 TYR A CA 1
ATOM 5527 C C . TYR A 1 691 ? 40.305 6.840 -22.407 1.00 95.50 691 TYR A C 1
ATOM 5529 O O . TYR A 1 691 ? 39.778 6.790 -21.298 1.00 95.50 691 TYR A O 1
ATOM 5537 N N . ALA A 1 692 ? 40.071 5.910 -23.336 1.00 96.38 692 ALA A N 1
ATOM 5538 C CA . ALA A 1 692 ? 39.164 4.789 -23.105 1.00 96.38 692 ALA A CA 1
ATOM 5539 C C . ALA A 1 692 ? 39.641 3.889 -21.952 1.00 96.38 692 ALA A C 1
ATOM 5541 O O . ALA A 1 692 ? 38.836 3.472 -21.124 1.00 96.38 692 ALA A O 1
ATOM 5542 N N . LEU A 1 693 ? 40.952 3.631 -21.851 1.00 97.06 693 LEU A N 1
ATOM 5543 C CA . LEU A 1 693 ? 41.546 2.904 -20.721 1.00 97.06 693 LEU A CA 1
ATOM 5544 C C . LEU A 1 693 ? 41.327 3.648 -19.402 1.00 97.06 693 LEU A C 1
ATOM 5546 O O . LEU A 1 693 ? 40.929 3.035 -18.415 1.00 97.06 693 LEU A O 1
ATOM 5550 N N . TYR A 1 694 ? 41.558 4.960 -19.392 1.00 95.12 694 TYR A N 1
ATOM 5551 C CA . TYR A 1 694 ? 41.321 5.807 -18.228 1.00 95.12 694 TYR A CA 1
ATOM 5552 C C . TYR A 1 694 ? 39.861 5.747 -17.764 1.00 95.12 694 TYR A C 1
ATOM 5554 O O . TYR A 1 694 ? 39.590 5.457 -16.598 1.00 95.12 694 TYR A O 1
ATOM 5562 N N . ARG A 1 695 ? 38.899 5.928 -18.676 1.00 93.00 695 ARG A N 1
ATOM 5563 C CA . ARG A 1 695 ? 37.471 5.832 -18.343 1.00 93.00 695 ARG A CA 1
ATOM 5564 C C . ARG A 1 695 ? 37.075 4.426 -17.885 1.00 93.00 695 ARG A C 1
ATOM 5566 O O . ARG A 1 695 ? 36.384 4.314 -16.876 1.00 93.00 695 ARG A O 1
ATOM 5573 N N . ALA A 1 696 ? 37.565 3.370 -18.537 1.00 94.81 696 ALA A N 1
ATOM 5574 C CA . ALA A 1 696 ? 37.286 1.987 -18.146 1.00 94.81 696 ALA A CA 1
ATOM 5575 C C . ALA A 1 696 ? 37.807 1.638 -16.741 1.00 94.81 696 ALA A C 1
ATOM 5577 O O . ALA A 1 696 ? 37.129 0.930 -16.002 1.00 94.81 696 ALA A O 1
ATOM 5578 N N . ILE A 1 697 ? 38.984 2.137 -16.344 1.00 94.75 697 ILE A N 1
ATOM 5579 C CA . ILE A 1 697 ? 39.528 1.930 -14.990 1.00 94.75 697 ILE A CA 1
ATOM 5580 C C . ILE A 1 697 ? 38.682 2.676 -13.950 1.00 94.75 697 ILE A C 1
ATOM 5582 O O . ILE A 1 697 ? 38.365 2.118 -12.899 1.00 94.75 697 ILE A O 1
ATOM 5586 N N . ASN A 1 698 ? 38.276 3.914 -14.245 1.00 90.75 698 ASN A N 1
ATOM 5587 C CA . ASN A 1 698 ? 37.498 4.728 -13.308 1.00 90.75 698 ASN A CA 1
ATOM 5588 C C . ASN A 1 698 ? 36.059 4.246 -13.109 1.00 90.75 698 ASN A C 1
ATOM 5590 O O . ASN A 1 698 ? 35.455 4.605 -12.106 1.00 90.75 698 ASN A O 1
ATOM 5594 N N . CYS A 1 699 ? 35.551 3.355 -13.962 1.00 88.62 699 CYS A N 1
ATOM 5595 C CA . CYS A 1 699 ? 34.280 2.658 -13.743 1.00 88.62 699 CYS A CA 1
ATOM 5596 C C . CYS A 1 699 ? 34.218 1.814 -12.459 1.00 88.62 699 CYS A C 1
ATOM 5598 O O . CYS A 1 699 ? 33.147 1.331 -12.105 1.00 88.62 699 CYS A O 1
ATOM 5600 N N . PHE A 1 700 ? 35.346 1.637 -11.766 1.00 89.69 700 PHE A N 1
ATOM 5601 C CA . PHE A 1 700 ? 35.463 0.871 -10.524 1.00 89.69 700 PHE A CA 1
ATOM 5602 C C . PHE A 1 700 ? 35.893 1.731 -9.324 1.00 89.69 700 PHE A C 1
ATOM 5604 O O . PHE A 1 700 ? 36.098 1.203 -8.234 1.00 89.69 700 PHE A O 1
ATOM 5611 N N . ALA A 1 701 ? 36.032 3.050 -9.509 1.00 84.19 701 ALA A N 1
ATOM 5612 C CA . ALA A 1 701 ? 36.731 3.929 -8.572 1.00 84.19 701 ALA A CA 1
ATOM 5613 C C . ALA A 1 701 ? 36.073 4.111 -7.196 1.00 84.19 701 ALA A C 1
ATOM 5615 O O . ALA A 1 701 ? 36.764 4.419 -6.227 1.00 84.19 701 ALA A O 1
ATOM 5616 N N . THR A 1 702 ? 34.752 3.947 -7.108 1.00 75.19 702 THR A N 1
ATOM 5617 C CA . THR A 1 702 ? 33.965 4.270 -5.909 1.00 75.19 702 THR A CA 1
ATOM 5618 C C . THR A 1 702 ? 33.912 3.121 -4.903 1.00 75.19 702 THR A C 1
ATOM 5620 O O . THR A 1 702 ? 34.230 3.320 -3.737 1.00 75.19 702 THR A O 1
ATOM 5623 N N . SER A 1 703 ? 33.537 1.917 -5.345 1.00 77.75 703 SER A N 1
ATOM 5624 C CA . SER A 1 703 ? 33.313 0.746 -4.477 1.00 77.75 703 SER A CA 1
ATOM 5625 C C . SER A 1 703 ? 34.081 -0.509 -4.907 1.00 77.75 703 SER A C 1
ATOM 5627 O O . SER A 1 703 ? 33.953 -1.558 -4.283 1.00 77.75 703 SER A O 1
ATOM 5629 N N . GLY A 1 704 ? 34.846 -0.447 -6.003 1.00 79.94 704 GLY A N 1
ATOM 5630 C CA . GLY A 1 704 ? 35.424 -1.627 -6.655 1.00 79.94 704 GLY A CA 1
ATOM 5631 C C . GLY A 1 704 ? 34.429 -2.430 -7.509 1.00 79.94 704 GLY A C 1
ATOM 5632 O O . GLY A 1 704 ? 34.860 -3.281 -8.297 1.00 79.94 704 GLY A O 1
ATOM 5633 N N . ALA A 1 705 ? 33.125 -2.140 -7.417 1.00 81.12 705 ALA A N 1
ATOM 5634 C CA . ALA A 1 705 ? 32.098 -2.644 -8.327 1.00 81.12 705 ALA A CA 1
ATOM 5635 C C . ALA A 1 705 ? 32.015 -1.790 -9.607 1.00 81.12 705 ALA A C 1
ATOM 5637 O O . ALA A 1 705 ? 32.396 -0.619 -9.612 1.00 81.12 705 ALA A O 1
ATOM 5638 N N . ASN A 1 706 ? 31.527 -2.382 -10.702 1.00 83.62 706 ASN A N 1
ATOM 5639 C CA . ASN A 1 706 ? 31.338 -1.677 -11.971 1.00 83.62 706 ASN A CA 1
ATOM 5640 C C . ASN A 1 706 ? 30.109 -0.761 -11.890 1.00 83.62 706 ASN A C 1
ATOM 5642 O O . ASN A 1 706 ? 28.987 -1.253 -11.876 1.00 83.62 706 ASN A O 1
ATOM 5646 N N . HIS A 1 707 ? 30.303 0.557 -11.899 1.00 80.25 707 HIS A N 1
ATOM 5647 C CA . HIS A 1 707 ? 29.196 1.523 -11.961 1.00 80.25 707 HIS A CA 1
ATOM 5648 C C . HIS A 1 707 ? 28.946 2.071 -13.381 1.00 80.25 707 HIS A C 1
ATOM 5650 O O . HIS A 1 707 ? 28.141 2.977 -13.577 1.00 80.25 707 HIS A O 1
ATOM 5656 N N . CYS A 1 708 ? 29.646 1.556 -14.394 1.00 83.19 708 CYS A N 1
ATOM 5657 C CA . CYS A 1 708 ? 29.480 1.939 -15.800 1.00 83.19 708 CYS A CA 1
ATOM 5658 C C . CYS A 1 708 ? 28.706 0.905 -16.630 1.00 83.19 708 CYS A C 1
ATOM 5660 O O . CYS A 1 708 ? 28.611 1.055 -17.855 1.00 83.19 708 CYS A O 1
ATOM 5662 N N . GLY A 1 709 ? 28.225 -0.176 -16.017 1.00 79.69 709 GLY A N 1
ATOM 5663 C CA . GLY A 1 709 ? 27.510 -1.254 -16.688 1.00 79.69 709 GLY A CA 1
ATOM 5664 C C . GLY A 1 709 ? 27.531 -2.561 -15.900 1.00 79.69 709 GLY A C 1
ATOM 5665 O O . GLY A 1 709 ? 27.924 -2.598 -14.741 1.00 79.69 709 GLY A O 1
ATOM 5666 N N . ARG A 1 710 ? 27.115 -3.643 -16.563 1.00 77.31 710 ARG A N 1
ATOM 5667 C CA . ARG A 1 710 ? 26.923 -4.981 -15.971 1.00 77.31 710 ARG A CA 1
ATOM 5668 C C . ARG A 1 710 ? 28.077 -5.946 -16.221 1.00 77.31 710 ARG A C 1
ATOM 5670 O O . ARG A 1 710 ? 28.009 -7.112 -15.855 1.00 77.31 710 ARG A O 1
ATOM 5677 N N . GLN A 1 711 ? 29.116 -5.490 -16.912 1.00 85.75 711 GLN A N 1
ATOM 5678 C CA . GLN A 1 711 ? 30.246 -6.337 -17.257 1.00 85.75 711 GLN A CA 1
ATOM 5679 C C . GLN A 1 711 ? 31.028 -6.686 -15.989 1.00 85.75 711 GLN A C 1
ATOM 5681 O O . GLN A 1 711 ? 31.472 -5.795 -15.258 1.00 85.75 711 GLN A O 1
ATOM 5686 N N . GLU A 1 712 ? 31.261 -7.976 -15.773 1.00 87.75 712 GLU A N 1
ATOM 5687 C CA . GLU A 1 712 ? 32.160 -8.461 -14.734 1.00 87.75 712 GLU A CA 1
ATOM 5688 C C . GLU A 1 712 ? 33.595 -8.458 -15.259 1.00 87.75 712 GLU A C 1
ATOM 5690 O O . GLU A 1 712 ? 34.018 -9.334 -16.012 1.00 87.75 712 GLU A O 1
ATOM 5695 N N . ILE A 1 713 ? 34.357 -7.434 -14.878 1.00 92.69 713 ILE A N 1
ATOM 5696 C CA . ILE A 1 713 ? 35.771 -7.328 -15.241 1.00 92.69 713 ILE A CA 1
ATOM 5697 C C . ILE A 1 713 ? 36.620 -7.756 -14.042 1.00 92.69 713 ILE A C 1
ATOM 5699 O O . ILE A 1 713 ? 36.588 -7.064 -13.020 1.00 92.69 713 ILE A O 1
ATOM 5703 N N . PRO A 1 714 ? 37.420 -8.833 -14.137 1.00 93.69 714 PRO A N 1
ATOM 5704 C CA . PRO A 1 714 ? 38.312 -9.244 -13.058 1.00 93.69 714 PRO A CA 1
ATOM 5705 C C . PRO A 1 714 ? 39.369 -8.183 -12.744 1.00 93.69 714 PRO A C 1
ATOM 5707 O O . PRO A 1 714 ? 39.878 -7.513 -13.645 1.00 93.69 714 PRO A O 1
ATOM 5710 N N . GLN A 1 715 ? 39.782 -8.091 -11.479 1.00 93.50 715 GLN A N 1
ATOM 5711 C CA . GLN A 1 715 ? 40.814 -7.143 -11.040 1.00 93.50 715 GLN A CA 1
ATOM 5712 C C . GLN A 1 715 ? 42.132 -7.293 -11.823 1.00 93.50 715 GLN A C 1
ATOM 5714 O O . GLN A 1 715 ? 42.800 -6.307 -12.129 1.00 93.50 715 GLN A O 1
ATOM 5719 N N . THR A 1 716 ? 42.482 -8.516 -12.234 1.00 96.31 716 THR A N 1
ATOM 5720 C CA . THR A 1 716 ? 43.658 -8.793 -13.077 1.00 96.31 716 THR A CA 1
ATOM 5721 C C . THR A 1 716 ? 43.589 -8.089 -14.432 1.00 96.31 716 THR A C 1
ATOM 5723 O O . THR A 1 716 ? 44.594 -7.551 -14.896 1.00 96.31 716 THR A O 1
ATOM 5726 N N . GLN A 1 717 ? 42.410 -8.030 -15.052 1.00 96.62 717 GLN A N 1
ATOM 5727 C CA . GLN A 1 717 ? 42.214 -7.334 -16.319 1.00 96.62 717 GLN A CA 1
ATOM 5728 C C . GLN A 1 717 ? 42.302 -5.814 -16.141 1.00 96.62 717 GLN A C 1
ATOM 5730 O O . GLN A 1 717 ? 42.952 -5.138 -16.938 1.00 96.62 717 GLN A O 1
ATOM 5735 N N . ARG A 1 718 ? 41.741 -5.281 -15.051 1.00 95.94 718 ARG A N 1
ATOM 5736 C CA . ARG A 1 718 ? 41.851 -3.855 -14.695 1.00 95.94 718 ARG A CA 1
ATOM 5737 C C . ARG A 1 718 ? 43.312 -3.455 -14.453 1.00 95.94 718 ARG A C 1
ATOM 5739 O O . ARG A 1 718 ? 43.766 -2.425 -14.948 1.00 95.94 718 ARG A O 1
ATOM 5746 N N . ALA A 1 719 ? 44.082 -4.316 -13.783 1.00 96.44 719 ALA A N 1
ATOM 5747 C CA . ALA A 1 719 ? 45.521 -4.143 -13.593 1.00 96.44 719 ALA A CA 1
ATOM 5748 C C . ALA A 1 719 ? 46.283 -4.119 -14.929 1.00 96.44 719 ALA A C 1
ATOM 5750 O O . ALA A 1 719 ? 47.220 -3.336 -15.099 1.00 96.44 719 ALA A O 1
ATOM 5751 N N . ASN A 1 720 ? 45.891 -4.964 -15.889 1.00 97.50 720 ASN A N 1
ATOM 5752 C CA . ASN A 1 720 ? 46.484 -4.977 -17.226 1.00 97.50 720 ASN A CA 1
ATOM 5753 C C . ASN A 1 720 ? 46.186 -3.682 -17.989 1.00 97.50 720 ASN A C 1
ATOM 5755 O O . ASN A 1 720 ? 47.100 -3.118 -18.591 1.00 97.50 720 ASN A O 1
ATOM 5759 N N . TRP A 1 721 ? 44.953 -3.170 -17.920 1.00 97.88 721 TRP A N 1
ATOM 5760 C CA . TRP A 1 721 ? 44.603 -1.864 -18.487 1.00 97.88 721 TRP A CA 1
ATOM 5761 C C . TRP A 1 721 ? 45.422 -0.733 -17.870 1.00 97.88 721 TRP A C 1
ATOM 5763 O O . TRP A 1 721 ? 45.985 0.080 -18.603 1.00 97.88 721 TRP A O 1
ATOM 5773 N N . PHE A 1 722 ? 45.566 -0.720 -16.543 1.00 97.81 722 PHE A N 1
ATOM 5774 C CA . PHE A 1 722 ? 46.375 0.274 -15.840 1.00 97.81 722 PHE A CA 1
ATOM 5775 C C . PHE A 1 722 ? 47.847 0.224 -16.264 1.00 97.81 722 PHE A C 1
ATOM 5777 O O . PHE A 1 722 ? 48.435 1.254 -16.587 1.00 97.81 722 PHE A O 1
ATOM 5784 N N . LYS A 1 723 ? 48.447 -0.972 -16.338 1.00 97.88 723 LYS A N 1
ATOM 5785 C CA . LYS A 1 723 ? 49.825 -1.142 -16.827 1.00 97.88 723 LYS A CA 1
ATOM 5786 C C . LYS A 1 723 ? 49.971 -0.668 -18.270 1.00 97.88 723 LYS A C 1
ATOM 5788 O O . LYS A 1 723 ? 50.924 0.043 -18.571 1.00 97.88 723 LYS A O 1
ATOM 5793 N N . LEU A 1 724 ? 49.030 -1.022 -19.146 1.00 97.25 724 LEU A N 1
ATOM 5794 C CA . LEU A 1 724 ? 49.041 -0.594 -20.544 1.00 97.25 724 LEU A CA 1
ATOM 5795 C C . LEU A 1 724 ? 48.988 0.936 -20.659 1.00 97.25 724 LEU A C 1
ATOM 5797 O O . LEU A 1 724 ? 49.808 1.517 -21.373 1.00 97.25 724 LEU A O 1
ATOM 5801 N N . LEU A 1 725 ? 48.090 1.583 -19.908 1.00 97.56 725 LEU A N 1
ATOM 5802 C CA . LEU A 1 725 ? 47.986 3.040 -19.813 1.00 97.56 725 LEU A CA 1
ATOM 5803 C C . LEU A 1 725 ? 49.311 3.661 -19.342 1.00 97.56 725 LEU A C 1
ATOM 5805 O O . LEU A 1 725 ? 49.851 4.547 -20.000 1.00 97.56 725 LEU A O 1
ATOM 5809 N N . LYS A 1 726 ? 49.892 3.134 -18.259 1.00 97.44 726 LYS A N 1
ATOM 5810 C CA . LYS A 1 726 ? 51.126 3.647 -17.643 1.00 97.44 726 LYS A CA 1
ATOM 5811 C C . LYS A 1 726 ? 52.412 3.355 -18.410 1.00 97.44 726 LYS A C 1
ATOM 5813 O O . LYS A 1 726 ? 53.411 4.016 -18.154 1.00 97.44 726 LYS A O 1
ATOM 5818 N N . GLN A 1 727 ? 52.434 2.364 -19.297 1.00 96.31 727 GLN A N 1
ATOM 5819 C CA . GLN A 1 727 ? 53.642 1.987 -20.040 1.00 96.31 727 GLN A CA 1
ATOM 5820 C C . GLN A 1 727 ? 53.630 2.539 -21.460 1.00 96.31 727 GLN A C 1
ATOM 5822 O O . GLN A 1 727 ? 54.594 3.175 -21.883 1.00 96.31 727 GLN A O 1
ATOM 5827 N N . LYS A 1 728 ? 52.540 2.302 -22.198 1.00 96.38 728 LYS A N 1
ATOM 5828 C CA . LYS A 1 728 ? 52.438 2.672 -23.612 1.00 96.38 728 LYS A CA 1
ATOM 5829 C C . LYS A 1 728 ? 51.966 4.112 -23.803 1.00 96.38 728 LYS A C 1
ATOM 5831 O O . LYS A 1 728 ? 52.418 4.775 -24.728 1.00 96.38 728 LYS A O 1
ATOM 5836 N N . TYR A 1 729 ? 51.092 4.593 -22.922 1.00 95.88 729 TYR A N 1
ATOM 5837 C CA . TYR A 1 729 ? 50.419 5.890 -23.048 1.00 95.88 729 TYR A CA 1
ATOM 5838 C C . TYR A 1 729 ? 50.841 6.896 -21.967 1.00 95.88 729 TYR A C 1
ATOM 5840 O O . TYR A 1 729 ? 50.126 7.856 -21.694 1.00 95.88 729 TYR A O 1
ATOM 5848 N N . LYS A 1 730 ? 52.017 6.688 -21.364 1.00 93.94 730 LYS A N 1
ATOM 5849 C CA . LYS A 1 730 ? 52.523 7.411 -20.184 1.00 93.94 730 LYS A CA 1
ATOM 5850 C C . LYS A 1 730 ? 52.608 8.936 -20.311 1.00 93.94 730 LYS A C 1
ATOM 5852 O O . LYS A 1 730 ? 52.564 9.612 -19.295 1.00 93.94 730 LYS A O 1
ATOM 5857 N N . GLU A 1 731 ? 52.739 9.447 -21.534 1.00 92.00 731 GLU A N 1
ATOM 5858 C CA . GLU A 1 731 ? 52.869 10.884 -21.817 1.00 92.00 731 GLU A CA 1
ATOM 5859 C C . GLU A 1 731 ? 51.500 11.580 -21.975 1.00 92.00 731 GLU A C 1
ATOM 5861 O O . GLU A 1 731 ? 51.447 12.768 -22.268 1.00 92.00 731 GLU A O 1
ATOM 5866 N N . THR A 1 732 ? 50.387 10.846 -21.847 1.00 92.25 732 THR A N 1
ATOM 5867 C CA . THR A 1 732 ? 49.033 11.427 -21.880 1.00 92.25 732 THR A CA 1
ATOM 5868 C C . THR A 1 732 ? 48.618 11.927 -20.500 1.00 92.25 732 THR A C 1
ATOM 5870 O O . THR A 1 732 ? 48.954 11.299 -19.492 1.00 92.25 732 THR A O 1
ATOM 5873 N N . ASP A 1 733 ? 47.822 12.997 -20.452 1.00 88.06 733 ASP A N 1
ATOM 5874 C CA . ASP A 1 733 ? 47.328 13.571 -19.193 1.00 88.06 733 ASP A CA 1
ATOM 5875 C C . ASP A 1 733 ? 46.579 12.531 -18.354 1.00 88.06 733 ASP A C 1
ATOM 5877 O O . ASP A 1 733 ? 46.837 12.389 -17.162 1.00 88.06 733 ASP A O 1
ATOM 5881 N N . TRP A 1 734 ? 45.764 11.687 -18.990 1.00 92.62 734 TRP A N 1
ATOM 5882 C CA . TRP A 1 734 ? 45.028 10.621 -18.308 1.00 92.62 734 TRP A CA 1
ATOM 5883 C C . TRP A 1 734 ? 45.934 9.552 -17.696 1.00 92.62 734 TRP A C 1
ATOM 5885 O O . TRP A 1 734 ? 45.657 9.033 -16.613 1.00 92.62 734 TRP A O 1
ATOM 5895 N N . ALA A 1 735 ? 47.048 9.216 -18.355 1.00 93.19 735 ALA A N 1
ATOM 5896 C CA . ALA A 1 735 ? 48.027 8.313 -17.766 1.00 93.19 735 ALA A CA 1
ATOM 5897 C C . ALA A 1 735 ? 48.746 8.960 -16.580 1.00 93.19 735 ALA A C 1
ATOM 5899 O O . ALA A 1 735 ? 49.083 8.247 -15.638 1.00 93.19 735 ALA A O 1
ATOM 5900 N N . ILE A 1 736 ? 48.966 10.275 -16.586 1.00 91.62 736 ILE A N 1
ATOM 5901 C CA . ILE A 1 736 ? 49.556 11.013 -15.460 1.00 91.62 736 ILE A CA 1
ATOM 5902 C C . ILE A 1 736 ? 48.559 11.083 -14.291 1.00 91.62 736 ILE A C 1
ATOM 5904 O O . ILE A 1 736 ? 48.919 10.741 -13.161 1.00 91.62 736 ILE A O 1
ATOM 5908 N N . GLN A 1 737 ? 47.302 11.435 -14.571 1.00 89.62 737 GLN A N 1
ATOM 5909 C CA . GLN A 1 737 ? 46.209 11.579 -13.604 1.00 89.62 737 GLN A CA 1
ATOM 5910 C C . GLN A 1 737 ? 45.815 10.253 -12.937 1.00 89.62 737 GLN A C 1
ATOM 5912 O O . GLN A 1 737 ? 45.544 10.231 -11.735 1.00 89.62 737 GLN A O 1
ATOM 5917 N N . GLN A 1 738 ? 45.822 9.127 -13.665 1.00 92.31 738 GLN A N 1
ATOM 5918 C CA . GLN A 1 738 ? 45.404 7.833 -13.114 1.00 92.31 738 GLN A CA 1
ATOM 5919 C C . GLN A 1 738 ? 46.374 7.334 -12.034 1.00 92.31 738 GLN A C 1
ATOM 5921 O O . GLN A 1 738 ? 47.434 6.794 -12.343 1.00 92.31 738 GLN A O 1
ATOM 5926 N N . LYS A 1 739 ? 46.031 7.455 -10.750 1.00 91.31 739 LYS A N 1
ATOM 5927 C CA . LYS A 1 739 ? 46.922 7.031 -9.647 1.00 91.31 739 LYS A CA 1
ATOM 5928 C C . LYS A 1 739 ? 46.784 5.555 -9.279 1.00 91.31 739 LYS A C 1
ATOM 5930 O O . LYS A 1 739 ? 47.789 4.904 -9.002 1.00 91.31 739 LYS A O 1
ATOM 5935 N N . TYR A 1 740 ? 45.561 5.037 -9.311 1.00 90.12 740 TYR A N 1
ATOM 5936 C CA . TYR A 1 740 ? 45.216 3.708 -8.801 1.00 90.12 740 TYR A CA 1
ATOM 5937 C C . TYR A 1 740 ? 44.422 2.897 -9.829 1.00 90.12 740 TYR A C 1
ATOM 5939 O O . TYR A 1 740 ? 43.974 3.427 -10.844 1.00 90.12 740 TYR A O 1
ATOM 5947 N N . TYR A 1 741 ? 44.253 1.608 -9.558 1.00 89.44 741 TYR A N 1
ATOM 5948 C CA . TYR A 1 741 ? 43.230 0.758 -10.162 1.00 89.44 741 TYR A CA 1
ATOM 5949 C C . TYR A 1 741 ? 42.573 -0.038 -9.027 1.00 89.44 741 TYR A C 1
ATOM 5951 O O . TYR A 1 741 ? 43.232 -0.287 -8.014 1.00 89.44 741 TYR A O 1
ATOM 5959 N N . TRP A 1 742 ? 41.297 -0.390 -9.185 1.00 87.31 742 TRP A N 1
ATOM 5960 C CA . TRP A 1 742 ? 40.471 -1.004 -8.141 1.00 87.31 742 TRP A CA 1
ATOM 5961 C C . TRP A 1 742 ? 40.154 -2.453 -8.463 1.00 87.31 742 TRP A C 1
ATOM 5963 O O . TRP A 1 742 ? 39.630 -2.707 -9.574 1.00 87.31 742 TRP A O 1
#

pLDDT: mean 80.28, std 21.29, range [20.78, 98.12]

Sequence (742 aa):
MTPPNSLIKPSLLMRYFHLLIVLTLFYAPSGFASFDIDCDDNLGQLTVALQAEHLLSCNDELAGTDFLNPYNDTRINLMLILEDLKSIPLDIVKAETTDNENIRYEIPFYYKDLFNSQSPPQSDTNEAKPVESIGLTLEQLVTQLGVDKELIKTTGYQEAQCISNDSLAAQLFLTTLNNLSISTEEKQILAKTRLQLLGLCQATPAAALTIPVNTPIAQEMATYLQGINYFYSSDFANAANEFKKLSTSEQAWLKETALYMLARTALNDTQADESFVETQLNQYLTHYPQGAYADSARGLFRRLYWLSNNQAKLAKTLATAINSQPSLYTEQLFEFINEAEHALFFPYTDTENPKPSFLSTSLDWDAPLLYAVAVLVRMRTNAEKPIESIPLAVLQDKQTSFTQAGLGALHTYLLLADTYFVQKDYAAVLQKTTNQTISSPVSMTTFSTLTLRALAFEKTKQWEKAETIWLDLFKNTQHPIQQRQLQLALALNYEQSGRLQSIFAKDSAVTDKRLQHLLIQRSASAKLLEDILNTPDIEALTKAIALKTLLFKQLIHANYAEFTRIYQQYPIKDYPDFKELQNFQWTGEPLATDDDHYTCQPLLKTAQRLAQNKNDAVALNCVGEFFRLFFYYNYAEVYLFYDVNFSAPHGDKPYYLGEMPDYFAGKTYTRLDYSLAVIDNPKAPDQAKAYALYRAINCFATSGANHCGRQEIPQTQRANWFKLLKQKYKETDWAIQQKYYW

Radius of gyration: 35.91 Å; chains: 1; bounding box: 80×78×101 Å

Organism: NCBI:txid288004

Secondary structure (DSSP, 8-state):
-----------GGGGSSSSSSSSSSS---------------GGG-----S---S---STT--EE-SS--TTS-HHHHHHHHHHHHHT----PPPP---TTS-PPPS-SEEGGGGTT--------S-----SS--SS-HHHHHHHTT--GGG-------SGGGGG-SHHHHHHHHHHHHTS-S-HHHHHHHHHHHHHTTT---SSPPPPP-----SHHHHHHHHHHHHHHHHHTT-HHHHHHHHHHHTT-SSHHHHHHHHHHHHHHHHH-TT--HHHHHHHHHHHHHH-TTSTTHHHHHHHHHHHHHHTT-HHHHHHHHHHHHHH-S---HHHHHHHHHHHIIIIIS---SSSS--TTTTGGGGG-S-HHHHHHHHHHHTPPPSS----PPPHHHHHHTHHHHHHTT-HHHHHHHHHHIIIIIS--HHHHHHHTTT----SS--HHHHHHHHHHHHHHHHTT-HHHHHHHHHHHHHH---HHHHHHHHHHHHHHHHHTT-GGGGGSTT-S---HHHHHHHHHHT--HHHHHHHHH-TT--HHHHHHHHHHHHHHHHHTT-HHHHHHHHHHS-GGGS---HHHHGGG--SPPPTT---------HHHHHHHHHH-TT-HHHHHHHHHHHHHHSSS-HHHHHHHH-TT---S-SSPPPPTT-SPP-SSSPPPPHHHHHHHHHH-TTS-HHHHHHHHHHHHHTTTTTSS-SS-S----HHHHHHHHHHHHHHSTTSHHHHH-----

Foldseek 3Di:
DDDDDDDDDDDDPPVVVVPVVVPPPPDDDDDPPDPPPPPPVVVQDPQLFQDPLAQPDDPPWGFHALFQFLRHDLLNNLVQQLCLVLVQFFDFDDDPDPVQDLHYQCPRDTPCSRVPPPDDPPPPPPPVPPPPPPPDALQRLCVVLVHDPVLQDQDADCDDPGVPLHRVVLSVLSSLLVPDPDDSVLSRQLNSLSSNCRRQAACAADDADDRDDDDPVSVLSSLQSRLSSRQRNLVLVSNLVSLVVQCPPPRPVSNLVSLVSNLVSLLSPLPHDLVRSVVSLVVSCVVCVPDPCNVVSLVVQLSSCLSVVVQQSNLVSLLVVSVVDSDDDPVRSSVSSVSCCCRQVQPDDPDPDRPLPSLVCLLNHLHVSSSLSSQSNQLRQHPVDRRHHDPLVSLVVCQVSCVVVVNNLSSLLSSLNCCCRVVVPLVVLLVSCVPLDADPVGRSSSLNSLVSNLVSCVVVVVLVVSLVSLVVCCVRYPRPSSLSSSLSSNLVSCQVNVNNLLCVDPPRSNPDVSSLLLCLQQPDALVSLVVLCVDPPRDQVSNLSSLLNNLVLCLQQLVLVVNLVSCVVDPNVVGDPRPSSCLLQDQQDDPPPDPADQGDGRLSVLSVVCVVPVLALSSLLSSLVSCCVRPQPPPSSNCSNQPLVVDDPDDPRTDGRSSDDHNDPHDGHWSLNSLVSQCPDPPRDLLSVLSSLLSNQCCCVPPNDRSRHDDDDDQVNNVVSLVCSCPVVVPDPSNVPDDDGD